Protein AF-A0A930L614-F1 (afdb_monomer)

Sequence (698 aa):
MAHSPESEANYKAYQQQYHADRNARARYAYEALEKDNRITVKGKDLSAELMHTRAPGVTGETPWEKDLSIHPLKWRRQGMPKDLPRSVHNAFGDEAPGRLFIDPRMLFDCSLFDNMTDEEIEYFNDEKHWVVPGPEERDHITLNDELEGEPGVYGYLVHVNRGRKELNNPPAGRPRYKRKDGKILTWNDPRLDAPYWQECGDSMFTYLNEQEAREAFENQKLHLYDLNQEVRLYRLTKPINLGDARAWLNSDHPLREKEHGAITLDAFGTGQYENPGALRLPQQPAPDEDERDRIAEEAYWNSLTPEEQQQILHDQDYYEKLEEERWQINQKRCDALERFFERFNIDEYINQHLQAALEEAAEDPDDVSAVHYAKKLSEEVPVMPLEEKLLFIKEDMYPTSPSACEEELRKLNIVTPYETLTHLVDVMPLDQETIEHAVMVHKMKLKRGTETKNLGFRRKGGQYHLNEEQEQYVRAGLVDRFTSQGERASAELLMYVYHNEWYRCLEVDQYEEINGFSWETINMDDYLAGHLLTYGEGLPYGAFAPKHDRIEFLADLLQRGEIDVPTFWKRVEASSYVRGLKQFGPDGEESFIITKKNWRQFVKCWDEGRPEGYVQNPAEDLSSFPESLGGGSFETYEDRLCNWRTKDWETWIDSLPDDWWVVNSDAVAVASYQVEDPTLVPEMVDYYVKNGPQVYSY

Organism: NCBI:txid43675

Structure (mmCIF, N/CA/C/O backbone):
data_AF-A0A930L614-F1
#
_entry.id   AF-A0A930L614-F1
#
loop_
_atom_site.group_PDB
_atom_site.id
_atom_site.type_symbol
_atom_site.label_atom_id
_atom_site.label_alt_id
_atom_site.label_comp_id
_atom_site.label_asym_id
_atom_site.label_entity_id
_atom_site.label_seq_id
_atom_site.pdbx_PDB_ins_code
_atom_site.Cartn_x
_atom_site.Cartn_y
_atom_site.Cartn_z
_atom_site.occupancy
_atom_site.B_iso_or_equiv
_atom_site.auth_seq_id
_atom_site.auth_comp_id
_atom_site.auth_asym_id
_atom_site.auth_atom_id
_atom_site.pdbx_PDB_model_num
ATOM 1 N N . MET A 1 1 ? 14.136 57.705 58.533 1.00 43.16 1 MET A N 1
ATOM 2 C CA . MET A 1 1 ? 14.907 57.432 57.302 1.00 43.16 1 MET A CA 1
ATOM 3 C C . MET A 1 1 ? 13.919 57.471 56.152 1.00 43.16 1 MET A C 1
ATOM 5 O O . MET A 1 1 ? 12.895 56.813 56.261 1.00 43.16 1 MET A O 1
ATOM 9 N N . ALA A 1 2 ? 14.135 58.332 55.157 1.00 40.56 2 ALA A N 1
ATOM 10 C CA . ALA A 1 2 ? 13.185 58.537 54.064 1.00 40.56 2 ALA A CA 1
ATOM 11 C C . ALA A 1 2 ? 13.172 57.301 53.151 1.00 40.56 2 ALA A C 1
ATOM 13 O O . ALA A 1 2 ? 14.213 56.917 52.621 1.00 40.56 2 ALA A O 1
ATOM 14 N N . HIS A 1 3 ? 12.013 56.657 53.027 1.00 43.25 3 HIS A N 1
ATOM 15 C CA . HIS A 1 3 ? 11.811 55.530 52.122 1.00 43.25 3 HIS A CA 1
ATOM 16 C C . HIS A 1 3 ? 11.827 56.029 50.669 1.00 43.25 3 HIS A C 1
ATOM 18 O O . HIS A 1 3 ? 11.350 57.126 50.383 1.00 43.25 3 HIS A O 1
ATOM 24 N N . SER A 1 4 ? 12.410 55.251 49.752 1.00 50.41 4 SER A N 1
ATOM 25 C CA . SER A 1 4 ? 12.363 55.568 48.320 1.00 50.41 4 SER A CA 1
ATOM 26 C C . SER A 1 4 ? 10.904 55.580 47.828 1.00 50.41 4 SER A C 1
ATOM 28 O O . SER A 1 4 ? 10.093 54.815 48.369 1.00 50.41 4 SER A O 1
ATOM 30 N N . PRO A 1 5 ? 10.557 56.379 46.801 1.00 55.81 5 PRO A N 1
ATOM 31 C CA . PRO A 1 5 ? 9.189 56.464 46.281 1.00 55.81 5 PRO A CA 1
ATOM 32 C C . PRO A 1 5 ? 8.589 55.100 45.897 1.00 55.81 5 PRO A C 1
ATOM 34 O O . PRO A 1 5 ? 7.416 54.851 46.165 1.00 55.81 5 PRO A O 1
ATOM 37 N N . GLU A 1 6 ? 9.401 54.183 45.356 1.00 51.38 6 GLU A N 1
ATOM 38 C CA . GLU A 1 6 ? 8.987 52.806 45.042 1.00 51.38 6 GLU A CA 1
ATOM 39 C C . GLU A 1 6 ? 8.737 51.961 46.298 1.00 51.38 6 GLU A C 1
ATOM 41 O O . GLU A 1 6 ? 7.748 51.234 46.367 1.00 51.38 6 GLU A O 1
ATOM 46 N N . SER A 1 7 ? 9.577 52.080 47.332 1.00 56.81 7 SER A N 1
ATOM 47 C CA . SER A 1 7 ? 9.370 51.348 48.592 1.00 56.81 7 SER A CA 1
ATOM 48 C C . SER A 1 7 ? 8.156 51.847 49.381 1.00 56.81 7 SER A C 1
ATOM 50 O O . SER A 1 7 ? 7.471 51.051 50.020 1.00 56.81 7 SER A O 1
ATOM 52 N N . GLU A 1 8 ? 7.836 53.141 49.300 1.00 61.78 8 GLU A N 1
ATOM 53 C CA . GLU A 1 8 ? 6.644 53.706 49.935 1.00 61.78 8 GLU A CA 1
ATOM 54 C C . GLU A 1 8 ? 5.363 53.328 49.170 1.00 61.78 8 GLU A C 1
ATOM 56 O O . GLU A 1 8 ? 4.337 53.040 49.791 1.00 61.78 8 GLU A O 1
ATOM 61 N N . ALA A 1 9 ? 5.425 53.260 47.834 1.00 63.72 9 ALA A N 1
ATOM 62 C CA . ALA A 1 9 ? 4.331 52.776 46.992 1.00 63.72 9 ALA A CA 1
ATOM 63 C C . ALA A 1 9 ? 4.054 51.279 47.212 1.00 63.72 9 ALA A C 1
ATOM 65 O O . ALA A 1 9 ? 2.902 50.901 47.425 1.00 63.72 9 ALA A O 1
ATOM 66 N N . ASN A 1 10 ? 5.097 50.444 47.268 1.00 60.88 10 ASN A N 1
ATOM 67 C CA . ASN A 1 10 ? 4.971 49.014 47.564 1.00 60.88 10 ASN A CA 1
ATOM 68 C C . ASN A 1 10 ? 4.451 48.763 48.985 1.00 60.88 10 ASN A C 1
ATOM 70 O O . ASN A 1 10 ? 3.600 47.898 49.187 1.00 60.88 10 ASN A O 1
ATOM 74 N N . TYR A 1 11 ? 4.890 49.552 49.970 1.00 62.91 11 TYR A N 1
ATOM 75 C CA . TYR A 1 11 ? 4.369 49.462 51.334 1.00 62.91 11 TYR A CA 1
ATOM 76 C C . TYR A 1 11 ? 2.893 49.882 51.419 1.00 62.91 11 TYR A C 1
ATOM 78 O O . TYR A 1 11 ? 2.102 49.208 52.078 1.00 62.91 11 TYR A O 1
ATOM 86 N N . LYS A 1 12 ? 2.485 50.948 50.715 1.00 65.62 12 LYS A N 1
ATOM 87 C CA . LYS A 1 12 ? 1.073 51.369 50.636 1.00 65.62 12 LYS A CA 1
ATOM 88 C C . LYS A 1 12 ? 0.199 50.334 49.923 1.00 65.62 12 LYS A C 1
ATOM 90 O O . LYS A 1 12 ? -0.899 50.066 50.404 1.00 65.62 12 LYS A O 1
ATOM 95 N N . ALA A 1 13 ? 0.687 49.723 48.843 1.00 66.06 13 ALA A N 1
ATOM 96 C CA . ALA A 1 13 ? -0.010 48.645 48.139 1.00 66.06 13 ALA A CA 1
ATOM 97 C C . ALA A 1 13 ? -0.167 47.396 49.024 1.00 66.06 13 ALA A C 1
ATOM 99 O O . ALA A 1 13 ? -1.268 46.863 49.148 1.00 66.06 13 ALA A O 1
ATOM 100 N N . TYR A 1 14 ? 0.899 46.991 49.724 1.00 61.34 14 TYR A N 1
ATOM 101 C CA . TYR A 1 14 ? 0.853 45.903 50.704 1.00 61.34 14 TYR A CA 1
ATOM 102 C C . TYR A 1 14 ? -0.148 46.187 51.833 1.00 61.34 14 TYR A C 1
ATOM 104 O O . TYR A 1 14 ? -0.949 45.322 52.170 1.00 61.34 14 TYR A O 1
ATOM 112 N N . GLN A 1 15 ? -0.156 47.402 52.394 1.00 58.34 15 GLN A N 1
ATOM 113 C CA . GLN A 1 15 ? -1.107 47.780 53.445 1.00 58.34 15 GLN A CA 1
ATOM 114 C C . GLN A 1 15 ? -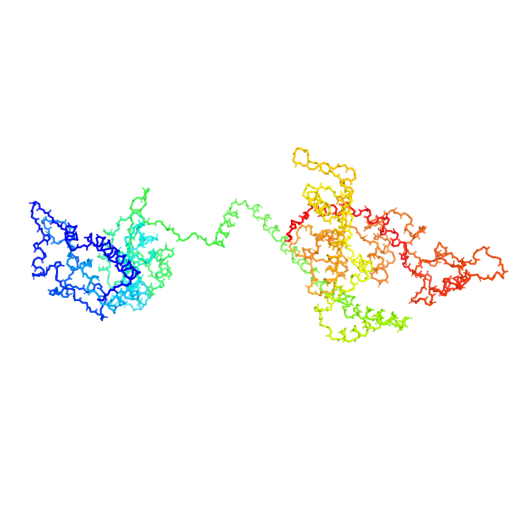2.555 47.790 52.934 1.00 58.34 15 GLN A C 1
ATOM 116 O O . GLN A 1 15 ? -3.446 47.290 53.618 1.00 58.34 15 GLN A O 1
ATOM 121 N N . GLN A 1 16 ? -2.810 48.301 51.724 1.00 64.56 16 GLN A N 1
ATOM 122 C CA . GLN A 1 16 ? -4.142 48.255 51.108 1.00 64.56 16 GLN A CA 1
ATOM 123 C C . GLN A 1 16 ? -4.633 46.818 50.911 1.00 64.56 16 GLN A C 1
ATOM 125 O O . GLN A 1 16 ? -5.778 46.519 51.252 1.00 64.56 16 GLN A O 1
ATOM 130 N N . GLN A 1 17 ? -3.766 45.926 50.428 1.00 62.47 17 GLN A N 1
ATOM 131 C CA . GLN A 1 17 ? -4.102 44.516 50.251 1.00 62.47 17 GLN A CA 1
ATOM 132 C C . GLN A 1 17 ? -4.320 43.809 51.595 1.00 62.47 17 GLN A C 1
ATOM 134 O O . GLN A 1 17 ? -5.351 43.174 51.794 1.00 62.47 17 GLN A O 1
ATOM 139 N N . TYR A 1 18 ? -3.436 44.030 52.570 1.00 60.31 18 TYR A N 1
ATOM 140 C CA . TYR A 1 18 ? -3.583 43.509 53.930 1.00 60.31 18 TYR A CA 1
ATOM 141 C C . TYR A 1 18 ? -4.911 43.930 54.584 1.00 60.31 18 TYR A C 1
ATOM 143 O O . TYR A 1 18 ? -5.585 43.113 55.217 1.00 60.31 18 TYR A O 1
ATOM 151 N N . HIS A 1 19 ? -5.326 45.190 54.414 1.00 59.22 19 HIS A N 1
ATOM 152 C CA . HIS A 1 19 ? -6.604 45.684 54.926 1.00 59.22 19 HIS A CA 1
ATOM 153 C C . HIS A 1 19 ? -7.813 45.105 54.180 1.00 59.22 19 HIS A C 1
ATOM 155 O O . HIS A 1 19 ? -8.800 44.749 54.828 1.00 59.22 19 HIS A O 1
ATOM 161 N N . ALA A 1 20 ? -7.742 44.965 52.854 1.00 64.00 20 ALA A N 1
ATOM 162 C CA . ALA A 1 20 ? -8.786 44.312 52.067 1.00 64.00 20 ALA A CA 1
ATOM 163 C C . ALA A 1 20 ? -8.969 42.842 52.487 1.00 64.00 20 ALA A C 1
ATOM 165 O O . ALA A 1 20 ? -10.092 42.406 52.742 1.00 64.00 20 ALA A O 1
ATOM 166 N N . ASP A 1 21 ? -7.868 42.115 52.679 1.00 59.12 21 ASP A N 1
ATOM 167 C CA . ASP A 1 21 ? -7.880 40.710 53.081 1.00 59.12 21 ASP A CA 1
ATOM 168 C C . ASP A 1 21 ? -8.322 40.523 54.539 1.00 59.12 21 ASP A C 1
ATOM 170 O O . ASP A 1 21 ? -9.008 39.558 54.880 1.00 59.12 21 ASP A O 1
ATOM 174 N N . ARG A 1 22 ? -7.972 41.454 55.435 1.00 64.38 22 ARG A N 1
ATOM 175 C CA . ARG A 1 22 ? -8.513 41.486 56.803 1.00 64.38 22 ARG A CA 1
ATOM 176 C C . ARG A 1 22 ? -10.030 41.705 56.797 1.00 64.38 22 ARG A C 1
ATOM 178 O O . ARG A 1 22 ? -10.739 41.007 57.515 1.00 64.38 22 ARG A O 1
ATOM 185 N N . ASN A 1 23 ? -10.537 42.611 55.961 1.00 64.88 23 ASN A N 1
ATOM 186 C CA . ASN A 1 23 ? -11.977 42.847 55.826 1.00 64.88 23 ASN A CA 1
ATOM 187 C C . ASN A 1 23 ? -12.714 41.643 55.213 1.00 64.88 23 ASN A C 1
ATOM 189 O O . ASN A 1 23 ? -13.843 41.358 55.609 1.00 64.88 23 ASN A O 1
ATOM 193 N N . ALA A 1 24 ? -12.083 40.908 54.292 1.00 65.31 24 ALA A N 1
ATOM 194 C CA . ALA A 1 24 ? -12.633 39.663 53.755 1.00 65.31 24 ALA A CA 1
ATOM 195 C C . ALA A 1 24 ? -12.716 38.563 54.831 1.00 65.31 24 ALA A C 1
ATOM 197 O O . ALA A 1 24 ? -13.742 37.890 54.952 1.00 65.31 24 ALA A O 1
ATOM 198 N N . ARG A 1 25 ? -11.672 38.432 55.662 1.00 64.00 25 ARG A N 1
ATOM 199 C CA . ARG A 1 25 ? -11.612 37.472 56.778 1.00 64.00 25 ARG A CA 1
ATOM 200 C C . ARG A 1 25 ? -12.557 37.803 57.932 1.00 64.00 25 ARG A C 1
ATOM 202 O O . ARG A 1 25 ? -12.970 36.890 58.636 1.00 64.00 25 ARG A O 1
ATOM 209 N N . ALA A 1 26 ? -12.959 39.064 58.094 1.00 64.75 26 ALA A N 1
ATOM 210 C CA . ALA A 1 26 ? -13.873 39.494 59.157 1.00 64.75 26 ALA A CA 1
ATOM 211 C C . ALA A 1 26 ? -15.250 38.795 59.121 1.00 64.75 26 ALA A C 1
ATOM 213 O O . ALA A 1 26 ? -15.926 38.720 60.142 1.00 64.75 26 ALA A O 1
ATOM 214 N N . ARG A 1 27 ? -15.665 38.239 57.972 1.00 64.94 27 ARG A N 1
ATOM 215 C CA . ARG A 1 27 ? -16.883 37.409 57.868 1.00 64.94 27 ARG A CA 1
ATOM 216 C C . ARG A 1 27 ? -16.758 36.046 58.559 1.00 64.94 27 ARG A C 1
ATOM 218 O O . ARG A 1 27 ? -17.776 35.431 58.836 1.00 64.94 27 ARG A O 1
ATOM 225 N N . TYR A 1 28 ? -15.535 35.606 58.842 1.00 67.19 28 TYR A N 1
ATOM 226 C CA . TYR A 1 28 ? -15.199 34.385 59.577 1.00 67.19 28 TYR A CA 1
ATOM 227 C C . TYR A 1 28 ? -14.587 34.710 60.943 1.00 67.19 28 TYR A C 1
ATOM 229 O O . TYR A 1 28 ? -13.799 33.932 61.479 1.00 67.19 28 TYR A O 1
ATOM 237 N N . ALA A 1 29 ? -14.892 35.891 61.481 1.00 76.12 29 ALA A N 1
ATOM 238 C CA . ALA A 1 29 ? -14.560 36.229 62.853 1.00 76.12 29 ALA A CA 1
ATOM 239 C C . ALA A 1 29 ? -15.412 35.407 63.823 1.00 76.12 29 ALA A C 1
ATOM 241 O O . ALA A 1 29 ? -16.502 34.939 63.471 1.00 76.12 29 ALA A O 1
ATOM 242 N N . TYR A 1 30 ? -14.926 35.263 65.053 1.00 82.69 30 TYR A N 1
ATOM 243 C CA . TYR A 1 30 ? -15.651 34.581 66.116 1.00 82.69 30 TYR A CA 1
ATOM 244 C C . TYR A 1 30 ? -17.104 35.064 66.237 1.00 82.69 30 TYR A C 1
ATOM 246 O O . TYR A 1 30 ? -18.004 34.237 66.306 1.00 82.69 30 TYR A O 1
ATOM 254 N N . GLU A 1 31 ? -17.359 36.374 66.175 1.00 81.50 31 GLU A N 1
ATOM 255 C CA . GLU A 1 31 ? -18.703 36.945 66.326 1.00 81.50 31 GLU A CA 1
ATOM 256 C C . GLU A 1 31 ? -19.656 36.512 65.203 1.00 81.50 31 GLU A C 1
ATOM 258 O O . GLU A 1 31 ? -20.859 36.351 65.420 1.00 81.50 31 GLU A O 1
ATOM 263 N N . ALA A 1 32 ? -19.129 36.320 63.992 1.00 79.75 32 ALA A N 1
ATOM 264 C CA . ALA A 1 32 ? -19.907 35.823 62.865 1.00 79.75 32 ALA A CA 1
ATOM 265 C C . ALA A 1 32 ? -20.222 34.331 63.040 1.00 79.75 32 ALA A C 1
ATOM 267 O O . ALA A 1 32 ? -21.381 33.934 62.938 1.00 79.75 32 ALA A O 1
ATOM 268 N N . LEU A 1 33 ? -19.217 33.523 63.399 1.00 79.56 33 LEU A N 1
ATOM 269 C CA . LEU A 1 33 ? -19.393 32.089 63.649 1.00 79.56 33 LEU A CA 1
ATOM 270 C C . LEU A 1 33 ? -20.326 31.816 64.832 1.00 79.56 33 LEU A C 1
ATOM 272 O O . LEU A 1 33 ? -21.154 30.909 64.769 1.00 79.56 33 LEU A O 1
ATOM 276 N N . GLU A 1 34 ? -20.215 32.604 65.899 1.00 83.75 34 GLU A N 1
ATOM 277 C CA . GLU A 1 34 ? -21.110 32.551 67.049 1.00 83.75 34 GLU A CA 1
ATOM 278 C C . GLU A 1 34 ? -22.538 32.868 66.620 1.00 83.75 34 GLU A C 1
ATOM 280 O O . GLU A 1 34 ? -23.443 32.093 66.909 1.00 83.75 34 GLU A O 1
ATOM 285 N N . LYS A 1 35 ? -22.747 33.948 65.859 1.00 83.12 35 LYS A N 1
ATOM 286 C CA . LYS A 1 35 ? -24.071 34.309 65.344 1.00 83.12 35 LYS A CA 1
ATOM 287 C C . LYS A 1 35 ? -24.685 33.210 64.470 1.00 83.12 35 LYS A C 1
ATOM 289 O O . LYS A 1 35 ? -25.885 32.970 64.601 1.00 83.12 35 LYS A O 1
ATOM 294 N N . ASP A 1 36 ? -23.891 32.567 63.617 1.00 79.25 36 ASP A N 1
ATOM 295 C CA . ASP A 1 36 ? -24.360 31.554 62.663 1.00 79.25 36 ASP A CA 1
ATOM 296 C C . ASP A 1 36 ? -24.679 30.207 63.334 1.00 79.25 36 ASP A C 1
ATOM 298 O O . ASP A 1 36 ? -25.613 29.518 62.925 1.00 79.25 36 ASP A O 1
ATOM 302 N N . ASN A 1 37 ? -23.947 29.846 64.393 1.00 78.69 37 ASN A N 1
ATOM 303 C CA . ASN A 1 37 ? -24.140 28.593 65.139 1.00 78.69 37 ASN A CA 1
ATOM 304 C C . ASN A 1 37 ? -24.979 28.772 66.420 1.00 78.69 37 ASN A C 1
ATOM 306 O O . ASN A 1 37 ? -25.183 27.827 67.192 1.00 78.69 37 ASN A O 1
ATOM 310 N N . ARG A 1 38 ? -25.478 29.985 66.673 1.00 83.69 38 ARG A N 1
ATOM 311 C CA . ARG A 1 38 ? -26.312 30.300 67.833 1.00 83.69 38 ARG A CA 1
ATOM 312 C C . ARG A 1 38 ? -27.704 29.699 67.693 1.00 83.69 38 ARG A C 1
ATOM 314 O O . ARG A 1 38 ? -28.414 29.939 66.719 1.00 83.69 38 ARG A O 1
ATOM 321 N N . ILE A 1 39 ? -28.141 29.008 68.740 1.00 84.06 39 ILE A N 1
ATOM 322 C CA . ILE A 1 39 ? -29.479 28.436 68.841 1.00 84.06 39 ILE A CA 1
ATOM 323 C C . ILE A 1 39 ? -30.244 29.185 69.926 1.00 84.06 39 ILE A C 1
ATOM 325 O O . ILE A 1 39 ? -29.960 29.083 71.119 1.00 84.06 39 ILE A O 1
ATOM 329 N N . THR A 1 40 ? -31.238 29.953 69.484 1.00 84.12 40 THR A N 1
ATOM 330 C CA . THR A 1 40 ? -32.131 30.713 70.359 1.00 84.12 40 THR A CA 1
ATOM 331 C C . THR A 1 40 ? -33.527 30.107 70.320 1.00 84.12 40 THR A C 1
ATOM 333 O O . THR A 1 40 ? -34.131 29.995 69.253 1.00 84.12 40 THR A O 1
ATOM 336 N N . VAL A 1 41 ? -34.075 29.763 71.484 1.00 81.94 41 VAL A N 1
ATOM 337 C CA . VAL A 1 41 ? -35.447 29.259 71.624 1.00 81.94 41 VAL A CA 1
ATOM 338 C C . VAL A 1 41 ? -36.206 30.182 72.567 1.00 81.94 41 VAL A C 1
ATOM 340 O O . VAL A 1 41 ? -35.769 30.442 73.683 1.00 81.94 41 VAL A O 1
ATOM 343 N N . LYS A 1 42 ? -37.343 30.721 72.107 1.00 81.56 42 LYS A N 1
ATOM 344 C CA . LYS A 1 42 ? -38.199 31.646 72.883 1.00 81.56 42 LYS A CA 1
ATOM 345 C C . LYS A 1 42 ? -37.434 32.837 73.499 1.00 81.56 42 LYS A C 1
ATOM 347 O O . LYS A 1 42 ? -37.751 33.283 74.595 1.00 81.56 42 LYS A O 1
ATOM 352 N N . GLY A 1 43 ? -36.425 33.350 72.791 1.00 80.69 43 GLY A N 1
ATOM 353 C CA . GLY A 1 43 ? -35.603 34.484 73.236 1.00 80.69 43 GLY A CA 1
ATOM 354 C C . GLY A 1 43 ? -34.468 34.132 74.207 1.00 80.69 43 GLY A C 1
ATOM 355 O O . GLY A 1 43 ? -33.705 35.023 74.565 1.00 80.69 43 GLY A O 1
ATOM 356 N N . LYS A 1 44 ? -34.324 32.859 74.598 1.00 84.19 44 LYS A N 1
ATOM 357 C CA . LYS A 1 44 ? -33.216 32.348 75.415 1.00 84.19 44 LYS A CA 1
ATOM 358 C C . LYS A 1 44 ? -32.123 31.769 74.511 1.00 84.19 44 LYS A C 1
ATOM 360 O O . LYS A 1 44 ? -32.422 30.954 73.638 1.00 84.19 44 LYS A O 1
ATOM 365 N N . ASP A 1 45 ? -30.877 32.201 74.698 1.00 88.00 45 ASP A N 1
ATOM 366 C CA . ASP A 1 45 ? -29.715 31.701 73.953 1.00 88.00 45 ASP A CA 1
ATOM 367 C C . ASP A 1 45 ? -29.161 30.439 74.622 1.00 88.00 45 ASP A C 1
ATOM 369 O O . ASP A 1 45 ? -28.406 30.501 75.593 1.00 88.00 45 ASP A O 1
ATOM 373 N N . LEU A 1 46 ? -29.583 29.283 74.111 1.00 87.75 46 LEU A N 1
ATOM 374 C CA . LEU A 1 46 ? -29.188 27.990 74.660 1.00 87.75 46 LEU A CA 1
ATOM 375 C C . LEU A 1 46 ? -27.723 27.672 74.336 1.00 87.75 46 LEU A C 1
ATOM 377 O O . LEU A 1 46 ? -27.034 27.043 75.142 1.00 87.75 46 LEU A O 1
ATOM 381 N N . SER A 1 47 ? -27.225 28.142 73.186 1.00 85.94 47 SER A N 1
ATOM 382 C CA . SER A 1 47 ? -25.817 27.995 72.805 1.00 85.94 47 SER A CA 1
ATOM 383 C C . SER A 1 47 ? -24.902 28.723 73.790 1.00 85.94 47 SER A C 1
ATOM 385 O O . SER A 1 47 ? -23.891 28.157 74.198 1.00 85.94 47 SER A O 1
ATOM 387 N N . ALA A 1 48 ? -25.255 29.938 74.222 1.00 85.75 48 ALA A N 1
ATOM 388 C CA . ALA A 1 48 ? -24.453 30.707 75.177 1.00 85.75 48 ALA A CA 1
ATOM 389 C C . ALA A 1 48 ? -24.354 30.036 76.561 1.00 85.75 48 ALA A C 1
ATOM 391 O O . ALA A 1 48 ? -23.266 29.964 77.137 1.00 85.75 48 ALA A O 1
ATOM 392 N N . GLU A 1 49 ? -25.455 29.485 77.081 1.00 84.25 49 GLU A N 1
ATOM 393 C CA . GLU A 1 49 ? -25.451 28.744 78.353 1.00 84.25 49 GLU A CA 1
ATOM 394 C C . GLU A 1 49 ? -24.605 27.469 78.271 1.00 84.25 49 GLU A C 1
ATOM 396 O O . GLU A 1 49 ? -23.804 27.177 79.168 1.00 84.25 49 GLU A O 1
ATOM 401 N N . LEU A 1 50 ? -24.730 26.727 77.167 1.00 86.56 50 LEU A N 1
ATOM 402 C CA . LEU A 1 50 ? -23.931 25.530 76.932 1.00 86.56 50 LEU A CA 1
ATOM 403 C C . LEU A 1 50 ? -22.445 25.873 76.728 1.00 86.56 50 LEU A C 1
ATOM 405 O O . LEU A 1 50 ? -21.570 25.155 77.208 1.00 86.56 50 LEU A O 1
ATOM 409 N N . MET A 1 51 ? -22.125 27.004 76.094 1.00 87.44 51 MET A N 1
ATOM 410 C CA . MET A 1 51 ? -20.740 27.463 75.964 1.00 87.44 51 MET A CA 1
ATOM 411 C C . MET A 1 51 ? -20.128 27.821 77.324 1.00 87.44 51 MET A C 1
ATOM 413 O O . MET A 1 51 ? -19.004 27.398 77.621 1.00 87.44 51 MET A O 1
ATOM 417 N N . HIS A 1 52 ? -2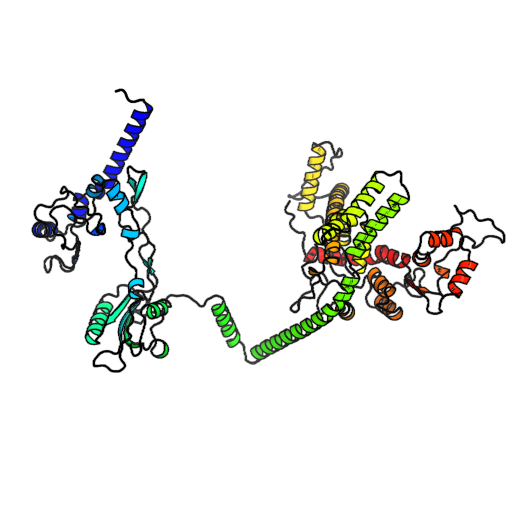0.871 28.556 78.159 1.00 83.50 52 HIS A N 1
ATOM 418 C CA . HIS A 1 52 ? -20.421 28.988 79.483 1.00 83.50 52 HIS A CA 1
ATOM 419 C C . HIS A 1 52 ? -20.176 27.806 80.430 1.00 83.50 52 HIS A C 1
ATOM 421 O O . HIS A 1 52 ? -19.240 27.836 81.226 1.00 83.50 52 HIS A O 1
ATOM 427 N N . THR A 1 53 ? -20.994 26.754 80.356 1.00 83.62 53 THR A N 1
ATOM 428 C CA . THR A 1 53 ? -20.821 25.559 81.199 1.00 83.62 53 THR A CA 1
ATOM 429 C C . THR A 1 53 ? -19.658 24.679 80.739 1.00 83.62 53 THR A C 1
ATOM 431 O O . THR A 1 53 ? -18.935 24.144 81.576 1.00 83.62 53 THR A O 1
ATOM 434 N N . ARG A 1 54 ? -19.444 24.546 79.423 1.00 85.50 54 ARG A N 1
ATOM 435 C CA . ARG A 1 54 ? -18.424 23.647 78.852 1.00 85.50 54 ARG A CA 1
ATOM 436 C C . ARG A 1 54 ? -16.992 24.171 78.952 1.00 85.50 54 ARG A C 1
ATOM 438 O O . ARG A 1 54 ? -16.080 23.381 79.172 1.00 85.50 54 ARG A O 1
ATOM 445 N N . ALA A 1 55 ? -16.793 25.475 78.777 1.00 84.44 55 ALA A N 1
ATOM 446 C CA . ALA A 1 55 ? -15.478 26.108 78.891 1.00 84.44 55 ALA A CA 1
ATOM 447 C C . ALA A 1 55 ? -15.631 27.546 79.418 1.00 84.44 55 ALA A C 1
ATOM 449 O O . ALA A 1 55 ? -15.686 28.496 78.628 1.00 84.44 55 ALA A O 1
ATOM 450 N N . PRO A 1 56 ? -15.773 27.722 80.745 1.00 83.25 56 PRO A N 1
ATOM 451 C CA . PRO A 1 56 ? -15.976 29.036 81.342 1.00 83.25 56 PRO A CA 1
ATOM 452 C C . PRO A 1 56 ? -14.737 29.920 81.146 1.00 83.25 56 PRO A C 1
ATOM 454 O O . PRO A 1 56 ? -13.617 29.509 81.434 1.00 83.25 56 PRO A O 1
ATOM 457 N N . GLY A 1 57 ? -14.945 31.148 80.665 1.00 81.50 57 GLY A N 1
ATOM 458 C CA . GLY A 1 57 ? -13.877 32.137 80.463 1.00 81.50 57 GLY A CA 1
ATOM 459 C C . GLY A 1 57 ? -13.147 32.070 79.116 1.00 81.50 57 GLY A C 1
ATOM 460 O O . GLY A 1 57 ? -12.310 32.930 78.861 1.00 81.50 57 GLY A O 1
ATOM 461 N N . VAL A 1 58 ? -13.475 31.112 78.239 1.00 87.25 58 VAL A N 1
ATOM 462 C CA . VAL A 1 58 ? -12.942 31.059 76.865 1.00 87.25 58 VAL A CA 1
ATOM 463 C C . VAL A 1 58 ? -13.841 31.864 75.926 1.00 87.25 58 VAL A C 1
ATOM 465 O O . VAL A 1 58 ? -15.040 31.589 75.832 1.00 87.25 58 VAL A O 1
ATOM 468 N N . THR A 1 59 ? -13.254 32.818 75.204 1.00 84.56 59 THR A N 1
ATOM 469 C CA . THR A 1 59 ? -13.924 33.743 74.273 1.00 84.56 59 THR A CA 1
ATOM 470 C C . THR A 1 59 ? -13.258 33.733 72.890 1.00 84.56 59 THR A C 1
ATOM 472 O O . THR A 1 59 ? -12.222 33.096 72.687 1.00 84.56 59 THR A O 1
ATOM 475 N N . GLY A 1 60 ? -13.825 34.475 71.932 1.00 77.00 60 GLY A N 1
ATOM 476 C CA . GLY A 1 60 ? -13.235 34.703 70.605 1.00 77.00 60 GLY A CA 1
ATOM 477 C C . GLY A 1 60 ? -11.873 35.402 70.593 1.00 77.00 60 GLY A C 1
ATOM 478 O O . GLY A 1 60 ? -11.152 35.334 69.600 1.00 77.00 60 GLY A O 1
ATOM 479 N N . GLU A 1 61 ? -11.485 36.028 71.702 1.00 81.06 61 GLU A N 1
ATOM 480 C CA . GLU A 1 61 ? -10.187 36.692 71.861 1.00 81.06 61 GLU A CA 1
ATOM 481 C C . GLU A 1 61 ? -9.147 35.786 72.542 1.00 81.06 61 GLU A C 1
ATOM 483 O O . GLU A 1 61 ? -7.966 36.124 72.600 1.00 81.06 61 GLU A O 1
ATOM 488 N N . THR A 1 62 ? -9.553 34.619 73.059 1.00 88.56 62 THR A N 1
ATOM 489 C CA . THR A 1 62 ? -8.635 33.700 73.742 1.00 88.56 62 THR A CA 1
ATOM 490 C C . THR A 1 62 ? -7.635 33.089 72.748 1.00 88.56 62 THR A C 1
ATOM 492 O O . THR A 1 62 ? -8.075 32.527 71.744 1.00 88.56 62 THR A O 1
ATOM 495 N N . PRO A 1 63 ? -6.311 33.139 72.998 1.00 87.75 63 PRO A N 1
ATOM 496 C CA . PRO A 1 63 ? -5.309 32.621 72.064 1.00 87.75 63 PRO A CA 1
ATOM 497 C C . PRO A 1 63 ? -5.478 31.132 71.736 1.00 87.75 63 PRO A C 1
ATOM 499 O O . PRO A 1 63 ? -5.981 30.356 72.549 1.00 87.75 63 PRO A O 1
ATOM 502 N N . TRP A 1 64 ? -4.992 30.721 70.565 1.00 90.06 64 TRP A N 1
ATOM 503 C CA . TRP A 1 64 ? -4.961 29.319 70.140 1.00 90.06 64 TRP A CA 1
ATOM 504 C C . TRP A 1 64 ? -3.770 28.558 70.747 1.00 90.06 64 TRP A C 1
ATOM 506 O O . TRP A 1 64 ? -2.634 29.026 70.715 1.00 90.06 64 TRP A O 1
ATOM 516 N N . GLU A 1 65 ? -4.036 27.367 71.279 1.00 88.00 65 GLU A N 1
ATOM 517 C CA . GLU A 1 65 ? -3.071 26.313 71.596 1.00 88.00 65 GLU A CA 1
ATOM 518 C C . GLU A 1 65 ? -2.869 25.455 70.334 1.00 88.00 65 GLU A C 1
ATOM 520 O O . GLU A 1 65 ? -3.790 24.764 69.882 1.00 88.00 65 GLU A O 1
ATOM 525 N N . LYS A 1 66 ? -1.666 25.536 69.756 1.00 89.19 66 LYS A N 1
ATOM 526 C CA . LYS A 1 66 ? -1.253 24.829 68.537 1.00 89.19 66 LYS A CA 1
ATOM 527 C C . LYS A 1 66 ? -0.148 23.846 68.914 1.00 89.19 66 LYS A C 1
ATOM 529 O O . LYS A 1 66 ? 0.845 24.242 69.516 1.00 89.19 66 LYS A O 1
ATOM 534 N N . ASP A 1 67 ? -0.351 22.574 68.603 1.00 84.75 67 ASP A N 1
ATOM 535 C CA . ASP A 1 67 ? 0.584 21.488 68.902 1.00 84.75 67 ASP A CA 1
ATOM 536 C C . ASP A 1 67 ? 0.886 20.753 67.597 1.00 84.75 67 ASP A C 1
ATOM 538 O O . ASP A 1 67 ? 0.005 20.119 67.015 1.00 84.75 67 ASP A O 1
ATOM 542 N N . LEU A 1 68 ? 2.123 20.884 67.117 1.00 84.62 68 LEU A N 1
ATOM 543 C CA . LEU A 1 68 ? 2.564 20.310 65.843 1.00 84.62 68 LEU A CA 1
ATOM 544 C C . LEU A 1 68 ? 2.798 18.791 65.922 1.00 84.62 68 LEU A C 1
ATOM 546 O O . LEU A 1 68 ? 3.146 18.165 64.930 1.00 84.62 68 LEU A O 1
ATOM 550 N N . SER A 1 69 ? 2.628 18.160 67.087 1.00 78.69 69 SER A N 1
ATOM 551 C CA . SER A 1 69 ? 2.685 16.696 67.210 1.00 78.69 69 SER A CA 1
ATOM 552 C C . SER A 1 69 ? 1.335 16.015 66.960 1.00 78.69 69 SER A C 1
ATOM 554 O O . SER A 1 69 ? 1.258 14.787 66.908 1.00 78.69 69 SER A O 1
ATOM 556 N N . ILE A 1 70 ? 0.261 16.794 66.800 1.00 77.56 70 ILE A N 1
ATOM 557 C CA . ILE A 1 70 ? -1.102 16.293 66.631 1.00 77.56 70 ILE A CA 1
ATOM 558 C C . ILE A 1 70 ? -1.783 16.936 65.425 1.00 77.56 70 ILE A C 1
ATOM 560 O O . ILE A 1 70 ? -1.524 18.085 65.078 1.00 77.56 70 ILE A O 1
ATOM 564 N N . HIS A 1 71 ? -2.735 16.206 64.840 1.00 76.31 71 HIS A N 1
ATOM 565 C CA . HIS A 1 71 ? -3.522 16.686 63.706 1.00 76.31 71 HIS A CA 1
ATOM 566 C C . HIS A 1 71 ? -4.108 18.086 63.988 1.00 76.31 71 HIS A C 1
ATOM 568 O O . HIS A 1 71 ? -4.741 18.267 65.037 1.00 76.31 71 HIS A O 1
ATOM 574 N N . PRO A 1 72 ? -4.002 19.049 63.046 1.00 75.62 72 PRO A N 1
ATOM 575 C CA . PRO A 1 72 ? -4.449 20.420 63.278 1.00 75.62 72 PRO A CA 1
ATOM 576 C C . PRO A 1 72 ? -5.905 20.578 63.744 1.00 75.62 72 PRO A C 1
ATOM 578 O O . PRO A 1 72 ? -6.188 21.481 64.521 1.00 75.62 72 PRO A O 1
ATOM 581 N N . LEU A 1 73 ? -6.838 19.681 63.376 1.00 73.75 73 LEU A N 1
ATOM 582 C CA . LEU A 1 73 ? -8.232 19.689 63.865 1.00 73.75 73 LEU A CA 1
ATOM 583 C C . LEU A 1 73 ? -8.360 19.562 65.391 1.00 73.75 73 LEU A C 1
ATOM 585 O O . LEU A 1 73 ? -9.424 19.852 65.938 1.00 73.75 73 LEU A O 1
ATOM 589 N N . LYS A 1 74 ? -7.298 19.120 66.071 1.00 76.69 74 LYS A N 1
ATOM 590 C CA . LYS A 1 74 ? -7.224 19.025 67.532 1.00 76.69 74 LYS A CA 1
ATOM 591 C C . LYS A 1 74 ? -6.701 20.306 68.194 1.00 76.69 74 LYS A C 1
ATOM 593 O O . LYS A 1 74 ? -6.706 20.378 69.425 1.00 76.69 74 LYS A O 1
ATOM 598 N N . TRP A 1 75 ? -6.262 21.301 67.420 1.00 84.50 75 TRP A N 1
ATOM 599 C CA . TRP A 1 75 ? -5.913 22.624 67.938 1.00 84.50 75 TRP A CA 1
ATOM 600 C C . TRP A 1 75 ? -7.162 23.334 68.452 1.00 84.50 75 TRP A C 1
ATOM 602 O O . TRP A 1 75 ? -8.260 23.192 67.912 1.00 84.50 75 TRP A O 1
ATOM 612 N N . ARG A 1 76 ? -7.004 24.089 69.534 1.00 86.38 76 ARG A N 1
ATOM 613 C CA . ARG A 1 76 ? -8.120 24.670 70.297 1.00 86.38 76 ARG A CA 1
ATOM 614 C C . ARG A 1 76 ? -7.659 25.921 71.023 1.00 86.38 76 ARG A C 1
ATOM 616 O O . ARG A 1 76 ? -6.465 26.157 71.138 1.00 86.38 76 ARG A O 1
ATOM 623 N N . ARG A 1 77 ? -8.579 26.727 71.545 1.00 89.75 77 ARG A N 1
ATOM 624 C CA . ARG A 1 77 ? -8.214 27.889 72.370 1.00 89.75 77 ARG A CA 1
ATOM 625 C C . ARG A 1 77 ? -7.686 27.469 73.739 1.00 89.75 77 ARG A C 1
ATOM 627 O O . ARG A 1 77 ? -8.124 26.462 74.297 1.00 89.75 77 ARG A O 1
ATOM 634 N N . GLN A 1 78 ? -6.755 28.247 74.284 1.00 87.75 78 GLN A N 1
ATOM 635 C CA . GLN A 1 78 ? -6.206 28.021 75.620 1.00 87.75 78 GLN A CA 1
ATOM 636 C C . GLN A 1 78 ? -7.334 27.953 76.660 1.00 87.75 78 GLN A C 1
ATOM 638 O O . GLN A 1 78 ? -8.255 28.763 76.646 1.00 87.75 78 GLN A O 1
ATOM 643 N N . GLY A 1 79 ? -7.272 26.964 77.553 1.00 83.94 79 GLY A N 1
ATOM 644 C CA . GLY A 1 79 ? -8.311 26.729 78.561 1.00 83.94 79 GLY A CA 1
ATOM 645 C C . GLY A 1 79 ? -9.482 25.853 78.098 1.00 83.94 79 GLY A C 1
ATOM 646 O O . GLY A 1 79 ? -10.321 25.515 78.926 1.00 83.94 79 GLY A O 1
ATOM 647 N N . MET A 1 80 ? -9.529 25.427 76.828 1.00 87.38 80 MET A N 1
ATOM 648 C CA . MET A 1 80 ? -10.482 24.413 76.354 1.00 87.38 80 MET A CA 1
ATOM 649 C C . MET A 1 80 ? -10.025 22.997 76.757 1.00 87.38 80 MET A C 1
ATOM 651 O O . MET A 1 80 ? -8.923 22.591 76.376 1.00 87.38 80 MET A O 1
ATOM 655 N N . PRO A 1 81 ? -10.847 22.212 77.482 1.00 83.44 81 PRO A N 1
ATOM 656 C CA . PRO A 1 81 ? -10.564 20.801 77.748 1.00 83.44 81 PRO A CA 1
ATOM 657 C C . PRO A 1 81 ? -10.291 19.982 76.476 1.00 83.44 81 PRO A C 1
ATOM 659 O O . PRO A 1 81 ? -10.976 20.143 75.464 1.00 83.44 81 PRO A O 1
ATOM 662 N N . LYS A 1 82 ? -9.304 19.076 76.539 1.00 79.31 82 LYS A N 1
ATOM 663 C CA . LYS A 1 82 ? -8.816 18.324 75.368 1.00 79.31 82 LYS A CA 1
ATOM 664 C C . LYS A 1 82 ? -9.852 17.367 74.770 1.00 79.31 82 LYS A C 1
ATOM 666 O O . LYS A 1 82 ? -9.843 17.167 73.560 1.00 79.31 82 LYS A O 1
ATOM 671 N N . ASP A 1 83 ? -10.748 16.849 75.608 1.00 79.81 83 ASP A N 1
ATOM 672 C CA . ASP A 1 83 ? -11.711 15.800 75.249 1.00 79.81 83 ASP A CA 1
ATOM 673 C C . ASP A 1 83 ? -13.112 16.350 74.931 1.00 79.81 83 ASP A C 1
ATOM 675 O O . ASP A 1 83 ? -14.077 15.597 74.806 1.00 79.81 83 ASP A O 1
ATOM 679 N N . LEU A 1 84 ? -13.262 17.675 74.816 1.00 79.00 84 LEU A N 1
ATOM 68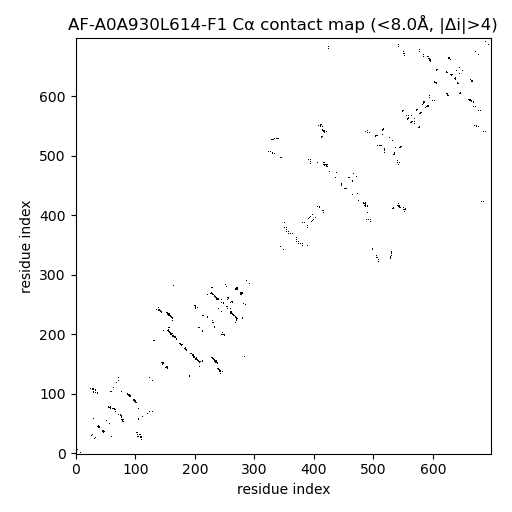0 C CA . LEU A 1 84 ? -14.544 18.271 74.453 1.00 79.00 84 LEU A CA 1
ATOM 681 C C . LEU A 1 84 ? -14.879 17.984 72.982 1.00 79.00 84 LEU A C 1
ATOM 683 O O . LEU A 1 84 ? -14.094 18.328 72.098 1.00 79.00 84 LEU A O 1
ATOM 687 N N . PRO A 1 85 ? -16.072 17.446 72.680 1.00 74.56 85 PRO A N 1
ATOM 688 C CA . PRO A 1 85 ? -16.493 17.255 71.299 1.00 74.56 85 PRO A CA 1
ATOM 689 C C . PRO A 1 85 ? -16.833 18.596 70.632 1.00 74.56 85 PRO A C 1
ATOM 691 O O . PRO A 1 85 ? -17.565 19.412 71.199 1.00 74.56 85 PRO A O 1
ATOM 694 N N . ARG A 1 86 ? -16.360 18.808 69.398 1.00 74.00 86 ARG A N 1
ATOM 695 C CA . ARG A 1 86 ? -16.641 20.023 68.602 1.00 74.00 86 ARG A CA 1
ATOM 696 C C . ARG A 1 86 ? -18.131 20.203 68.314 1.00 74.00 86 ARG A C 1
ATOM 698 O O . ARG A 1 86 ? -18.635 21.324 68.308 1.00 74.00 86 ARG A O 1
ATOM 705 N N . SER A 1 87 ? -18.824 19.088 68.105 1.00 79.94 87 SER A N 1
ATOM 706 C CA . SER A 1 87 ? -20.250 19.020 67.822 1.00 79.94 87 SER A CA 1
ATOM 707 C C . SER A 1 87 ? -20.947 18.074 68.795 1.00 79.94 87 SER A C 1
ATOM 709 O O . SER A 1 87 ? -20.439 16.993 69.085 1.00 79.94 87 SER A O 1
ATOM 711 N N . VAL A 1 88 ? -22.115 18.466 69.295 1.00 77.50 88 VAL A N 1
ATOM 712 C CA . VAL A 1 88 ? -22.944 17.646 70.187 1.00 77.50 88 VAL A CA 1
ATOM 713 C C . VAL A 1 88 ? -24.306 17.453 69.547 1.00 77.50 88 VAL A C 1
ATOM 715 O O . VAL A 1 88 ? -25.055 18.412 69.343 1.00 77.50 88 VAL A O 1
ATOM 718 N N . HIS A 1 89 ? -24.616 16.207 69.205 1.00 75.75 89 HIS A N 1
ATOM 719 C CA . HIS A 1 89 ? -25.917 15.840 68.662 1.00 75.75 89 HIS A CA 1
ATOM 720 C C . HIS A 1 89 ? -26.978 15.900 69.757 1.00 75.75 89 HIS A C 1
ATOM 722 O O . HIS A 1 89 ? -26.730 15.486 70.887 1.00 75.75 89 HIS A O 1
ATOM 728 N N . ASN A 1 90 ? -28.159 16.412 69.406 1.00 79.69 90 ASN A N 1
ATOM 729 C CA . ASN A 1 90 ? -29.290 16.551 70.322 1.00 79.69 90 ASN A CA 1
ATOM 730 C C . ASN A 1 90 ? -28.937 17.305 71.624 1.00 79.69 90 ASN A C 1
ATOM 732 O O . ASN A 1 90 ? -29.358 16.928 72.716 1.00 79.69 90 ASN A O 1
ATOM 736 N N . ALA A 1 91 ? -28.138 18.370 71.510 1.00 78.75 91 ALA A N 1
ATOM 737 C CA . ALA A 1 91 ? -27.478 19.022 72.645 1.00 78.75 91 ALA A CA 1
ATOM 738 C C . ALA A 1 91 ? -28.422 19.679 73.664 1.00 78.75 91 ALA A C 1
ATOM 740 O O . ALA A 1 91 ? -28.005 19.972 74.782 1.00 78.75 91 ALA A O 1
ATOM 741 N N . PHE A 1 92 ? -29.674 19.928 73.280 1.00 83.50 92 PHE A N 1
ATOM 742 C CA . PHE A 1 92 ? -30.634 20.705 74.067 1.00 83.50 92 PHE A CA 1
ATOM 743 C C . PHE A 1 92 ? -31.841 19.883 74.532 1.00 83.50 92 PHE A C 1
ATOM 745 O O . PHE A 1 92 ? -32.805 20.460 75.030 1.00 83.50 92 PHE A O 1
ATOM 752 N N . GLY A 1 93 ? -31.805 18.553 74.364 1.00 80.00 93 GLY A N 1
ATOM 753 C CA . GLY A 1 93 ? -32.869 17.646 74.805 1.00 80.00 93 GLY A CA 1
ATOM 754 C C . GLY A 1 93 ? -34.265 18.131 74.400 1.00 80.00 93 GLY A C 1
ATOM 755 O O . GLY A 1 93 ? -34.498 18.472 73.241 1.00 80.00 93 GLY A O 1
ATOM 756 N N . ASP A 1 94 ? -35.172 18.216 75.375 1.00 80.56 94 ASP A N 1
ATOM 757 C CA . ASP A 1 94 ? -36.562 18.641 75.166 1.00 80.56 94 ASP A CA 1
ATOM 758 C C . ASP A 1 94 ? -36.707 20.124 74.777 1.00 80.56 94 ASP A C 1
ATOM 760 O O . ASP A 1 94 ? -37.710 20.508 74.172 1.00 80.56 94 ASP A O 1
ATOM 764 N N . GLU A 1 95 ? -35.726 20.979 75.097 1.00 78.81 95 GLU A N 1
ATOM 765 C CA . GLU A 1 95 ? -35.789 22.414 74.784 1.00 78.81 95 GLU A CA 1
ATOM 766 C C . GLU A 1 95 ? -35.591 22.686 73.283 1.00 78.81 95 GLU A C 1
ATOM 768 O O . GLU A 1 95 ? -36.170 23.638 72.749 1.00 78.81 95 GLU A O 1
ATOM 773 N N . ALA A 1 96 ? -34.818 21.840 72.588 1.00 76.81 96 ALA A N 1
ATOM 774 C CA . ALA A 1 96 ? -34.696 21.854 71.129 1.00 76.81 96 ALA A CA 1
ATOM 775 C C . ALA A 1 96 ? -34.319 20.460 70.567 1.00 76.81 96 ALA A C 1
ATOM 777 O O . ALA A 1 96 ? -33.149 20.223 70.237 1.00 76.81 96 ALA A O 1
ATOM 778 N N . PRO A 1 97 ? -35.299 19.545 70.414 1.00 75.88 97 PRO A N 1
ATOM 779 C CA . PRO A 1 97 ? -35.043 18.166 70.007 1.00 75.88 97 PRO A CA 1
ATOM 780 C C . PRO A 1 97 ? -34.358 18.061 68.642 1.00 75.88 97 PRO A C 1
ATOM 782 O O . PRO A 1 97 ? -34.707 18.766 67.693 1.00 75.88 97 PRO A O 1
ATOM 785 N N . GLY A 1 98 ? -33.368 17.173 68.547 1.00 71.31 98 GLY A N 1
ATOM 786 C CA . GLY A 1 98 ? -32.619 16.873 67.324 1.00 71.31 98 GLY A CA 1
ATOM 787 C C . GLY A 1 98 ? -31.634 17.960 66.889 1.00 71.31 98 GLY A C 1
ATOM 788 O O . GLY A 1 98 ? -30.912 17.773 65.910 1.00 71.31 98 GLY A O 1
ATOM 789 N N . ARG A 1 99 ? -31.558 19.097 67.592 1.00 70.81 99 ARG A N 1
ATOM 790 C CA . ARG A 1 99 ? -30.644 20.182 67.217 1.00 70.81 99 ARG A CA 1
ATOM 791 C C . ARG A 1 99 ? -29.197 19.835 67.570 1.00 70.81 99 ARG A C 1
ATOM 793 O O . ARG A 1 99 ? -28.881 19.453 68.697 1.00 70.81 99 ARG A O 1
ATOM 800 N N . LEU A 1 100 ? -28.321 19.996 66.582 1.00 76.88 100 LEU A N 1
ATOM 801 C CA . LEU A 1 100 ? -26.871 19.900 66.716 1.00 76.88 100 LEU A CA 1
ATOM 802 C C . LEU A 1 100 ? -26.326 21.207 67.297 1.00 76.88 100 LEU A C 1
ATOM 804 O O . LEU A 1 100 ? -26.592 22.276 66.752 1.00 76.88 100 LEU A O 1
ATOM 808 N N . PHE A 1 101 ? -25.542 21.123 68.367 1.00 82.50 101 PHE A N 1
ATOM 809 C CA . PHE A 1 101 ? -24.723 22.241 68.828 1.00 82.50 101 PHE A CA 1
ATOM 810 C C . PHE A 1 101 ? -23.317 22.122 68.249 1.00 82.50 101 PHE A C 1
ATOM 812 O O . PHE A 1 101 ? -22.702 21.062 68.364 1.00 82.50 101 PHE A O 1
ATOM 819 N N . ILE A 1 102 ? -22.796 23.206 67.678 1.00 82.69 102 ILE A N 1
ATOM 820 C CA . ILE A 1 102 ? -21.405 23.323 67.232 1.00 82.69 102 ILE A CA 1
ATOM 821 C C . ILE A 1 102 ? -20.762 24.429 68.065 1.00 82.69 102 ILE A C 1
ATOM 823 O O . ILE A 1 102 ? -21.277 25.544 68.079 1.00 82.69 102 ILE A O 1
ATOM 827 N N . ASP A 1 103 ? -19.663 24.132 68.765 1.00 85.44 103 ASP A N 1
ATOM 828 C CA . ASP A 1 103 ? -18.979 25.137 69.587 1.00 85.44 103 ASP A CA 1
ATOM 829 C C . ASP A 1 103 ? -18.130 26.064 68.692 1.00 85.44 103 ASP A C 1
ATOM 831 O O . ASP A 1 103 ? -17.096 25.623 68.170 1.00 85.44 103 ASP A O 1
ATOM 835 N N . PRO A 1 104 ? -18.514 27.344 68.506 1.00 81.00 104 PRO A N 1
ATOM 836 C CA . PRO A 1 104 ? -17.807 28.260 67.614 1.00 81.00 104 PRO A CA 1
ATOM 837 C C . PRO A 1 104 ? -16.374 28.546 68.082 1.00 81.00 104 PRO A C 1
ATOM 839 O O . PRO A 1 104 ? -15.525 28.882 67.262 1.00 81.00 104 PRO A O 1
ATOM 842 N N . ARG A 1 105 ? -16.049 28.347 69.371 1.00 84.31 105 ARG A N 1
ATOM 843 C CA . ARG A 1 105 ? -14.684 28.534 69.904 1.00 84.31 105 ARG A CA 1
ATOM 844 C C . ARG A 1 105 ? -13.721 27.447 69.444 1.00 84.31 105 ARG A C 1
ATOM 846 O O . ARG A 1 105 ? -12.510 27.644 69.502 1.00 84.31 105 ARG A O 1
ATOM 853 N N . MET A 1 106 ? -14.254 26.301 69.021 1.00 76.94 106 MET A N 1
ATOM 854 C CA . MET A 1 106 ? -13.483 25.205 68.445 1.00 76.94 106 MET A CA 1
ATOM 855 C C . MET A 1 106 ? -13.388 25.300 66.930 1.00 76.94 106 MET A C 1
ATOM 857 O O . MET A 1 106 ? -12.654 24.507 66.352 1.00 76.94 106 MET A O 1
ATOM 861 N N . LEU A 1 107 ? -14.129 26.191 66.266 1.00 78.31 107 LEU A N 1
ATOM 862 C CA . LEU A 1 107 ? -14.034 26.411 64.825 1.00 78.31 107 LEU A CA 1
ATOM 863 C C . LEU A 1 107 ? -12.838 27.314 64.521 1.00 78.31 107 LEU A C 1
ATOM 865 O O . LEU A 1 107 ? -12.590 28.279 65.239 1.00 78.31 107 LEU A O 1
ATOM 869 N N . PHE A 1 108 ? -12.083 26.992 63.469 1.00 79.06 108 PHE A N 1
ATOM 870 C CA . PHE A 1 108 ? -11.020 27.885 63.016 1.00 79.06 108 PHE A CA 1
ATOM 871 C C . PHE A 1 108 ? -11.652 29.178 62.517 1.00 79.06 108 PHE A C 1
ATOM 873 O O . PHE A 1 108 ? -12.536 29.142 61.664 1.00 79.06 108 PHE A O 1
ATOM 880 N N . ASP A 1 109 ? -11.210 30.298 63.068 1.00 77.81 109 ASP A N 1
ATOM 881 C CA . ASP A 1 109 ? -11.682 31.638 62.748 1.00 77.81 109 ASP A CA 1
ATOM 882 C C . ASP A 1 109 ? -10.498 32.505 62.296 1.00 77.81 109 ASP A C 1
ATOM 884 O O . ASP A 1 109 ? -9.347 32.054 62.272 1.00 77.81 109 ASP A O 1
ATOM 888 N N . CYS A 1 110 ? -10.749 33.759 61.912 1.00 72.25 110 CYS A N 1
ATOM 889 C CA . CYS A 1 110 ? -9.675 34.626 61.416 1.00 72.25 110 CYS A CA 1
ATOM 890 C C . CYS A 1 110 ? -8.525 34.823 62.428 1.00 72.25 110 CYS A C 1
ATOM 892 O O . CYS A 1 110 ? -7.382 35.022 62.014 1.00 72.25 110 CYS A O 1
ATOM 894 N N . SER A 1 111 ? -8.806 34.703 63.73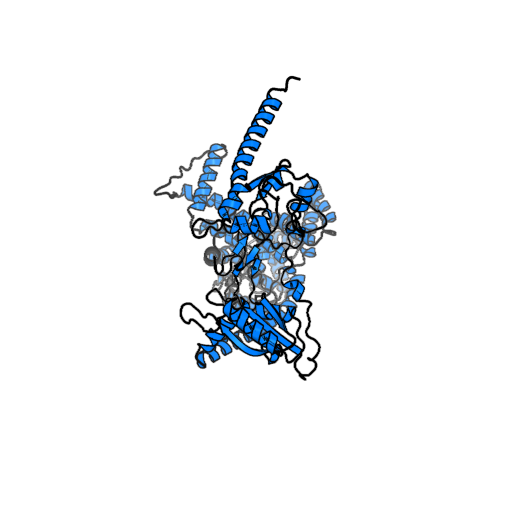3 1.00 78.75 111 SER A N 1
ATOM 895 C CA . SER A 1 111 ? -7.826 34.892 64.808 1.00 78.75 111 SER A CA 1
ATOM 896 C C . SER A 1 111 ? -6.767 33.787 64.884 1.00 78.75 111 SER A C 1
ATOM 898 O O . SER A 1 111 ? -5.660 34.056 65.355 1.00 78.75 111 SER A O 1
ATOM 900 N N . LEU A 1 112 ? -7.062 32.567 64.408 1.00 82.31 112 LEU A N 1
ATOM 901 C CA . LEU A 1 112 ? -6.062 31.498 64.308 1.00 82.31 112 LEU A CA 1
ATOM 902 C C . LEU A 1 112 ? -4.945 31.931 63.359 1.00 82.31 112 LEU A C 1
ATOM 904 O O . LEU A 1 112 ? -3.786 32.004 63.758 1.00 82.31 112 LEU A O 1
ATOM 908 N N . PHE A 1 113 ? -5.322 32.286 62.130 1.00 72.81 113 PHE A N 1
ATOM 909 C CA . PHE A 1 113 ? -4.402 32.610 61.039 1.00 72.81 113 PHE A CA 1
ATOM 910 C C . PHE A 1 113 ? -3.620 33.902 61.270 1.00 72.81 113 PHE A C 1
ATOM 912 O O . PHE A 1 113 ? -2.468 34.003 60.855 1.00 72.81 113 PHE A O 1
ATOM 919 N N . ASP A 1 114 ? -4.220 34.879 61.954 1.00 69.88 114 ASP A N 1
ATOM 920 C CA . ASP A 1 114 ? -3.532 36.118 62.330 1.00 69.88 114 ASP A CA 1
ATOM 921 C C . ASP A 1 114 ? -2.361 35.880 63.305 1.00 69.88 114 ASP A C 1
ATOM 923 O O . ASP A 1 114 ? -1.463 36.717 63.388 1.00 69.88 114 ASP A O 1
ATOM 927 N N . ASN A 1 115 ? -2.340 34.737 64.002 1.00 73.81 115 ASN A N 1
ATOM 928 C CA . ASN A 1 115 ? -1.378 34.421 65.059 1.00 73.81 115 ASN A CA 1
ATOM 929 C C . ASN A 1 115 ? -0.502 33.190 64.764 1.00 73.81 115 ASN A C 1
ATOM 931 O O . ASN A 1 115 ? 0.078 32.634 65.699 1.00 73.81 115 ASN A O 1
ATOM 935 N N . MET A 1 116 ? -0.420 32.721 63.513 1.00 78.69 116 MET A N 1
ATOM 936 C CA . MET A 1 116 ? 0.442 31.582 63.163 1.00 78.69 116 MET A CA 1
ATOM 937 C C . MET A 1 116 ? 1.874 32.006 62.810 1.00 78.69 116 MET A C 1
ATOM 939 O O . MET A 1 116 ? 2.086 33.040 62.174 1.00 78.69 116 MET A O 1
ATOM 943 N N . THR A 1 117 ? 2.850 31.186 63.198 1.00 79.12 117 THR A N 1
ATOM 944 C CA . THR A 1 117 ? 4.246 31.268 62.739 1.00 79.12 117 THR A CA 1
ATOM 945 C C . THR A 1 117 ? 4.414 30.574 61.387 1.00 79.12 117 THR A C 1
ATOM 947 O O . THR A 1 117 ? 3.580 29.762 61.000 1.00 79.12 117 THR A O 1
ATOM 950 N N . ASP A 1 118 ? 5.500 30.847 60.661 1.00 72.81 118 ASP A N 1
ATOM 951 C CA . ASP A 1 118 ? 5.730 30.217 59.352 1.00 72.81 118 ASP A CA 1
ATOM 952 C C . ASP A 1 118 ? 5.796 28.679 59.434 1.00 72.81 118 ASP A C 1
ATOM 954 O O . ASP A 1 118 ? 5.209 28.005 58.590 1.00 72.81 118 ASP A O 1
ATOM 958 N N . GLU A 1 119 ? 6.405 28.139 60.495 1.00 79.12 119 GLU A N 1
ATOM 959 C CA . GLU A 1 119 ? 6.483 26.698 60.785 1.00 79.12 119 GLU A CA 1
ATOM 960 C C . GLU A 1 119 ? 5.102 26.080 61.049 1.00 79.12 119 GLU A C 1
ATOM 962 O O . GLU A 1 119 ? 4.754 25.046 60.482 1.00 79.12 119 GLU A O 1
ATOM 967 N N . GLU A 1 120 ? 4.269 26.736 61.862 1.00 81.50 120 GLU A N 1
ATOM 968 C CA . GLU A 1 120 ? 2.912 26.256 62.133 1.00 81.50 120 GLU A CA 1
ATOM 969 C C . GLU A 1 120 ? 2.066 26.237 60.865 1.00 81.50 120 GLU A C 1
ATOM 971 O O . GLU A 1 120 ? 1.181 25.393 60.722 1.00 81.50 120 GLU A O 1
ATOM 976 N N . ILE A 1 121 ? 2.316 27.167 59.942 1.00 73.81 121 ILE A N 1
ATOM 977 C CA . ILE A 1 121 ? 1.563 27.203 58.700 1.00 73.81 121 ILE A CA 1
ATOM 978 C C . ILE A 1 121 ? 2.097 26.192 57.683 1.00 73.81 121 ILE A C 1
ATOM 980 O O . ILE A 1 121 ? 1.314 25.661 56.900 1.00 73.81 121 ILE A O 1
ATOM 984 N N . GLU A 1 122 ? 3.396 25.900 57.677 1.00 73.56 122 GLU A N 1
ATOM 985 C CA . GLU A 1 122 ? 3.939 24.788 56.894 1.00 73.56 122 GLU A CA 1
ATOM 986 C C . GLU A 1 122 ? 3.321 23.462 57.347 1.00 73.56 122 GLU A C 1
ATOM 988 O O . GLU A 1 122 ? 2.743 22.761 56.521 1.00 73.56 122 GLU A O 1
ATOM 993 N N . TYR A 1 123 ? 3.304 23.200 58.657 1.00 79.19 123 TYR A N 1
ATOM 994 C CA . TYR A 1 123 ? 2.644 22.028 59.234 1.00 79.19 123 TYR A CA 1
ATOM 995 C C . TYR A 1 123 ? 1.141 21.978 58.922 1.00 79.19 123 TYR A C 1
ATOM 997 O O . TYR A 1 123 ? 0.609 20.945 58.523 1.00 79.19 123 TYR A O 1
ATOM 1005 N N . PHE A 1 124 ? 0.433 23.103 59.069 1.00 73.62 124 PHE A N 1
ATOM 1006 C CA . PHE A 1 124 ? -0.995 23.185 58.756 1.00 73.62 124 PHE A CA 1
ATOM 1007 C C . PHE A 1 124 ? -1.293 22.982 57.267 1.00 73.62 124 PHE A C 1
ATOM 1009 O O . PHE A 1 124 ? -2.393 22.562 56.942 1.00 73.62 124 PHE A O 1
ATOM 1016 N N . ASN A 1 125 ? -0.366 23.271 56.355 1.00 66.62 125 ASN A N 1
ATOM 1017 C CA . ASN A 1 125 ? -0.582 23.091 54.913 1.00 66.62 125 ASN A CA 1
ATOM 1018 C C . ASN A 1 125 ? -0.123 21.734 54.394 1.00 66.62 125 ASN A C 1
ATOM 1020 O O . ASN A 1 125 ? -0.243 21.473 53.199 1.00 66.62 125 ASN A O 1
ATOM 1024 N N . ASP A 1 126 ? 0.447 20.902 55.254 1.00 67.06 126 ASP A N 1
ATOM 1025 C CA . ASP A 1 126 ? 0.978 19.628 54.833 1.00 67.06 126 ASP A CA 1
ATOM 1026 C C . ASP A 1 126 ? -0.165 18.642 54.558 1.00 67.06 126 ASP A C 1
ATOM 1028 O O . ASP A 1 126 ? -0.822 18.159 55.481 1.00 67.06 126 ASP A O 1
ATOM 1032 N N . GLU A 1 127 ? -0.438 18.368 53.279 1.00 61.50 127 GLU A N 1
ATOM 1033 C CA . GLU A 1 127 ? -1.600 17.587 52.829 1.00 61.50 127 GLU A CA 1
ATOM 1034 C C . GLU A 1 127 ? -1.678 16.211 53.500 1.00 61.50 127 GLU A C 1
ATOM 1036 O O . GLU A 1 127 ? -2.759 15.770 53.883 1.00 61.50 127 GLU A O 1
ATOM 1041 N N . LYS A 1 128 ? -0.531 15.575 53.767 1.00 65.69 128 LYS A N 1
ATOM 1042 C CA . LYS A 1 128 ? -0.446 14.281 54.474 1.00 65.69 128 LYS A CA 1
ATOM 1043 C C . LYS A 1 128 ? -0.956 14.330 55.921 1.00 65.69 128 LYS A C 1
ATOM 1045 O O . LYS A 1 128 ? -1.311 13.287 56.457 1.00 65.69 128 LYS A O 1
ATOM 1050 N N . HIS A 1 129 ? -1.045 15.500 56.559 1.00 65.12 129 HIS A N 1
ATOM 1051 C CA . HIS A 1 129 ? -1.691 15.656 57.872 1.00 65.12 129 HIS A CA 1
ATOM 1052 C C . HIS A 1 129 ? -3.216 15.808 57.794 1.00 65.12 129 HIS A C 1
ATOM 1054 O O . HIS A 1 129 ? -3.870 15.799 58.837 1.00 65.12 129 HIS A O 1
ATOM 1060 N N . TRP A 1 130 ? -3.772 15.933 56.587 1.00 59.16 130 TRP A N 1
ATOM 1061 C CA . TRP A 1 130 ? -5.206 16.067 56.315 1.00 59.16 130 TRP A CA 1
ATOM 1062 C C . TRP A 1 130 ? -5.801 14.889 55.550 1.00 59.16 130 TRP A C 1
ATOM 1064 O O . TRP A 1 130 ? -7.024 14.834 55.409 1.00 59.16 130 TRP A O 1
ATOM 1074 N N . VAL A 1 131 ? -4.966 13.955 55.083 1.00 55.09 131 VAL A N 1
ATOM 1075 C CA . VAL A 1 131 ? -5.415 12.679 54.521 1.00 55.09 131 VAL A CA 1
ATOM 1076 C C . VAL A 1 131 ? -6.241 11.964 55.586 1.00 55.09 131 VAL A C 1
ATOM 1078 O O . VAL A 1 131 ? -5.733 11.552 56.630 1.00 55.09 131 VAL A O 1
ATOM 1081 N N . VAL A 1 132 ? -7.544 11.860 55.333 1.00 49.28 132 VAL A N 1
ATOM 1082 C CA . VAL A 1 132 ? -8.413 10.963 56.089 1.00 49.28 132 VAL A CA 1
ATOM 1083 C C . VAL A 1 132 ? -8.071 9.562 55.598 1.00 49.28 132 VAL A C 1
ATOM 1085 O O . VAL A 1 132 ? -8.137 9.354 54.387 1.00 49.28 132 VAL A O 1
ATOM 1088 N N . PRO A 1 133 ? -7.695 8.619 56.476 1.00 50.56 133 PRO A N 1
ATOM 1089 C CA . PRO A 1 133 ? -7.475 7.255 56.036 1.00 50.56 133 PRO A CA 1
ATOM 1090 C C . PRO A 1 133 ? -8.747 6.724 55.383 1.00 50.56 133 PRO A C 1
ATOM 1092 O O . PRO A 1 133 ? -9.836 6.843 55.959 1.00 50.56 133 PRO A O 1
ATOM 1095 N N . GLY A 1 134 ? -8.628 6.236 54.155 1.00 55.84 134 GLY A N 1
ATOM 1096 C CA . GLY A 1 134 ? -9.766 5.750 53.407 1.00 55.84 134 GLY A CA 1
ATOM 1097 C C . GLY A 1 134 ? -10.176 4.345 53.849 1.00 55.84 134 GLY A C 1
ATOM 1098 O O . GLY A 1 134 ? -9.632 3.771 54.804 1.00 55.84 134 GLY A O 1
ATOM 1099 N N . PRO A 1 135 ? -11.193 3.774 53.188 1.00 56.78 135 PRO A N 1
ATOM 1100 C CA . PRO A 1 135 ? -11.695 2.451 53.521 1.00 56.78 135 PRO A CA 1
ATOM 1101 C C . PRO A 1 135 ? -10.639 1.340 53.403 1.00 56.78 135 PRO A C 1
ATOM 1103 O O . PRO A 1 135 ? -10.805 0.309 54.056 1.00 56.78 135 PRO A O 1
ATOM 1106 N N . GLU A 1 136 ? -9.562 1.564 52.645 1.00 57.94 136 GLU A N 1
ATOM 1107 C CA . GLU A 1 136 ? -8.429 0.659 52.436 1.00 57.94 136 GLU A CA 1
ATOM 1108 C C . GLU A 1 136 ? -7.731 0.209 53.728 1.00 57.94 136 GLU A C 1
ATOM 1110 O O . GLU A 1 136 ? -7.231 -0.911 53.796 1.00 57.94 136 GLU A O 1
ATOM 1115 N N . GLU A 1 137 ? -7.774 0.996 54.811 1.00 60.56 137 GLU A N 1
ATOM 1116 C CA . GLU A 1 137 ? -7.261 0.533 56.112 1.00 60.56 137 GLU A CA 1
ATOM 1117 C C . GLU A 1 137 ? -8.016 -0.705 56.634 1.00 60.56 137 GLU A C 1
ATOM 1119 O O . GLU A 1 137 ? -7.462 -1.507 57.390 1.00 60.56 137 GLU A O 1
ATOM 1124 N N . ARG A 1 138 ? -9.282 -0.887 56.228 1.00 58.97 138 ARG A N 1
ATOM 1125 C CA . ARG A 1 138 ? -10.096 -2.058 56.591 1.00 58.97 138 ARG A CA 1
ATOM 1126 C C . ARG A 1 138 ? -9.848 -3.258 55.684 1.00 58.97 138 ARG A C 1
ATOM 1128 O O . ARG A 1 138 ? -10.281 -4.352 56.034 1.00 58.97 138 ARG A O 1
ATOM 1135 N N . ASP A 1 139 ? -9.146 -3.089 54.570 1.00 64.94 139 ASP A N 1
ATOM 1136 C CA . ASP A 1 139 ? -8.977 -4.143 53.563 1.00 64.94 139 ASP A CA 1
ATOM 1137 C C . ASP A 1 139 ? -7.995 -5.229 54.026 1.00 64.94 139 ASP A C 1
ATOM 1139 O O . ASP A 1 139 ? -8.004 -6.354 53.531 1.00 64.94 139 ASP A O 1
ATOM 1143 N N . HIS A 1 140 ? -7.199 -4.937 55.056 1.00 63.09 140 HIS A N 1
ATOM 1144 C CA . HIS A 1 140 ? -6.321 -5.910 55.705 1.00 63.09 140 HIS A CA 1
ATOM 1145 C C . HIS A 1 140 ? -7.022 -6.764 56.776 1.00 63.09 140 HIS A C 1
ATOM 1147 O O . HIS A 1 140 ? -6.431 -7.720 57.284 1.00 63.09 140 HIS A O 1
ATOM 1153 N N . ILE A 1 141 ? -8.272 -6.454 57.139 1.00 73.75 141 ILE A N 1
ATOM 1154 C CA . ILE A 1 141 ? -9.033 -7.237 58.118 1.00 73.75 141 ILE A CA 1
ATOM 1155 C C . ILE A 1 141 ? -9.521 -8.517 57.439 1.00 73.75 141 ILE A C 1
ATOM 1157 O O . ILE A 1 141 ? -10.210 -8.480 56.420 1.00 73.75 141 ILE A O 1
ATOM 1161 N N . THR A 1 142 ? -9.174 -9.662 58.024 1.00 77.19 142 THR A N 1
ATOM 1162 C CA . THR A 1 142 ? -9.594 -10.974 57.524 1.00 77.19 142 THR A CA 1
ATOM 1163 C C . THR A 1 142 ? -10.331 -11.734 58.622 1.00 77.19 142 THR A C 1
ATOM 1165 O O . THR A 1 142 ? -9.830 -11.844 59.741 1.00 77.19 142 THR A O 1
ATOM 1168 N N . LEU A 1 143 ? -11.518 -12.257 58.308 1.00 81.94 143 LEU A N 1
ATOM 1169 C CA . LEU A 1 143 ? -12.300 -13.115 59.201 1.00 81.94 143 LEU A CA 1
ATOM 1170 C C . LEU A 1 143 ? -11.965 -14.576 58.886 1.00 81.94 143 LEU A C 1
ATOM 1172 O O . LEU A 1 143 ? -12.604 -15.183 58.033 1.00 81.94 143 LEU A O 1
ATOM 1176 N N . ASN A 1 144 ? -10.907 -15.102 59.508 1.00 82.44 144 ASN A N 1
ATOM 1177 C CA . ASN A 1 144 ? -10.329 -16.411 59.164 1.00 82.44 144 ASN A CA 1
ATOM 1178 C C . ASN A 1 144 ? -10.716 -17.557 60.093 1.00 82.44 144 ASN A C 1
ATOM 1180 O O . ASN A 1 144 ? -10.593 -18.716 59.699 1.00 82.44 144 ASN A O 1
ATOM 1184 N N . ASP A 1 145 ? -11.171 -17.239 61.298 1.00 84.50 145 ASP A N 1
ATOM 1185 C CA . ASP A 1 145 ? -11.473 -18.225 62.326 1.00 84.50 145 ASP A CA 1
ATOM 1186 C C . ASP A 1 145 ? -12.988 -18.378 62.478 1.00 84.50 145 ASP A C 1
ATOM 1188 O O . ASP A 1 145 ? -13.738 -17.406 62.362 1.00 84.50 145 ASP A O 1
ATOM 1192 N N . GLU A 1 146 ? -13.443 -19.606 62.728 1.00 86.75 146 GLU A N 1
ATOM 1193 C CA . GLU A 1 146 ? -14.845 -19.853 63.065 1.00 86.75 146 GLU A CA 1
ATOM 1194 C C . GLU A 1 146 ? -15.189 -19.215 64.418 1.00 86.75 146 GLU A C 1
ATOM 1196 O O . GLU A 1 146 ? -14.378 -19.206 65.350 1.00 86.75 146 GLU A O 1
ATOM 1201 N N . LEU A 1 147 ? -16.412 -18.702 64.540 1.00 86.31 147 LEU A N 1
ATOM 1202 C CA . LEU A 1 147 ? -16.922 -18.134 65.777 1.00 86.31 147 LEU A CA 1
ATOM 1203 C C . LEU A 1 147 ? -17.051 -19.217 66.850 1.00 86.31 147 LEU A C 1
ATOM 1205 O O . LEU A 1 147 ? -17.612 -20.297 66.636 1.00 86.31 147 LEU A O 1
ATOM 1209 N N . GLU A 1 148 ? -16.575 -18.895 68.049 1.00 73.38 148 GLU A N 1
ATOM 1210 C CA . GLU A 1 148 ? -16.692 -19.772 69.206 1.00 73.38 148 GLU A CA 1
ATOM 1211 C C . GLU A 1 148 ? -18.177 -19.982 69.556 1.00 73.38 148 GLU A C 1
ATOM 1213 O O . GLU A 1 148 ? -18.852 -19.080 70.046 1.00 73.38 148 GLU A O 1
ATOM 1218 N N . GLY A 1 149 ? -18.696 -21.184 69.282 1.00 75.75 149 GLY A N 1
ATOM 1219 C CA . GLY A 1 149 ? -20.090 -21.558 69.554 1.00 75.75 149 GLY A CA 1
ATOM 1220 C C . GLY A 1 149 ? -21.004 -21.662 68.327 1.00 75.75 149 GLY A C 1
ATOM 1221 O O . GLY A 1 149 ? -22.116 -22.168 68.470 1.00 75.75 149 GLY A O 1
ATOM 1222 N N . GLU A 1 150 ? -20.537 -21.289 67.130 1.00 82.25 150 GLU A N 1
ATOM 1223 C CA . GLU A 1 150 ? -21.292 -21.400 65.869 1.00 82.25 150 GLU A CA 1
ATOM 1224 C C . GLU A 1 150 ? -20.440 -22.067 64.763 1.00 82.25 150 GLU A C 1
ATOM 1226 O O . GLU A 1 150 ? -19.890 -21.379 63.902 1.00 82.25 150 GLU A O 1
ATOM 1231 N N . PRO A 1 151 ? -20.313 -23.413 64.761 1.00 80.38 151 PRO A N 1
ATOM 1232 C CA . PRO A 1 151 ? -19.475 -24.127 63.795 1.00 80.38 151 PRO A CA 1
ATOM 1233 C C . PRO A 1 151 ? -19.863 -23.837 62.341 1.00 80.38 151 PRO A C 1
ATOM 1235 O O . PRO A 1 151 ? -21.039 -23.921 61.973 1.00 80.38 151 PRO A O 1
ATOM 1238 N N . GLY A 1 152 ? -18.864 -23.535 61.513 1.00 82.94 152 GLY A N 1
ATOM 1239 C CA . GLY A 1 152 ? -19.044 -23.154 60.110 1.00 82.94 152 GLY A CA 1
ATOM 1240 C C . GLY A 1 152 ? -19.509 -21.710 59.880 1.00 82.94 152 GLY A C 1
ATOM 1241 O O . GLY A 1 152 ? -19.863 -21.377 58.748 1.00 82.94 152 GLY A O 1
ATOM 1242 N N . VAL A 1 153 ? -19.520 -20.855 60.910 1.00 89.19 153 VAL A N 1
ATOM 1243 C CA . VAL A 1 153 ? -19.765 -19.408 60.788 1.00 89.19 153 VAL A CA 1
ATOM 1244 C C . VAL A 1 153 ? -18.489 -18.650 61.136 1.00 89.19 153 VAL A C 1
ATOM 1246 O O . VAL A 1 153 ? -17.929 -18.836 62.206 1.00 89.19 153 VAL A O 1
ATOM 1249 N N . TYR A 1 154 ? -18.042 -17.769 60.246 1.00 89.12 154 TYR A N 1
ATOM 1250 C CA . TYR A 1 154 ? -16.802 -16.988 60.389 1.00 89.12 154 TYR A CA 1
ATOM 1251 C C . TYR A 1 154 ? -17.058 -15.533 60.809 1.00 89.12 154 TYR A C 1
ATOM 1253 O O . TYR A 1 154 ? -16.132 -14.771 61.072 1.00 89.12 154 TYR A O 1
ATOM 1261 N N . GLY A 1 155 ? -18.326 -15.121 60.855 1.00 91.25 155 GLY A N 1
ATOM 1262 C CA . GLY A 1 155 ? -18.730 -13.767 61.213 1.00 91.25 155 GLY A CA 1
ATOM 1263 C C . GLY A 1 155 ? -20.010 -13.324 60.518 1.00 91.25 155 GLY A C 1
ATOM 1264 O O . GLY A 1 155 ? -20.600 -14.037 59.701 1.00 91.25 155 GLY A O 1
ATOM 1265 N N . TYR A 1 156 ? -20.407 -12.097 60.828 1.00 92.38 156 TYR A N 1
ATOM 1266 C CA . TYR A 1 156 ? -21.531 -11.404 60.216 1.00 92.38 156 TYR A CA 1
ATOM 1267 C C . TYR A 1 156 ? -21.044 -10.102 59.581 1.00 92.38 156 TYR A C 1
ATOM 1269 O O . TYR A 1 156 ? -20.165 -9.429 60.121 1.00 92.38 156 TYR A O 1
ATOM 1277 N N . LEU A 1 157 ? -21.616 -9.735 58.436 1.00 93.44 157 LEU A N 1
ATOM 1278 C CA . LEU A 1 157 ? -21.243 -8.533 57.692 1.00 93.44 157 LEU A CA 1
ATOM 1279 C C . LEU A 1 157 ? -22.486 -7.703 57.378 1.00 93.44 157 LEU A C 1
ATOM 1281 O O . LEU A 1 157 ? -23.397 -8.176 56.702 1.00 93.44 157 LEU A O 1
ATOM 1285 N N . VAL A 1 158 ? -22.502 -6.452 57.831 1.00 92.62 158 VAL A N 1
ATOM 1286 C CA . VAL A 1 158 ? -23.482 -5.446 57.409 1.00 92.62 158 VAL A CA 1
ATOM 1287 C C . VAL A 1 158 ? -22.841 -4.585 56.329 1.00 92.62 158 VAL A C 1
ATOM 1289 O O . VAL A 1 158 ? -21.834 -3.916 56.565 1.00 92.62 158 VAL A O 1
ATOM 1292 N N . HIS A 1 159 ? -23.432 -4.598 55.141 1.00 93.25 159 HIS A N 1
ATOM 1293 C CA . HIS A 1 159 ? -23.003 -3.806 53.992 1.00 93.25 159 HIS A CA 1
ATOM 1294 C C . HIS A 1 159 ? -24.066 -2.767 53.662 1.00 93.25 159 HIS A C 1
ATOM 1296 O O . HIS A 1 159 ? -25.240 -3.105 53.528 1.00 93.25 159 HIS A O 1
ATOM 1302 N N . VAL A 1 160 ? -23.654 -1.508 53.522 1.00 91.12 160 VAL A N 1
ATOM 1303 C CA . VAL A 1 160 ? -24.523 -0.404 53.106 1.00 91.12 160 VAL A CA 1
ATOM 1304 C C . VAL A 1 160 ? -24.081 0.069 51.724 1.00 91.12 160 VAL A C 1
ATOM 1306 O O . VAL A 1 160 ? -23.061 0.739 51.584 1.00 91.12 160 VAL A O 1
ATOM 1309 N N . ASN A 1 161 ? -24.860 -0.248 50.695 1.00 88.69 161 ASN A N 1
ATOM 1310 C CA . ASN A 1 161 ? -24.621 0.224 49.337 1.00 88.69 161 ASN A CA 1
ATOM 1311 C C . ASN A 1 161 ? -25.294 1.590 49.159 1.00 88.69 161 ASN A C 1
ATOM 1313 O O . ASN A 1 161 ? -26.517 1.700 49.040 1.00 88.69 161 ASN A O 1
ATOM 1317 N N . ARG A 1 162 ? -24.480 2.647 49.154 1.00 85.50 162 ARG A N 1
ATOM 1318 C CA . ARG A 1 162 ? -24.939 4.035 48.995 1.00 85.50 162 ARG A CA 1
ATOM 1319 C C . ARG A 1 162 ? -24.911 4.530 47.540 1.00 85.50 162 ARG A C 1
ATOM 1321 O O . ARG A 1 162 ? -25.119 5.728 47.332 1.00 85.50 162 ARG A O 1
ATOM 1328 N N . GLY A 1 163 ? -24.669 3.639 46.575 1.00 78.69 163 GLY A N 1
ATOM 1329 C CA . GLY A 1 163 ? -24.454 3.991 45.172 1.00 78.69 163 GLY A CA 1
ATOM 1330 C C . GLY A 1 163 ? -23.071 4.583 44.911 1.00 78.69 163 GLY A C 1
ATOM 1331 O O . GLY A 1 163 ? -22.403 5.055 45.838 1.00 78.69 163 GLY A O 1
ATOM 1332 N N . ARG A 1 164 ? -22.664 4.587 43.638 1.00 78.06 164 ARG A N 1
ATOM 1333 C CA . ARG A 1 164 ? -21.460 5.301 43.215 1.00 78.06 164 ARG A CA 1
ATOM 1334 C C . ARG A 1 164 ? -21.795 6.778 43.089 1.00 78.06 164 ARG A C 1
ATOM 1336 O O . ARG A 1 164 ? -22.634 7.158 42.272 1.00 78.06 164 ARG A O 1
ATOM 1343 N N . LYS A 1 165 ? -21.171 7.621 43.906 1.00 71.81 165 LYS A N 1
ATOM 1344 C CA . LYS A 1 165 ? -21.373 9.070 43.824 1.00 71.81 165 LYS A CA 1
ATOM 1345 C C . LYS A 1 165 ? -20.101 9.826 44.136 1.00 71.81 165 LYS A C 1
ATOM 1347 O O . LYS A 1 165 ? -19.361 9.479 45.053 1.00 71.81 165 LYS A O 1
ATOM 1352 N N . GLU A 1 166 ? -19.895 10.895 43.384 1.00 62.31 166 GLU A N 1
ATOM 1353 C CA . GLU A 1 166 ? -18.867 11.874 43.690 1.00 62.31 166 GLU A CA 1
ATOM 1354 C C . GLU A 1 166 ? -19.259 12.570 44.999 1.00 62.31 166 GLU A C 1
ATOM 1356 O O . GLU A 1 166 ? -20.259 13.292 45.077 1.00 62.31 166 GLU A O 1
ATOM 1361 N N . LEU A 1 167 ? -18.509 12.293 46.061 1.00 58.22 167 LEU A N 1
ATOM 1362 C CA . LEU A 1 167 ? -18.602 13.042 47.300 1.00 58.22 167 LEU A CA 1
ATOM 1363 C C . LEU A 1 167 ? -17.549 14.144 47.280 1.00 58.22 167 LEU A C 1
ATOM 1365 O O . LEU A 1 167 ? -16.471 13.995 46.712 1.00 58.22 167 LEU A O 1
ATOM 1369 N N . ASN A 1 168 ? -17.862 15.245 47.960 1.00 56.94 168 ASN A N 1
ATOM 1370 C CA . ASN A 1 168 ? -16.911 16.319 48.222 1.00 56.94 168 ASN A CA 1
ATOM 1371 C C . ASN A 1 168 ? -16.394 17.055 46.969 1.00 56.94 168 ASN A C 1
ATOM 1373 O O . ASN A 1 168 ? -15.212 17.355 46.873 1.00 56.94 168 ASN A O 1
ATOM 1377 N N . ASN A 1 169 ? -17.283 17.425 46.041 1.00 47.44 169 ASN A N 1
ATOM 1378 C CA . ASN A 1 169 ? -16.945 18.381 44.982 1.00 47.44 169 ASN A CA 1
ATOM 1379 C C . ASN A 1 169 ? -17.153 19.829 45.500 1.00 47.44 169 ASN A C 1
ATOM 1381 O O . ASN A 1 169 ? -18.275 20.184 45.896 1.00 47.44 169 ASN A O 1
ATOM 1385 N N . PRO A 1 170 ? -16.114 20.683 45.594 1.00 46.88 170 PRO A N 1
ATOM 1386 C CA . PRO A 1 170 ? -16.264 22.022 46.151 1.00 46.88 170 PRO A CA 1
ATOM 1387 C C . PRO A 1 170 ? -17.103 22.934 45.228 1.00 46.88 170 PRO A C 1
ATOM 1389 O O . PRO A 1 170 ? -16.796 23.063 44.045 1.00 46.88 170 PRO A O 1
ATOM 1392 N N . PRO A 1 171 ? -18.132 23.650 45.736 1.00 42.34 171 PRO A N 1
ATOM 1393 C CA . PRO A 1 171 ? -18.930 24.556 44.907 1.00 42.34 171 PRO A CA 1
ATOM 1394 C C . PRO A 1 171 ? -18.094 25.726 44.363 1.00 42.34 171 PRO A C 1
ATOM 1396 O O . PRO A 1 171 ? -17.224 26.267 45.054 1.00 42.34 171 PRO A O 1
ATOM 1399 N N . ALA A 1 172 ? -18.395 26.163 43.136 1.00 41.28 172 ALA A N 1
ATOM 1400 C CA . ALA A 1 172 ? -17.747 27.311 42.505 1.00 41.28 172 ALA A CA 1
ATOM 1401 C C . ALA A 1 172 ? -17.949 28.598 43.335 1.00 41.28 172 ALA A C 1
ATOM 1403 O O . ALA A 1 172 ? -19.075 28.952 43.683 1.00 41.28 172 ALA A O 1
ATOM 1404 N N . GLY A 1 173 ? -16.857 29.318 43.633 1.00 48.62 173 GLY A N 1
ATOM 1405 C CA . GLY A 1 173 ? -16.900 30.616 44.330 1.00 48.62 173 GLY A CA 1
ATOM 1406 C C . GLY A 1 173 ? -16.350 30.649 45.764 1.00 48.62 173 GLY A C 1
ATOM 1407 O O . GLY A 1 173 ? -16.639 31.597 46.495 1.00 48.62 173 GLY A O 1
ATOM 1408 N N . ARG A 1 174 ? -15.551 29.657 46.187 1.00 54.59 174 ARG A N 1
ATOM 1409 C CA . ARG A 1 174 ? -14.921 29.664 47.521 1.00 54.59 174 ARG A CA 1
ATOM 1410 C C . ARG A 1 174 ? -13.946 30.844 47.704 1.00 54.59 174 ARG A C 1
ATOM 1412 O O . ARG A 1 174 ? -13.162 31.132 46.794 1.00 54.59 174 ARG A O 1
ATOM 1419 N N . PRO A 1 175 ? -13.934 31.510 48.875 1.00 50.88 175 PRO A N 1
ATOM 1420 C CA . PRO A 1 175 ? -12.966 32.561 49.166 1.00 50.88 175 PRO A CA 1
ATOM 1421 C C . PRO A 1 175 ? -11.541 32.007 49.229 1.00 50.88 175 PRO A C 1
ATOM 1423 O O . PRO A 1 175 ? -11.272 31.028 49.928 1.00 50.88 175 PRO A O 1
ATOM 1426 N N . ARG A 1 176 ? -10.634 32.675 48.517 1.00 53.34 176 ARG A N 1
ATOM 1427 C CA . ARG A 1 176 ? -9.195 32.402 48.478 1.00 53.34 176 ARG A CA 1
ATOM 1428 C C . ARG A 1 176 ? -8.454 33.514 49.220 1.00 53.34 176 ARG A C 1
ATOM 1430 O O . ARG A 1 176 ? -8.747 34.689 49.018 1.00 53.34 176 ARG A O 1
ATOM 1437 N N . TYR A 1 177 ? -7.498 33.157 50.061 1.00 52.31 177 TYR A N 1
ATOM 1438 C CA . TYR A 1 177 ? -6.751 34.046 50.939 1.00 52.31 177 TYR A CA 1
ATOM 1439 C C . TYR A 1 177 ? -5.254 33.893 50.688 1.00 52.31 177 TYR A C 1
ATOM 1441 O O . TYR A 1 177 ? -4.686 32.832 50.917 1.00 52.31 177 TYR A O 1
ATOM 1449 N N . LYS A 1 178 ? -4.592 34.955 50.231 1.00 52.25 178 LYS A N 1
ATOM 1450 C CA . LYS A 1 178 ? -3.150 34.935 49.982 1.00 52.25 178 LYS A CA 1
ATOM 1451 C C . LYS A 1 178 ? -2.389 35.247 51.275 1.00 52.25 178 LYS A C 1
ATOM 1453 O O . LYS A 1 178 ? -2.562 36.304 51.872 1.00 52.25 178 LYS A O 1
ATOM 1458 N N . ARG A 1 179 ? -1.542 34.319 51.710 1.00 53.09 179 ARG A N 1
ATOM 1459 C CA . ARG A 1 179 ? -0.633 34.454 52.850 1.00 53.09 179 ARG A CA 1
ATOM 1460 C C . ARG A 1 179 ? 0.543 35.376 52.525 1.00 53.09 179 ARG A C 1
ATOM 1462 O O . ARG A 1 179 ? 0.835 35.667 51.364 1.00 53.09 179 ARG A O 1
ATOM 1469 N N . LYS A 1 180 ? 1.259 35.795 53.575 1.00 50.94 180 LYS A N 1
ATOM 1470 C CA . LYS A 1 180 ? 2.467 36.636 53.481 1.00 50.94 180 LYS A CA 1
ATOM 1471 C C . LYS A 1 180 ? 3.610 35.985 52.691 1.00 50.94 180 LYS A C 1
ATOM 1473 O O . LYS A 1 180 ? 4.378 36.706 52.067 1.00 50.94 180 LYS A O 1
ATOM 1478 N N . ASP A 1 181 ? 3.689 34.656 52.677 1.00 55.16 181 ASP A N 1
ATOM 1479 C CA . ASP A 1 181 ? 4.650 33.874 51.882 1.00 55.16 181 ASP A CA 1
ATOM 1480 C C . ASP A 1 181 ? 4.206 33.676 50.417 1.00 55.16 181 ASP A C 1
ATOM 1482 O O . ASP A 1 181 ? 4.875 33.001 49.641 1.00 55.16 181 ASP A O 1
ATOM 1486 N N . GLY A 1 182 ? 3.071 34.259 50.021 1.00 54.78 182 GLY A N 1
ATOM 1487 C CA . GLY A 1 182 ? 2.530 34.183 48.669 1.00 54.78 182 GLY A CA 1
ATOM 1488 C C . GLY A 1 182 ? 1.623 32.979 48.399 1.00 54.78 182 GLY A C 1
ATOM 1489 O O . GLY A 1 182 ? 0.971 32.979 47.351 1.00 54.78 182 GLY A O 1
ATOM 1490 N N . LYS A 1 183 ? 1.514 32.006 49.320 1.00 55.22 183 LYS A N 1
ATOM 1491 C CA . LYS A 1 183 ? 0.633 30.832 49.171 1.00 55.22 183 LYS A CA 1
ATOM 1492 C C . LYS A 1 183 ? -0.837 31.204 49.380 1.00 55.22 183 LYS A C 1
ATOM 1494 O O . LYS A 1 183 ? -1.151 32.074 50.185 1.00 55.22 183 LYS A O 1
ATOM 1499 N N . ILE A 1 184 ? -1.755 30.557 48.664 1.00 55.47 184 ILE A N 1
ATOM 1500 C CA . ILE A 1 184 ? -3.193 30.867 48.708 1.00 55.47 184 ILE A CA 1
ATOM 1501 C C . ILE A 1 184 ? -3.936 29.775 49.494 1.00 55.47 184 ILE A C 1
ATOM 1503 O O . ILE A 1 184 ? -3.944 28.627 49.074 1.00 55.47 184 ILE A O 1
ATOM 1507 N N . LEU A 1 185 ? -4.569 30.138 50.612 1.00 53.34 185 LEU A N 1
ATOM 1508 C CA . LEU A 1 185 ? -5.484 29.309 51.403 1.00 53.34 185 LEU A CA 1
ATOM 1509 C C . LEU A 1 185 ? -6.913 29.428 50.861 1.00 53.34 185 LEU A C 1
ATOM 1511 O O . LEU A 1 185 ? -7.380 30.536 50.622 1.00 53.34 185 LEU A O 1
ATOM 1515 N N . THR A 1 186 ? -7.647 28.330 50.734 1.00 55.06 186 THR A N 1
ATOM 1516 C CA . THR A 1 186 ? -9.082 28.358 50.401 1.00 55.06 186 THR A CA 1
ATOM 1517 C C . THR A 1 186 ? -9.881 28.007 51.652 1.00 55.06 186 THR A C 1
ATOM 1519 O O . THR A 1 186 ? -9.533 27.064 52.355 1.00 55.06 186 THR A O 1
ATOM 1522 N N . TRP A 1 187 ? -10.920 28.776 51.989 1.00 50.75 187 TRP A N 1
ATOM 1523 C CA . TRP A 1 187 ? -11.664 28.533 53.232 1.00 50.75 187 TRP A CA 1
ATOM 1524 C C . TRP A 1 187 ? -12.759 27.454 53.070 1.00 50.75 187 TRP A C 1
ATOM 1526 O O . TRP A 1 187 ? -13.462 27.436 52.058 1.00 50.75 187 TRP A O 1
ATOM 1536 N N . ASN A 1 188 ? -12.922 26.641 54.130 1.00 51.31 188 ASN A N 1
ATOM 1537 C CA . ASN A 1 188 ? -13.765 25.442 54.351 1.00 51.31 188 ASN A CA 1
ATOM 1538 C C . ASN A 1 188 ? -13.220 24.078 53.863 1.00 51.31 188 ASN A C 1
ATOM 1540 O O . ASN A 1 188 ? -13.818 23.422 53.013 1.00 51.31 188 ASN A O 1
ATOM 1544 N N . ASP A 1 189 ? -12.182 23.636 54.586 1.00 46.59 189 ASP A N 1
ATOM 1545 C CA . ASP A 1 189 ? -11.730 22.252 54.829 1.00 46.59 189 ASP A CA 1
ATOM 1546 C C . ASP A 1 189 ? -11.008 21.510 53.681 1.00 46.59 189 ASP A C 1
ATOM 1548 O O . ASP A 1 189 ? -11.662 21.149 52.702 1.00 46.59 189 ASP A O 1
ATOM 1552 N N . PRO A 1 190 ? -9.705 21.177 53.830 1.00 44.81 190 PRO A N 1
ATOM 1553 C CA . PRO A 1 190 ? -8.972 20.352 52.860 1.00 44.81 190 PRO A CA 1
ATOM 1554 C C . PRO A 1 190 ? -9.516 18.916 52.730 1.00 44.81 190 PRO A C 1
ATOM 1556 O O . PRO A 1 190 ? -9.244 18.248 51.739 1.00 44.81 190 PRO A O 1
ATOM 1559 N N . ARG A 1 191 ? -10.365 18.444 53.658 1.00 46.88 191 ARG A N 1
ATOM 1560 C CA . ARG A 1 191 ? -11.104 17.172 53.514 1.00 46.88 191 ARG A CA 1
ATOM 1561 C C . ARG A 1 191 ? -12.180 17.204 52.418 1.00 46.88 191 ARG A C 1
ATOM 1563 O O . ARG A 1 191 ? -12.794 16.174 52.157 1.00 46.88 191 ARG A O 1
ATOM 1570 N N . LEU A 1 192 ? -12.447 18.366 51.812 1.00 45.19 192 LEU A N 1
ATOM 1571 C CA . LEU A 1 192 ? -13.398 18.520 50.707 1.00 45.19 192 LEU A CA 1
ATOM 1572 C C . LEU A 1 192 ? -12.734 18.826 49.354 1.00 45.19 192 LEU A C 1
ATOM 1574 O O . LEU A 1 192 ? -13.447 19.160 48.413 1.00 45.19 192 LEU A O 1
ATOM 1578 N N . ASP A 1 193 ? -11.402 18.766 49.275 1.00 43.53 193 ASP A N 1
ATOM 1579 C CA . ASP A 1 193 ? -10.637 19.116 48.070 1.00 43.53 193 ASP A CA 1
ATOM 1580 C C . ASP A 1 193 ? -10.041 17.889 47.347 1.00 43.53 193 ASP A C 1
ATOM 1582 O O . ASP A 1 193 ? -9.481 18.033 46.263 1.00 43.53 193 ASP A O 1
ATOM 1586 N N . ALA A 1 194 ? -10.210 16.675 47.883 1.00 45.7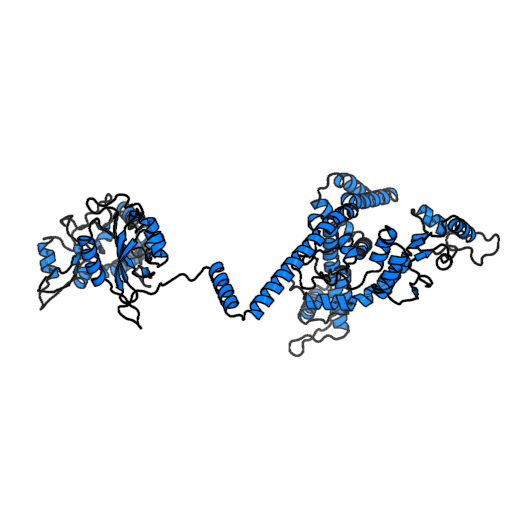5 194 ALA A N 1
ATOM 1587 C CA . ALA A 1 194 ? -10.011 15.452 47.113 1.00 45.75 194 ALA A CA 1
ATOM 1588 C C . ALA A 1 194 ? -11.380 14.980 46.598 1.00 45.75 194 ALA A C 1
ATOM 1590 O O . ALA A 1 194 ? -12.224 14.630 47.431 1.00 45.75 194 ALA A O 1
ATOM 1591 N N . PRO A 1 195 ? -11.636 14.968 45.274 1.00 49.44 195 PRO A N 1
ATOM 1592 C CA . PRO A 1 195 ? -12.792 14.262 44.743 1.00 49.44 195 PRO A CA 1
ATOM 1593 C C . PRO A 1 195 ? -12.648 12.798 45.150 1.00 49.44 195 PRO A C 1
ATOM 1595 O O . PRO A 1 195 ? -11.793 12.075 44.639 1.00 49.44 195 PRO A O 1
ATOM 1598 N N . TYR A 1 196 ? -13.450 12.384 46.128 1.00 55.03 196 TYR A N 1
ATOM 1599 C CA . TYR A 1 196 ? -13.536 10.991 46.516 1.00 55.03 196 TYR A CA 1
ATOM 1600 C C . TYR A 1 196 ? -14.794 10.427 45.884 1.00 55.03 196 TYR A C 1
ATOM 1602 O O . TYR A 1 196 ? -15.921 10.840 46.183 1.00 55.03 196 TYR A O 1
ATOM 1610 N N . TRP A 1 197 ? -14.583 9.482 44.982 1.00 65.81 197 TRP A N 1
ATOM 1611 C CA . TRP A 1 197 ? -15.655 8.642 44.498 1.00 65.81 197 TRP A CA 1
ATOM 1612 C C . TRP A 1 197 ? -16.000 7.672 45.611 1.00 65.81 197 TRP A C 1
ATOM 1614 O O . TRP A 1 197 ? -15.224 6.777 45.924 1.00 65.81 197 TRP A O 1
ATOM 1624 N N . GLN A 1 198 ? -17.159 7.888 46.229 1.00 71.56 198 GLN A N 1
ATOM 1625 C CA . GLN A 1 198 ? -17.734 6.868 47.082 1.00 71.56 198 GLN A CA 1
ATOM 1626 C C . GLN A 1 198 ? -18.133 5.702 46.185 1.00 71.56 198 GLN A C 1
ATOM 1628 O O . GLN A 1 198 ? -18.959 5.887 45.289 1.00 71.56 198 GLN A O 1
ATOM 1633 N N . GLU A 1 199 ? -17.566 4.531 46.438 1.00 82.38 199 GLU A N 1
ATOM 1634 C CA . GLU A 1 199 ? -17.852 3.297 45.717 1.00 82.38 199 GLU A CA 1
ATOM 1635 C C . GLU A 1 199 ? -18.851 2.422 46.492 1.00 82.38 199 GLU A C 1
ATOM 1637 O O . GLU A 1 199 ? -19.103 2.589 47.693 1.00 82.38 199 GLU A O 1
ATOM 1642 N N . CYS A 1 200 ? -19.484 1.484 45.788 1.00 85.19 200 CYS A N 1
ATOM 1643 C CA . CYS A 1 200 ? -20.600 0.697 46.321 1.00 85.19 200 CYS A CA 1
ATOM 1644 C C . CYS A 1 200 ? -20.218 -0.172 47.536 1.00 85.19 200 CYS A C 1
ATOM 1646 O O . CYS A 1 200 ? -21.067 -0.438 48.392 1.00 85.19 200 CYS A O 1
ATOM 1648 N N . GLY A 1 201 ? -18.957 -0.598 47.639 1.00 84.75 201 GLY A N 1
ATOM 1649 C CA . GLY A 1 201 ? -18.406 -1.421 48.716 1.00 84.75 201 GLY A CA 1
ATOM 1650 C C . GLY A 1 201 ? -17.835 -0.638 49.900 1.00 84.75 201 GLY A C 1
ATOM 1651 O O . GLY A 1 201 ? -17.334 -1.249 50.840 1.00 84.75 201 GLY A O 1
ATOM 1652 N N . ASP A 1 202 ? -17.908 0.696 49.908 1.00 79.88 202 ASP A N 1
ATOM 1653 C CA . ASP A 1 202 ? -17.199 1.519 50.897 1.00 79.88 202 ASP A CA 1
ATOM 1654 C C . ASP A 1 202 ? -17.628 1.283 52.348 1.00 79.88 202 ASP A C 1
ATOM 1656 O O . ASP A 1 202 ? -16.809 1.309 53.273 1.00 79.88 202 ASP A O 1
ATOM 1660 N N . SER A 1 203 ? -18.917 1.018 52.556 1.00 86.56 203 SER A N 1
ATOM 1661 C CA . SER A 1 203 ? -19.518 0.902 53.884 1.00 86.56 203 SER A CA 1
ATOM 1662 C C . SER A 1 203 ? -19.762 -0.555 54.268 1.00 86.56 203 SER A C 1
ATOM 1664 O O . SER A 1 203 ? -20.853 -1.093 54.081 1.00 86.56 203 SER A O 1
ATOM 1666 N N . MET A 1 204 ? -18.738 -1.173 54.851 1.00 88.06 204 MET A N 1
ATOM 1667 C CA . MET A 1 204 ? -18.776 -2.528 55.404 1.00 88.06 204 MET A CA 1
ATOM 1668 C C . MET A 1 204 ? -18.467 -2.532 56.902 1.00 88.06 204 MET A C 1
ATOM 1670 O O . MET A 1 204 ? -17.530 -1.862 57.354 1.00 88.06 204 MET A O 1
ATOM 1674 N N . PHE A 1 205 ? -19.238 -3.311 57.660 1.00 86.50 205 PHE A N 1
ATOM 1675 C CA . PHE A 1 205 ? -19.123 -3.439 59.112 1.00 86.50 205 PHE A CA 1
ATOM 1676 C C . PHE A 1 205 ? -19.212 -4.910 59.523 1.00 86.50 205 PHE A C 1
ATOM 1678 O O . PHE A 1 205 ? -20.200 -5.581 59.228 1.00 86.50 205 PHE A O 1
ATOM 1685 N N . THR A 1 206 ? -18.181 -5.413 60.197 1.00 87.75 206 THR A N 1
ATOM 1686 C CA . THR A 1 206 ? -18.085 -6.810 60.640 1.00 87.75 206 THR A CA 1
ATOM 1687 C C . THR A 1 206 ? -18.503 -6.975 62.093 1.00 87.75 206 THR A C 1
ATOM 1689 O O . THR A 1 206 ? -18.168 -6.135 62.928 1.00 87.75 206 THR A O 1
ATOM 1692 N N . TYR A 1 207 ? -19.146 -8.096 62.404 1.00 87.69 207 TYR A N 1
ATOM 1693 C CA . TYR A 1 207 ? -19.618 -8.448 63.741 1.00 87.69 207 TYR A CA 1
ATOM 1694 C C . TYR A 1 207 ? -19.330 -9.922 64.039 1.00 87.69 207 TYR A C 1
ATOM 1696 O O . TYR A 1 207 ? -19.359 -10.765 63.142 1.00 87.69 207 TYR A O 1
ATOM 1704 N N . LEU A 1 208 ? -19.072 -10.230 65.311 1.00 88.44 208 LEU A N 1
ATOM 1705 C CA . LEU A 1 208 ? -18.771 -11.588 65.786 1.00 88.44 208 LEU A CA 1
ATOM 1706 C C . LEU A 1 208 ? -19.986 -12.284 66.420 1.00 88.44 208 LEU A C 1
ATOM 1708 O O . LEU A 1 208 ? -19.854 -13.372 66.964 1.00 88.44 208 LEU A O 1
ATOM 1712 N N . ASN A 1 209 ? -21.165 -11.661 66.381 1.00 87.56 209 ASN A N 1
ATOM 1713 C CA . ASN A 1 209 ? -22.424 -12.275 66.791 1.00 87.56 209 ASN A CA 1
ATOM 1714 C C . ASN A 1 209 ? -23.599 -11.713 65.977 1.00 87.56 209 ASN A C 1
ATOM 1716 O O . ASN A 1 209 ? -23.558 -10.573 65.506 1.00 87.56 209 ASN A O 1
ATOM 1720 N N . GLU A 1 210 ? -24.650 -12.518 65.817 1.00 89.38 210 GLU A N 1
ATOM 1721 C CA . GLU A 1 210 ? -25.806 -12.155 64.991 1.00 89.38 210 GLU A CA 1
ATOM 1722 C C . GLU A 1 210 ? -26.617 -11.001 65.595 1.00 89.38 210 GLU A C 1
ATOM 1724 O O . GLU A 1 210 ? -27.154 -10.172 64.860 1.00 89.38 210 GLU A O 1
ATOM 1729 N N . GLN A 1 211 ? -26.715 -10.930 66.926 1.00 89.81 211 GLN A N 1
ATOM 1730 C CA . GLN A 1 211 ? -27.549 -9.938 67.604 1.00 89.81 211 GLN A CA 1
ATOM 1731 C C . GLN A 1 211 ? -27.056 -8.512 67.326 1.00 89.81 211 GLN A C 1
ATOM 1733 O O . GLN A 1 211 ? -27.833 -7.678 66.861 1.00 89.81 211 GLN A O 1
ATOM 1738 N N . GLU A 1 212 ? -25.768 -8.245 67.539 1.00 87.56 212 GLU A N 1
ATOM 1739 C CA . GLU A 1 212 ? -25.151 -6.951 67.239 1.00 87.56 212 GLU A CA 1
ATOM 1740 C C . GLU A 1 212 ? -25.225 -6.626 65.746 1.00 87.56 212 GLU A C 1
ATOM 1742 O O . GLU A 1 212 ? -25.494 -5.484 65.375 1.00 87.56 212 GLU A O 1
ATOM 1747 N N . ALA A 1 213 ? -25.050 -7.630 64.879 1.00 89.38 213 ALA A N 1
ATOM 1748 C CA . ALA A 1 213 ? -25.164 -7.445 63.436 1.00 89.38 213 ALA A CA 1
ATOM 1749 C C . ALA A 1 213 ? -26.588 -7.038 63.018 1.00 89.38 213 ALA A C 1
ATOM 1751 O O . ALA A 1 213 ? -26.761 -6.170 62.161 1.00 89.38 213 ALA A O 1
ATOM 1752 N N . ARG A 1 214 ? -27.619 -7.618 63.646 1.00 92.19 214 ARG A N 1
ATOM 1753 C CA . ARG A 1 214 ? -29.027 -7.250 63.426 1.00 92.19 214 ARG A CA 1
ATOM 1754 C C . ARG A 1 214 ? -29.358 -5.866 63.972 1.00 92.19 214 ARG A C 1
ATOM 1756 O O . ARG A 1 214 ? -30.034 -5.099 63.291 1.00 92.19 214 ARG A O 1
ATOM 1763 N N . GLU A 1 215 ? -28.867 -5.525 65.160 1.00 89.00 215 GLU A N 1
ATOM 1764 C CA . GLU A 1 215 ? -29.024 -4.180 65.729 1.00 89.00 215 GLU A CA 1
ATOM 1765 C C . GLU A 1 215 ? -28.364 -3.124 64.829 1.00 89.00 215 GLU A C 1
ATOM 1767 O O . GLU A 1 215 ? -28.957 -2.081 64.539 1.00 89.00 215 GLU A O 1
ATOM 1772 N N . ALA A 1 216 ? -27.172 -3.420 64.307 1.00 85.31 216 ALA A N 1
ATOM 1773 C CA . ALA A 1 216 ? -26.482 -2.568 63.350 1.00 85.31 216 ALA A CA 1
ATOM 1774 C C . ALA A 1 216 ? -27.219 -2.458 62.010 1.00 85.31 216 ALA A C 1
ATOM 1776 O O . ALA A 1 216 ? -27.324 -1.355 61.474 1.00 85.31 216 ALA A O 1
ATOM 1777 N N . PHE A 1 217 ? -27.756 -3.560 61.482 1.00 91.12 217 PHE A N 1
ATOM 1778 C CA . PHE A 1 217 ? -28.575 -3.566 60.269 1.00 91.12 217 PHE A CA 1
ATOM 1779 C C . PHE A 1 217 ? -29.809 -2.664 60.412 1.00 91.12 217 PHE A C 1
ATOM 1781 O O . PHE A 1 217 ? -30.012 -1.777 59.581 1.00 91.12 217 PHE A O 1
ATOM 1788 N N . GLU A 1 218 ? -30.591 -2.820 61.486 1.00 89.12 218 GLU A N 1
ATOM 1789 C CA . GLU A 1 218 ? -31.770 -1.977 61.733 1.00 89.12 218 GLU A CA 1
ATOM 1790 C C . GLU A 1 218 ? -31.385 -0.508 61.937 1.00 89.12 218 GLU A C 1
ATOM 1792 O O . GLU A 1 218 ? -32.067 0.390 61.443 1.00 89.12 218 GLU A O 1
ATOM 1797 N N . ASN A 1 219 ? -30.251 -0.241 62.589 1.00 85.81 219 ASN A N 1
ATOM 1798 C CA . ASN A 1 219 ? -29.745 1.119 62.703 1.00 85.81 219 ASN A CA 1
ATOM 1799 C C . ASN A 1 219 ? -29.385 1.702 61.325 1.00 85.81 219 ASN A C 1
ATOM 1801 O O . ASN A 1 219 ? -29.852 2.784 60.980 1.00 85.81 219 ASN A O 1
ATOM 1805 N N . GLN A 1 220 ? -28.619 0.993 60.490 1.00 87.44 220 GLN A N 1
ATOM 1806 C CA . GLN A 1 220 ? -28.230 1.481 59.157 1.00 87.44 220 GLN A CA 1
ATOM 1807 C C . GLN A 1 220 ? -29.429 1.679 58.227 1.00 87.44 220 GLN A C 1
ATOM 1809 O O . GLN A 1 220 ? -29.474 2.655 57.478 1.00 87.44 220 GLN A O 1
ATOM 1814 N N . LYS A 1 221 ? -30.433 0.808 58.325 1.00 84.50 221 LYS A N 1
ATOM 1815 C CA . LYS A 1 221 ? -31.711 0.919 57.617 1.00 84.50 221 LYS A CA 1
ATOM 1816 C C . LYS A 1 221 ? -32.437 2.238 57.904 1.00 84.50 221 LYS A C 1
ATOM 1818 O O . LYS A 1 221 ? -32.972 2.841 56.980 1.00 84.50 221 LYS A O 1
ATOM 1823 N N . LEU A 1 222 ? -32.398 2.732 59.147 1.00 80.56 222 LEU A N 1
ATOM 1824 C CA . LEU A 1 222 ? -32.943 4.050 59.521 1.00 80.56 222 LEU A CA 1
ATOM 1825 C C . LEU A 1 222 ? -32.124 5.233 58.961 1.00 80.56 222 LEU A C 1
ATOM 1827 O O . LEU A 1 222 ? -32.611 6.361 58.963 1.00 80.56 222 LEU A O 1
ATOM 1831 N N . HIS A 1 223 ? -30.897 4.982 58.491 1.00 78.06 223 HIS A N 1
ATOM 1832 C CA . HIS A 1 223 ? -29.929 5.981 58.018 1.00 78.06 223 HIS A CA 1
ATOM 1833 C C . HIS A 1 223 ? -29.654 5.885 56.500 1.00 78.06 223 HIS A C 1
ATOM 1835 O O . HIS A 1 223 ? -28.608 6.344 56.006 1.00 78.06 223 HIS A O 1
ATOM 1841 N N . LEU A 1 224 ? -30.586 5.287 55.750 1.00 80.44 224 LEU A N 1
ATOM 1842 C CA . LEU A 1 224 ? -30.668 5.421 54.297 1.00 80.44 224 LEU A CA 1
ATOM 1843 C C . LEU A 1 224 ? -31.465 6.693 53.978 1.00 80.44 224 LEU A C 1
ATOM 1845 O O . LEU A 1 224 ? -32.637 6.801 54.333 1.00 80.44 224 LEU A O 1
ATOM 1849 N N . TYR A 1 225 ? -30.814 7.674 53.353 1.00 75.62 225 TYR A N 1
ATOM 1850 C CA . TYR A 1 225 ? -31.353 9.034 53.206 1.00 75.62 225 TYR A CA 1
ATOM 1851 C C . TYR A 1 225 ? -31.715 9.407 51.766 1.00 75.62 225 TYR A C 1
ATOM 1853 O O . TYR A 1 225 ? -32.467 10.359 51.570 1.00 75.62 225 TYR A O 1
ATOM 1861 N N . ASP A 1 226 ? -31.221 8.656 50.777 1.00 75.31 226 ASP A N 1
ATOM 1862 C CA . ASP A 1 226 ? -31.476 8.913 49.357 1.00 75.31 226 ASP A CA 1
ATOM 1863 C C . ASP A 1 226 ? -32.191 7.728 48.693 1.00 75.31 226 ASP A C 1
ATOM 1865 O O . ASP A 1 226 ? -32.128 6.589 49.168 1.00 75.31 226 ASP A O 1
ATOM 1869 N N . LEU A 1 227 ? -32.838 7.993 47.553 1.00 74.25 227 LEU A N 1
ATOM 1870 C CA . LEU A 1 227 ? -33.276 6.942 46.632 1.00 74.25 227 LEU A CA 1
ATOM 1871 C C . LEU A 1 227 ? -32.062 6.153 46.122 1.00 74.25 227 LEU A C 1
ATOM 1873 O O . LEU A 1 227 ? -30.958 6.685 46.015 1.00 74.25 227 LEU A O 1
ATOM 1877 N N . ASN A 1 228 ? -32.294 4.895 45.764 1.00 78.00 228 ASN A N 1
ATOM 1878 C CA . ASN A 1 228 ? -31.282 3.977 45.258 1.00 78.00 228 ASN A CA 1
ATOM 1879 C C . ASN A 1 228 ? -30.152 3.708 46.273 1.00 78.00 228 ASN A C 1
ATOM 1881 O O . ASN A 1 228 ? -28.976 3.718 45.925 1.00 78.00 228 ASN A O 1
ATOM 1885 N N . GLN A 1 229 ? -30.506 3.467 47.536 1.00 87.00 229 GLN A N 1
ATOM 1886 C CA . GLN A 1 229 ? -29.599 2.961 48.569 1.00 87.00 229 GLN A CA 1
ATOM 1887 C C . GLN A 1 229 ? -30.136 1.636 49.107 1.00 87.00 229 GLN A C 1
ATOM 1889 O O . GLN A 1 229 ? -31.349 1.428 49.154 1.00 87.00 229 GLN A O 1
ATOM 1894 N N . GLU A 1 230 ? -29.254 0.741 49.537 1.00 90.69 230 GLU A N 1
ATOM 1895 C CA . GLU A 1 230 ? -29.654 -0.501 50.200 1.00 90.69 230 GLU A CA 1
ATOM 1896 C C . GLU A 1 230 ? -28.703 -0.888 51.331 1.00 90.69 230 GLU A C 1
ATOM 1898 O O . GLU A 1 230 ? -27.551 -0.462 51.385 1.00 90.69 230 GLU A O 1
ATOM 1903 N N . VAL A 1 231 ? -29.205 -1.706 52.248 1.00 92.62 231 VAL A N 1
ATOM 1904 C CA . VAL A 1 231 ? -28.435 -2.348 53.308 1.00 92.62 231 VAL A CA 1
ATOM 1905 C C . VAL A 1 231 ? -28.698 -3.847 53.275 1.00 92.62 231 VAL A C 1
ATOM 1907 O O . VAL A 1 231 ? -29.835 -4.282 53.088 1.00 92.62 231 VAL A O 1
ATOM 1910 N N . ARG A 1 232 ? -27.644 -4.643 53.453 1.00 94.00 232 ARG A N 1
ATOM 1911 C CA . ARG A 1 232 ? -27.695 -6.106 53.494 1.00 94.00 232 ARG A CA 1
ATOM 1912 C C . ARG A 1 232 ? -26.969 -6.622 54.723 1.00 94.00 232 ARG A C 1
ATOM 1914 O O . ARG A 1 232 ? -25.903 -6.120 55.076 1.00 94.00 232 ARG A O 1
ATOM 1921 N N . LEU A 1 233 ? -27.548 -7.637 55.349 1.00 95.38 233 LEU A N 1
ATOM 1922 C CA . LEU A 1 233 ? -26.935 -8.413 56.417 1.00 95.38 233 LEU A CA 1
ATOM 1923 C C . LEU A 1 233 ? -26.548 -9.785 55.866 1.00 95.38 233 LEU A C 1
ATOM 1925 O O . LEU A 1 233 ? -27.408 -10.536 55.404 1.00 95.38 233 LEU A O 1
ATOM 1929 N N . TYR A 1 234 ? -25.269 -10.125 55.958 1.00 95.06 234 TYR A N 1
ATOM 1930 C CA . TYR A 1 234 ? -24.731 -11.413 55.543 1.00 95.06 234 TYR A CA 1
ATOM 1931 C C . TYR A 1 234 ? -24.246 -12.232 56.739 1.00 95.06 234 TYR A C 1
ATOM 1933 O O . TYR A 1 234 ? -23.641 -11.695 57.667 1.00 95.06 234 TYR A O 1
ATOM 1941 N N . ARG A 1 235 ? -24.449 -13.549 56.667 1.00 93.88 235 ARG A N 1
ATOM 1942 C CA . ARG A 1 235 ? -23.750 -14.556 57.473 1.00 93.88 235 ARG A CA 1
ATOM 1943 C C . ARG A 1 235 ? -22.640 -15.175 56.635 1.00 93.88 235 ARG A C 1
ATOM 1945 O O . ARG A 1 235 ? -22.905 -15.612 55.516 1.00 93.88 235 ARG A O 1
ATOM 1952 N N . LEU A 1 236 ? -21.430 -15.235 57.178 1.00 93.56 236 LEU A N 1
ATOM 1953 C CA . LEU A 1 236 ? -20.246 -15.723 56.477 1.00 93.56 236 LEU A CA 1
ATOM 1954 C C . LEU A 1 236 ? -19.966 -17.181 56.853 1.00 93.56 236 LEU A C 1
ATOM 1956 O O . LEU A 1 236 ? -19.794 -17.491 58.027 1.00 93.56 236 LEU A O 1
ATOM 1960 N N . THR A 1 237 ? -19.917 -18.072 55.867 1.00 91.25 237 THR A N 1
ATOM 1961 C CA . THR A 1 237 ? -19.734 -19.524 56.027 1.00 91.25 237 THR A CA 1
ATOM 1962 C C . THR A 1 237 ? -18.367 -20.026 55.569 1.00 91.25 237 THR A C 1
ATOM 1964 O O . THR A 1 237 ? -18.112 -21.228 55.568 1.00 91.25 237 THR A O 1
ATOM 1967 N N . LYS A 1 238 ? -17.490 -19.119 55.136 1.00 90.81 238 LYS A N 1
ATOM 1968 C CA . LYS A 1 238 ? -16.078 -19.388 54.858 1.00 90.81 238 LYS A CA 1
ATOM 1969 C C . LYS A 1 238 ? -15.243 -18.142 55.182 1.00 90.81 238 LYS A C 1
ATOM 1971 O O . LYS A 1 238 ? -15.827 -17.057 55.276 1.00 90.81 238 LYS A O 1
ATOM 1976 N N . PRO A 1 239 ? -13.912 -18.270 55.298 1.00 88.44 239 PRO A N 1
ATOM 1977 C CA . PRO A 1 239 ? -13.033 -17.128 55.481 1.00 88.44 239 PRO A CA 1
ATOM 1978 C C . PRO A 1 239 ? -13.200 -16.072 54.389 1.00 88.44 239 PRO A C 1
ATOM 1980 O O . PRO A 1 239 ? -13.317 -16.415 53.209 1.00 88.44 239 PRO A O 1
ATOM 1983 N N . ILE A 1 240 ? -13.176 -14.795 54.770 1.00 86.62 240 ILE A N 1
ATOM 1984 C CA . ILE A 1 240 ? -13.240 -13.685 53.814 1.00 86.62 240 ILE A CA 1
ATOM 1985 C C . ILE A 1 240 ? -12.277 -12.561 54.202 1.00 86.62 240 ILE A C 1
ATOM 1987 O O . ILE A 1 240 ? -12.175 -12.168 55.369 1.00 86.62 240 ILE A O 1
ATOM 1991 N N . ASN A 1 241 ? -11.576 -12.042 53.198 1.00 86.38 241 ASN A N 1
ATOM 1992 C CA . ASN A 1 241 ? -10.803 -10.813 53.283 1.00 86.38 241 ASN A CA 1
ATOM 1993 C C . ASN A 1 241 ? -11.711 -9.631 52.911 1.00 86.38 241 ASN A C 1
ATOM 1995 O O . ASN A 1 241 ? -12.427 -9.689 51.908 1.00 86.38 241 ASN A O 1
ATOM 1999 N N . LEU A 1 242 ? -11.724 -8.573 53.728 1.00 83.31 242 LEU A N 1
ATOM 2000 C CA . LEU A 1 242 ? -12.605 -7.433 53.469 1.00 83.31 242 LEU A CA 1
ATOM 2001 C C . LEU A 1 242 ? -12.198 -6.631 52.227 1.00 83.31 242 LEU A C 1
ATOM 2003 O O . LEU A 1 242 ? -13.082 -6.091 51.576 1.00 83.31 242 LEU A O 1
ATOM 2007 N N . GLY A 1 243 ? -10.921 -6.595 51.847 1.00 81.62 243 GLY A N 1
ATOM 2008 C CA . GLY A 1 243 ? -10.479 -6.006 50.580 1.00 81.62 243 GLY A CA 1
ATOM 2009 C C . GLY A 1 243 ? -11.062 -6.728 49.366 1.00 81.62 243 GLY A C 1
ATOM 2010 O O . GLY A 1 243 ? -11.638 -6.086 48.490 1.00 81.62 243 GLY A O 1
ATOM 2011 N N . ASP A 1 244 ? -11.024 -8.062 49.361 1.00 82.31 244 ASP A N 1
ATOM 2012 C CA . ASP A 1 244 ? -11.624 -8.874 48.289 1.00 82.31 244 ASP A CA 1
ATOM 2013 C C . ASP A 1 244 ? -13.149 -8.691 48.235 1.00 82.31 244 ASP A C 1
ATOM 2015 O O . ASP A 1 244 ? -13.738 -8.522 47.164 1.00 82.31 244 ASP A O 1
ATOM 2019 N N . ALA A 1 245 ? -13.800 -8.661 49.405 1.00 87.00 245 ALA A N 1
ATOM 2020 C CA . ALA A 1 245 ? -15.229 -8.381 49.506 1.00 87.00 245 ALA A CA 1
ATOM 2021 C C . ALA A 1 245 ? -15.569 -6.978 48.980 1.00 87.00 245 ALA A C 1
ATOM 2023 O O . ALA A 1 245 ? -16.560 -6.819 48.268 1.00 87.00 245 ALA A O 1
ATOM 2024 N N . ARG A 1 246 ? -14.748 -5.965 49.290 1.00 87.06 246 ARG A N 1
ATOM 2025 C CA . ARG A 1 246 ? -14.918 -4.597 48.787 1.00 87.06 246 ARG A CA 1
ATOM 2026 C C . ARG A 1 246 ? -14.782 -4.539 47.277 1.00 87.06 246 ARG A C 1
ATOM 2028 O O . ARG A 1 246 ? -15.636 -3.939 46.635 1.00 87.06 246 ARG A O 1
ATOM 2035 N N . ALA A 1 247 ? -13.736 -5.150 46.720 1.00 83.12 247 ALA A N 1
ATOM 2036 C CA . ALA A 1 247 ? -13.487 -5.168 45.283 1.00 83.12 247 ALA A CA 1
ATOM 2037 C C . ALA A 1 247 ? -14.688 -5.753 44.528 1.00 83.12 247 ALA A C 1
ATOM 2039 O O . ALA A 1 247 ? -15.158 -5.160 43.558 1.00 83.12 247 ALA A O 1
ATOM 2040 N N . TRP A 1 248 ? -15.258 -6.847 45.043 1.00 86.75 248 TRP A N 1
ATOM 2041 C CA . TRP A 1 248 ? -16.500 -7.402 44.513 1.00 86.75 248 TRP A CA 1
ATOM 2042 C C . TRP A 1 248 ? -17.683 -6.445 44.673 1.00 86.75 248 TRP A C 1
ATOM 2044 O O . TRP A 1 248 ? -18.370 -6.136 43.705 1.00 86.75 248 TRP A O 1
ATOM 2054 N N . LEU A 1 249 ? -17.931 -5.929 45.877 1.00 87.19 249 LEU A N 1
ATOM 2055 C CA . LEU A 1 249 ? -19.061 -5.032 46.134 1.00 87.19 249 LEU A CA 1
ATOM 2056 C C . LEU A 1 249 ? -18.969 -3.715 45.341 1.00 87.19 249 LEU A C 1
ATOM 2058 O O . LEU A 1 249 ? -20.005 -3.131 45.032 1.00 87.19 249 LEU A O 1
ATOM 2062 N N . ASN A 1 250 ? -17.765 -3.264 44.974 1.00 83.50 250 ASN A N 1
ATOM 2063 C CA . ASN A 1 250 ? -17.524 -2.106 44.109 1.00 83.50 250 ASN A CA 1
ATOM 2064 C C . ASN A 1 250 ? -17.963 -2.342 42.656 1.00 83.50 250 ASN A C 1
ATOM 2066 O O . ASN A 1 250 ? -18.329 -1.378 41.992 1.00 83.50 250 ASN A O 1
ATOM 2070 N N . SER A 1 251 ? -18.043 -3.598 42.196 1.00 78.44 251 SER A N 1
ATOM 2071 C CA . SER A 1 251 ? -18.725 -3.961 40.935 1.00 78.44 251 SER A CA 1
ATOM 2072 C C . SER A 1 251 ? -20.257 -3.887 41.030 1.00 78.44 251 SER A C 1
ATOM 2074 O O . SER A 1 251 ? -20.970 -4.205 40.083 1.00 78.44 251 SER A O 1
ATOM 2076 N N . ASP A 1 252 ? -20.776 -3.445 42.180 1.00 79.81 252 ASP A N 1
ATOM 2077 C CA . ASP A 1 252 ? -22.195 -3.238 42.438 1.00 79.81 252 ASP A CA 1
ATOM 2078 C C . ASP A 1 252 ? -23.035 -4.527 42.405 1.00 79.81 252 ASP A C 1
ATOM 2080 O O . ASP A 1 252 ? -24.207 -4.561 42.016 1.00 79.81 252 ASP A O 1
ATOM 2084 N N . HIS A 1 253 ? -22.414 -5.615 42.862 1.00 81.25 253 HIS A N 1
ATOM 2085 C CA . HIS A 1 253 ? -23.035 -6.918 43.048 1.00 81.25 253 HIS A CA 1
ATOM 2086 C C . HIS A 1 253 ? -23.109 -7.291 44.533 1.00 81.25 253 HIS A C 1
ATOM 2088 O O . HIS A 1 253 ? -22.157 -7.051 45.274 1.00 81.25 253 HIS A O 1
ATOM 2094 N N . PRO A 1 254 ? -24.203 -7.926 45.002 1.00 85.62 254 PRO A N 1
ATOM 2095 C CA . PRO A 1 254 ? -24.241 -8.475 46.351 1.00 85.62 254 PRO A CA 1
ATOM 2096 C C . PRO A 1 254 ? -23.265 -9.649 46.483 1.00 85.62 254 PRO A C 1
ATOM 2098 O O . PRO A 1 254 ? -22.986 -10.359 45.511 1.00 85.62 254 PRO A O 1
ATOM 2101 N N . LEU A 1 255 ? -22.779 -9.891 47.701 1.00 87.56 255 LEU A N 1
ATOM 2102 C CA . LEU A 1 255 ? -21.975 -11.079 47.981 1.00 87.56 255 LEU A CA 1
ATOM 2103 C C . LEU A 1 255 ? -22.835 -12.340 47.824 1.00 87.56 255 LEU A C 1
ATOM 2105 O O . LEU A 1 255 ? -24.023 -12.358 48.154 1.00 87.56 255 LEU A O 1
ATOM 2109 N N . ARG A 1 256 ? -22.214 -13.404 47.314 1.00 85.38 256 ARG A N 1
ATOM 2110 C CA . ARG A 1 256 ? -22.881 -14.670 46.972 1.00 85.38 256 ARG A CA 1
ATOM 2111 C C . ARG A 1 256 ? -22.377 -15.818 47.833 1.00 85.38 256 ARG A C 1
ATOM 2113 O O . ARG A 1 256 ? -21.183 -15.912 48.104 1.00 85.38 256 ARG A O 1
ATOM 2120 N N . GLU A 1 257 ? -23.255 -16.758 48.162 1.00 82.62 257 GLU A N 1
ATOM 2121 C CA . GLU A 1 257 ? -22.906 -17.933 48.969 1.00 82.62 257 GLU A CA 1
ATOM 2122 C C . GLU A 1 257 ? -21.823 -18.797 48.299 1.00 82.62 257 GLU A C 1
ATOM 2124 O O . GLU A 1 257 ? -20.806 -19.101 48.914 1.00 82.62 257 GLU A O 1
ATOM 2129 N N . LYS A 1 258 ? -21.975 -19.128 47.010 1.00 79.81 258 LYS A N 1
ATOM 2130 C CA . LYS A 1 258 ? -21.023 -19.996 46.290 1.00 79.81 258 LYS A CA 1
ATOM 2131 C C . LYS A 1 258 ? -19.622 -19.379 46.169 1.00 79.81 258 LYS A C 1
ATOM 2133 O O . LYS A 1 258 ? -18.618 -20.057 46.370 1.00 79.81 258 LYS A O 1
ATOM 2138 N N . GLU A 1 259 ? -19.556 -18.095 45.836 1.00 80.00 259 GLU A N 1
ATOM 2139 C CA . GLU A 1 259 ? -18.301 -17.398 45.524 1.00 80.00 259 GLU A CA 1
ATOM 2140 C C . GLU A 1 259 ? -17.631 -16.810 46.769 1.00 80.00 259 GLU A C 1
ATOM 2142 O O . GLU A 1 259 ? -16.412 -16.870 46.887 1.00 80.00 259 GLU A O 1
ATOM 2147 N N . HIS A 1 260 ? -18.412 -16.337 47.744 1.00 87.50 260 HIS A N 1
ATOM 2148 C CA . HIS A 1 260 ? -17.931 -15.564 48.896 1.00 87.50 260 HIS A CA 1
ATOM 2149 C C . HIS A 1 260 ? -18.278 -16.209 50.245 1.00 87.50 260 HIS A C 1
ATOM 2151 O O . HIS A 1 260 ? -17.809 -15.747 51.276 1.00 87.50 260 HIS A O 1
ATOM 2157 N N . GLY A 1 261 ? -19.059 -17.297 50.265 1.00 87.69 261 GLY A N 1
ATOM 2158 C CA . GLY A 1 261 ? -19.580 -17.879 51.506 1.00 87.69 261 GLY A CA 1
ATOM 2159 C C . GLY A 1 261 ? -20.525 -16.934 52.245 1.00 87.69 261 GLY A C 1
ATOM 2160 O O . GLY A 1 261 ? -20.691 -17.061 53.446 1.00 87.69 261 GLY A O 1
ATOM 2161 N N . ALA A 1 262 ? -21.113 -15.952 51.562 1.00 90.62 262 ALA A N 1
ATOM 2162 C CA . ALA A 1 262 ? -21.987 -14.964 52.179 1.00 90.62 262 ALA A CA 1
ATOM 2163 C C . ALA A 1 262 ? -23.455 -15.309 51.912 1.00 90.62 262 ALA A C 1
ATOM 2165 O O . ALA A 1 262 ? -23.940 -15.200 50.785 1.00 90.62 262 ALA A O 1
ATOM 2166 N N . ILE A 1 263 ? -24.173 -15.711 52.956 1.00 89.50 263 ILE A N 1
ATOM 2167 C CA . ILE A 1 263 ? -25.616 -15.953 52.911 1.00 89.50 263 ILE A CA 1
ATOM 2168 C C . ILE A 1 263 ? -26.317 -14.667 53.337 1.00 89.50 263 ILE A C 1
ATOM 2170 O O . ILE A 1 263 ? -26.087 -14.181 54.442 1.00 89.50 263 ILE A O 1
ATOM 2174 N N . THR A 1 264 ? -27.184 -14.113 52.488 1.00 91.12 264 THR A N 1
ATOM 2175 C CA . THR A 1 264 ? -27.990 -12.938 52.861 1.00 91.12 264 THR A CA 1
ATOM 2176 C C . THR A 1 264 ? -29.063 -13.358 53.864 1.00 91.12 264 THR A C 1
ATOM 2178 O O . THR A 1 264 ? -29.927 -14.168 53.536 1.00 91.12 264 THR A O 1
ATOM 2181 N N . LEU A 1 265 ? -29.009 -12.816 55.081 1.00 90.81 265 LEU A N 1
ATOM 2182 C CA . LEU A 1 265 ? -30.018 -13.040 56.118 1.00 90.81 265 LEU A CA 1
ATOM 2183 C C . LEU A 1 265 ? -31.179 -12.049 56.017 1.00 90.81 265 LEU A C 1
ATOM 2185 O O . LEU A 1 265 ? -32.318 -12.423 56.279 1.00 90.81 265 LEU A O 1
ATOM 2189 N N . ASP A 1 266 ? -30.880 -10.794 55.679 1.00 90.81 266 ASP A N 1
ATOM 2190 C CA . ASP A 1 266 ? -31.870 -9.726 55.530 1.00 90.81 266 ASP A CA 1
ATOM 2191 C C . ASP A 1 266 ? -31.350 -8.642 54.574 1.00 90.81 266 ASP A C 1
ATOM 2193 O O . ASP A 1 266 ? -30.136 -8.463 54.415 1.00 90.81 266 ASP A O 1
ATOM 2197 N N . ALA A 1 267 ? -32.263 -7.930 53.920 1.00 90.69 267 ALA A N 1
ATOM 2198 C CA . ALA A 1 267 ? -31.945 -6.859 52.990 1.00 90.69 267 ALA A CA 1
ATOM 2199 C C . ALA A 1 267 ? -33.082 -5.835 52.915 1.00 90.69 267 ALA A C 1
ATOM 2201 O O . ALA A 1 267 ? -34.259 -6.187 52.856 1.00 90.69 267 ALA A O 1
ATOM 2202 N N . PHE A 1 268 ? -32.727 -4.554 52.861 1.00 88.25 268 PHE A N 1
ATOM 2203 C CA . PHE A 1 268 ? -33.682 -3.461 52.718 1.00 88.25 268 PHE A CA 1
ATOM 2204 C C . PHE A 1 268 ? -33.145 -2.405 51.756 1.00 88.25 268 PHE A C 1
ATOM 2206 O O . PHE A 1 268 ? -31.971 -2.049 51.826 1.00 88.25 268 PHE A O 1
ATOM 2213 N N . GLY A 1 269 ? -34.007 -1.873 50.889 1.00 85.69 269 GLY A N 1
ATOM 2214 C CA . GLY A 1 269 ? -33.658 -0.805 49.958 1.00 85.69 269 GLY A CA 1
ATOM 2215 C C . GLY A 1 269 ? -34.637 0.360 50.024 1.00 85.69 269 GLY A C 1
ATOM 2216 O O . GLY A 1 269 ? -35.809 0.193 50.355 1.00 85.69 269 GLY A O 1
ATOM 2217 N N . THR A 1 270 ? -34.161 1.559 49.697 1.00 81.12 270 THR A N 1
ATOM 2218 C CA . THR A 1 270 ? -35.016 2.748 49.557 1.00 81.12 270 THR A CA 1
ATOM 2219 C C . THR A 1 270 ? -35.786 2.763 48.236 1.00 81.12 270 THR A C 1
ATOM 2221 O O . THR A 1 270 ? -36.729 3.541 48.081 1.00 81.12 270 THR A O 1
ATOM 2224 N N . GLY A 1 271 ? -35.461 1.858 47.308 1.00 72.12 271 GLY A N 1
ATOM 2225 C CA . GLY A 1 271 ? -36.078 1.765 45.991 1.00 72.12 271 GLY A CA 1
ATOM 2226 C C . GLY A 1 271 ? -35.681 2.902 45.057 1.00 72.12 271 GLY A C 1
ATOM 2227 O O . GLY A 1 271 ? -34.770 3.683 45.331 1.00 72.12 271 GLY A O 1
ATOM 2228 N N . GLN A 1 272 ? -36.378 2.993 43.930 1.00 69.38 272 GLN A N 1
ATOM 2229 C CA . GLN A 1 272 ? -36.196 4.044 42.924 1.00 69.38 272 GLN A CA 1
ATOM 2230 C C . GLN A 1 272 ? -37.463 4.890 42.795 1.00 69.38 272 GLN A C 1
ATOM 2232 O O . GLN A 1 272 ? -38.494 4.545 43.369 1.00 69.38 272 GLN A O 1
ATOM 2237 N N . TYR A 1 273 ? -37.399 5.989 42.033 1.00 55.97 273 TYR A N 1
ATOM 2238 C CA . TYR A 1 273 ? -38.517 6.931 41.860 1.00 55.97 273 TYR A CA 1
ATOM 2239 C C . TYR A 1 273 ? -39.833 6.242 41.449 1.00 55.97 273 TYR A C 1
ATOM 2241 O O . TYR A 1 273 ? -40.906 6.665 41.869 1.00 55.97 273 TYR A O 1
ATOM 2249 N N . GLU A 1 274 ? -39.750 5.142 40.696 1.00 54.22 274 GLU A N 1
ATOM 2250 C CA . GLU A 1 274 ? -40.909 4.375 40.221 1.00 54.22 274 GLU A CA 1
ATOM 2251 C C . GLU A 1 274 ? -41.254 3.149 41.087 1.00 54.22 274 GLU A C 1
ATOM 2253 O O . GLU A 1 274 ? -42.339 2.588 40.949 1.00 54.22 274 GLU A O 1
ATOM 2258 N N . ASN A 1 275 ? -40.365 2.733 41.997 1.00 66.31 275 ASN A N 1
ATOM 2259 C CA . ASN A 1 275 ? -40.561 1.555 42.846 1.00 66.31 275 ASN A CA 1
ATOM 2260 C C . ASN A 1 275 ? -39.940 1.757 44.247 1.00 66.31 275 ASN A C 1
ATOM 2262 O O . ASN A 1 275 ? -38.877 1.198 44.544 1.00 66.31 275 ASN A O 1
ATOM 2266 N N . PRO A 1 276 ? -40.544 2.610 45.096 1.00 62.78 276 PRO A N 1
ATOM 2267 C CA . PRO A 1 276 ? -40.023 2.927 46.424 1.00 62.78 276 PRO A CA 1
ATOM 2268 C C . PRO A 1 276 ? -40.083 1.711 47.362 1.00 62.78 276 PRO A C 1
ATOM 2270 O O . PRO A 1 276 ? -41.081 0.995 47.407 1.00 62.78 276 PRO A O 1
ATOM 2273 N N . GLY A 1 277 ? -39.018 1.494 48.138 1.00 66.94 277 GLY A N 1
ATOM 2274 C CA . GLY A 1 277 ? -38.890 0.367 49.076 1.00 66.94 277 GLY A CA 1
ATOM 2275 C C . GLY A 1 277 ? -38.333 -0.938 48.484 1.00 66.94 277 GLY A C 1
ATOM 2276 O O . GLY A 1 277 ? -38.120 -1.896 49.226 1.00 66.94 277 GLY A O 1
ATOM 2277 N N . ALA A 1 278 ? -38.089 -0.998 47.170 1.00 76.19 278 ALA A N 1
ATOM 2278 C CA . ALA A 1 278 ? -37.403 -2.122 46.532 1.00 76.19 278 ALA A CA 1
ATOM 2279 C C . ALA A 1 278 ? -35.878 -2.082 46.766 1.00 76.19 278 ALA A C 1
ATOM 2281 O O . ALA A 1 278 ? -35.309 -1.038 47.091 1.00 76.19 278 ALA A O 1
ATOM 2282 N N . LEU A 1 279 ? -35.200 -3.218 46.569 1.00 79.31 279 LEU A N 1
ATOM 2283 C CA . LEU A 1 279 ? -33.733 -3.257 46.517 1.00 79.31 279 LEU A CA 1
ATOM 2284 C C . LEU A 1 279 ? -33.198 -2.442 45.333 1.00 79.31 279 LEU A C 1
ATOM 2286 O O . LEU A 1 279 ? -33.911 -2.183 44.359 1.00 79.31 279 LEU A O 1
ATOM 2290 N N . ARG A 1 280 ? -31.939 -2.016 45.439 1.00 72.50 280 ARG A N 1
ATOM 2291 C CA . ARG A 1 280 ? -31.291 -1.144 44.460 1.00 72.50 280 ARG A CA 1
ATOM 2292 C C . ARG A 1 280 ? -31.071 -1.887 43.133 1.00 72.50 280 ARG A C 1
ATOM 2294 O O . ARG A 1 280 ? -30.643 -3.037 43.154 1.00 72.50 280 ARG A O 1
ATOM 2301 N N . LEU A 1 281 ? -31.287 -1.234 41.983 1.00 64.81 281 LEU A N 1
ATOM 2302 C CA . LEU A 1 281 ? -30.729 -1.718 40.707 1.00 64.81 281 LEU A CA 1
ATOM 2303 C C . LEU A 1 281 ? -29.279 -1.204 40.567 1.00 64.81 281 LEU A C 1
ATOM 2305 O O . LEU A 1 281 ? -29.038 -0.028 40.882 1.00 64.81 281 LEU A O 1
ATOM 2309 N N . PRO A 1 282 ? -28.316 -2.041 40.132 1.00 61.84 282 PRO A N 1
ATOM 2310 C CA . PRO A 1 282 ? -26.915 -1.644 39.963 1.00 61.84 282 PRO A CA 1
ATOM 2311 C C . PRO A 1 282 ? -26.722 -0.411 39.052 1.00 61.84 282 PRO A C 1
ATOM 2313 O O . PRO A 1 282 ? -27.503 -0.196 38.128 1.00 61.84 282 PRO A O 1
ATOM 2316 N N . GLN A 1 283 ? -25.717 0.428 39.338 1.00 56.25 283 GLN A N 1
ATOM 2317 C CA . GLN A 1 283 ? -25.522 1.783 38.810 1.00 56.25 283 GLN A CA 1
ATOM 2318 C C . GLN A 1 283 ? -24.400 1.926 37.766 1.00 56.25 283 GLN A C 1
ATOM 2320 O O . GLN A 1 283 ? -24.546 2.903 37.039 1.00 56.25 283 GLN A O 1
ATOM 2325 N N . GLN A 1 284 ? -23.366 1.044 37.666 1.00 49.97 284 GLN A N 1
ATOM 2326 C CA . GLN A 1 284 ? -22.469 0.776 36.486 1.00 49.97 284 GLN A CA 1
ATOM 2327 C C . GLN A 1 284 ? -21.086 0.118 36.816 1.00 49.97 284 GLN A C 1
ATOM 2329 O O . GLN A 1 284 ? -20.725 0.158 37.991 1.00 49.97 284 GLN A O 1
ATOM 2334 N N . PRO A 1 285 ? -20.292 -0.428 35.839 1.00 46.34 285 PRO A N 1
ATOM 2335 C CA . PRO A 1 285 ? -20.337 -0.216 34.385 1.00 46.34 285 PRO A CA 1
ATOM 2336 C C . PRO A 1 285 ? -21.088 -1.274 33.587 1.00 46.34 285 PRO A C 1
ATOM 2338 O O . PRO A 1 285 ? -21.291 -2.414 33.987 1.00 46.34 285 PRO A O 1
ATOM 2341 N N . ALA A 1 286 ? -21.532 -0.804 32.427 1.00 48.56 286 ALA A N 1
ATOM 2342 C CA . ALA A 1 286 ? -21.842 -1.649 31.301 1.00 48.56 286 ALA A CA 1
ATOM 2343 C C . ALA A 1 286 ? -20.636 -2.540 30.963 1.00 48.56 286 ALA A C 1
ATOM 2345 O O . ALA A 1 286 ? -19.514 -2.147 31.291 1.00 48.56 286 ALA A O 1
ATOM 2346 N N . PRO A 1 287 ? -20.881 -3.664 30.274 1.00 51.00 287 PRO A N 1
ATOM 2347 C CA . PRO A 1 287 ? -19.816 -4.495 29.738 1.00 51.00 287 PRO A CA 1
ATOM 2348 C C . PRO A 1 287 ? -18.743 -3.629 29.056 1.00 51.00 287 PRO A C 1
ATOM 2350 O O . PRO A 1 287 ? -19.073 -2.567 28.499 1.00 51.00 287 PRO A O 1
ATOM 2353 N N . ASP A 1 288 ? -17.476 -4.028 29.180 1.00 50.38 288 ASP A N 1
ATOM 2354 C CA . ASP A 1 288 ? -16.390 -3.402 28.419 1.00 50.38 288 ASP A CA 1
ATOM 2355 C C . ASP A 1 288 ? -16.645 -3.546 26.906 1.00 50.38 288 ASP A C 1
ATOM 2357 O O . ASP A 1 288 ? -17.647 -4.128 26.495 1.00 50.38 288 ASP A O 1
ATOM 2361 N N . GLU A 1 289 ? -15.828 -2.917 26.060 1.00 47.38 289 GLU A N 1
ATOM 2362 C CA . GLU A 1 289 ? -16.043 -2.948 24.603 1.00 47.38 289 GLU A CA 1
ATOM 2363 C C . GLU A 1 289 ? -16.134 -4.400 24.096 1.00 47.38 289 GLU A C 1
ATOM 2365 O O . GLU A 1 289 ? -17.114 -4.753 23.448 1.00 47.38 289 GLU A O 1
ATOM 2370 N N . ASP A 1 290 ? -15.251 -5.279 24.578 1.00 47.72 290 ASP A N 1
ATOM 2371 C CA . ASP A 1 290 ? -15.220 -6.705 24.237 1.00 47.72 290 ASP A CA 1
ATOM 2372 C C . ASP A 1 290 ? -16.431 -7.502 24.764 1.00 47.72 290 ASP A C 1
ATOM 2374 O O . ASP A 1 290 ? -16.856 -8.497 24.170 1.00 47.72 290 ASP A O 1
ATOM 2378 N N . GLU A 1 291 ? -16.989 -7.142 25.920 1.00 49.75 291 GLU A N 1
ATOM 2379 C CA . GLU A 1 291 ? -18.203 -7.755 26.462 1.00 49.75 291 GLU A CA 1
ATOM 2380 C C . GLU A 1 291 ? -19.474 -7.168 25.832 1.00 49.75 291 GLU A C 1
ATOM 2382 O O . GLU A 1 291 ? -20.471 -7.878 25.704 1.00 49.75 291 GLU A O 1
ATOM 2387 N N . ARG A 1 292 ? -19.471 -5.894 25.418 1.00 52.75 292 ARG A N 1
ATOM 2388 C CA . ARG A 1 292 ? -20.573 -5.271 24.669 1.00 52.75 292 ARG A CA 1
ATOM 2389 C C . ARG A 1 292 ? -20.643 -5.847 23.278 1.00 52.75 292 ARG A C 1
ATOM 2391 O O . ARG A 1 292 ? -21.749 -6.151 22.846 1.00 52.75 292 ARG A O 1
ATOM 2398 N N . ASP A 1 293 ? -19.497 -6.030 22.640 1.00 56.50 293 ASP A N 1
ATOM 2399 C CA . ASP A 1 293 ? -19.388 -6.664 21.339 1.00 56.50 293 ASP A CA 1
ATOM 2400 C C . ASP A 1 293 ? -19.814 -8.122 21.447 1.00 56.50 293 ASP A C 1
ATOM 2402 O O . ASP A 1 293 ? -20.726 -8.514 20.733 1.00 56.50 293 ASP A O 1
ATOM 2406 N N . ARG A 1 294 ? -19.347 -8.886 22.447 1.00 62.47 294 ARG A N 1
ATOM 2407 C CA . ARG A 1 294 ? -19.854 -10.256 22.666 1.00 62.47 294 ARG A CA 1
ATOM 2408 C C . ARG A 1 294 ? -21.351 -10.323 22.950 1.00 62.47 294 ARG A C 1
ATOM 2410 O O . ARG A 1 294 ? -22.020 -11.202 22.424 1.00 62.47 294 ARG A O 1
ATOM 2417 N N . ILE A 1 295 ? -21.908 -9.426 23.767 1.00 61.31 295 ILE A N 1
ATOM 2418 C CA . ILE A 1 295 ? -23.350 -9.418 24.070 1.00 61.31 295 ILE A CA 1
ATOM 2419 C C . ILE A 1 295 ? -24.165 -8.941 22.861 1.00 61.31 295 ILE A C 1
ATOM 2421 O O . ILE A 1 295 ? -25.272 -9.431 22.649 1.00 61.31 295 ILE A O 1
ATOM 2425 N N . ALA A 1 296 ? -23.650 -8.003 22.065 1.00 61.38 296 ALA A N 1
ATOM 2426 C CA . ALA A 1 296 ? -24.281 -7.542 20.833 1.00 61.38 296 ALA A CA 1
ATOM 2427 C C . ALA A 1 296 ? -24.217 -8.613 19.740 1.00 61.38 296 ALA A C 1
ATOM 2429 O O . ALA A 1 296 ? -25.231 -8.850 19.093 1.00 61.38 296 ALA A O 1
ATOM 2430 N N . GLU A 1 297 ? -23.085 -9.298 19.588 1.00 62.47 297 GLU A N 1
ATOM 2431 C CA . GLU A 1 297 ? -22.908 -10.459 18.717 1.00 62.47 297 GLU A CA 1
ATOM 2432 C C . GLU A 1 297 ? -23.808 -11.609 19.156 1.00 62.47 297 GLU A C 1
ATOM 2434 O O . GLU A 1 297 ? -24.511 -12.165 18.325 1.00 62.47 297 GLU A O 1
ATOM 2439 N N . GLU A 1 298 ? -23.879 -11.930 20.449 1.00 71.62 298 GLU A N 1
ATOM 2440 C CA . GLU A 1 298 ? -24.729 -13.004 20.971 1.00 71.62 298 GLU A CA 1
ATOM 2441 C C . GLU A 1 298 ? -26.223 -12.644 20.872 1.00 71.62 298 GLU A C 1
ATOM 2443 O O . GLU A 1 298 ? -27.053 -13.498 20.559 1.00 71.62 298 GLU A O 1
ATOM 2448 N N . ALA A 1 299 ? -26.603 -11.381 21.085 1.00 69.38 299 ALA A N 1
ATOM 2449 C CA . ALA A 1 299 ? -27.976 -10.915 20.893 1.00 69.38 299 ALA A CA 1
ATOM 2450 C C . ALA A 1 299 ? -28.367 -10.854 19.408 1.00 69.38 299 ALA A C 1
ATOM 2452 O O . ALA A 1 299 ? -29.485 -11.242 19.067 1.00 69.38 299 ALA A O 1
ATOM 2453 N N . TYR A 1 300 ? -27.460 -10.407 18.533 1.00 72.56 300 TYR A N 1
ATOM 2454 C CA . TYR A 1 300 ? -27.611 -10.476 17.081 1.00 72.56 300 TYR A CA 1
ATOM 2455 C C . TYR A 1 300 ? -27.769 -11.932 16.649 1.00 72.56 300 TYR A C 1
ATOM 2457 O O . TYR A 1 300 ? -28.779 -12.270 16.038 1.00 72.56 300 TYR A O 1
ATOM 2465 N N . TRP A 1 301 ? -26.864 -12.809 17.083 1.00 72.25 301 TRP A N 1
ATOM 2466 C CA . TRP A 1 301 ? -26.895 -14.243 16.826 1.00 72.25 301 TRP A CA 1
ATOM 2467 C C . TRP A 1 301 ? -28.227 -14.857 17.240 1.00 72.25 301 TRP A C 1
ATOM 2469 O O . TRP A 1 301 ? -28.912 -15.462 16.423 1.00 72.25 301 TRP A O 1
ATOM 2479 N N . ASN A 1 302 ? -28.664 -14.621 18.477 1.00 77.62 302 ASN A N 1
ATOM 2480 C CA . ASN A 1 302 ? -29.927 -15.137 19.008 1.00 77.62 302 ASN A CA 1
ATOM 2481 C C . ASN A 1 302 ? -31.181 -14.509 18.371 1.00 77.62 302 ASN A C 1
ATOM 2483 O O . ASN A 1 302 ? -32.278 -15.043 18.550 1.00 77.62 302 ASN A O 1
ATOM 2487 N N . SER A 1 303 ? -31.051 -13.383 17.664 1.00 72.62 303 SER A N 1
ATOM 2488 C CA . SER A 1 303 ? -32.155 -12.758 16.923 1.00 72.62 303 SER A CA 1
ATOM 2489 C C . SER A 1 303 ? -32.387 -13.378 15.543 1.00 72.62 303 SER A C 1
ATOM 2491 O O . SER A 1 303 ? -33.476 -13.224 14.987 1.00 72.62 303 SER A O 1
ATOM 2493 N N . LEU A 1 304 ? -31.388 -14.087 15.013 1.00 76.94 304 LEU A N 1
ATOM 2494 C CA . LEU A 1 304 ? -31.453 -14.761 13.724 1.00 76.94 304 LEU A CA 1
ATOM 2495 C C . LEU A 1 304 ? -32.248 -16.064 13.821 1.00 76.94 304 LEU A C 1
ATOM 2497 O O . LEU A 1 304 ? -32.261 -16.759 14.841 1.00 76.94 304 LEU A O 1
ATOM 2501 N N . THR A 1 305 ? -32.911 -16.418 12.727 1.00 85.50 305 THR A N 1
ATOM 2502 C CA . THR A 1 305 ? -33.531 -17.734 12.570 1.00 85.50 305 THR A CA 1
ATOM 2503 C C . THR A 1 305 ? -32.466 -18.837 12.504 1.00 85.50 305 THR A C 1
ATOM 2505 O O . THR A 1 305 ? -31.324 -18.572 12.123 1.00 85.50 305 THR A O 1
ATOM 2508 N N . PRO A 1 306 ? -32.804 -20.096 12.840 1.00 83.06 306 PRO A N 1
ATOM 2509 C CA . PRO A 1 306 ? -31.871 -21.216 12.710 1.00 83.06 306 PRO A CA 1
ATOM 2510 C C . PRO A 1 306 ? -31.273 -21.360 11.302 1.00 83.06 306 PRO A C 1
ATOM 2512 O O . PRO A 1 306 ? -30.118 -21.755 11.172 1.00 83.06 306 PRO A O 1
ATOM 2515 N N . GLU A 1 307 ? -32.034 -21.028 10.255 1.00 78.62 307 GLU A N 1
ATOM 2516 C CA . GLU A 1 307 ? -31.559 -21.017 8.871 1.00 78.62 307 GLU A CA 1
ATOM 2517 C C . GLU A 1 307 ? -30.525 -19.905 8.612 1.00 78.62 307 GLU A C 1
ATOM 2519 O O . GLU A 1 307 ? -29.507 -20.162 7.974 1.00 78.62 307 GLU A O 1
ATOM 2524 N N . GLU A 1 308 ? -30.738 -18.696 9.141 1.00 71.06 308 GLU A N 1
ATOM 2525 C CA . GLU A 1 308 ? -29.788 -17.574 9.037 1.00 71.06 308 GLU A CA 1
ATOM 2526 C C . GLU A 1 308 ? -28.509 -17.830 9.847 1.00 71.06 308 GLU A C 1
ATOM 2528 O O . GLU A 1 308 ? -27.411 -17.563 9.366 1.00 71.06 308 GLU A O 1
ATOM 2533 N N . GLN A 1 309 ? -28.628 -18.420 11.042 1.00 77.25 309 GLN A N 1
ATOM 2534 C CA . GLN A 1 309 ? -27.478 -18.870 11.831 1.00 77.25 309 GLN A CA 1
ATOM 2535 C C . GLN A 1 309 ? -26.679 -19.954 11.092 1.00 77.25 309 GLN A C 1
ATOM 2537 O O . GLN A 1 309 ? -25.456 -19.892 11.016 1.00 77.25 309 GLN A O 1
ATOM 2542 N N . GLN A 1 310 ? -27.352 -20.951 10.507 1.00 76.38 310 GLN A N 1
ATOM 2543 C CA . GLN A 1 310 ? -26.669 -21.967 9.701 1.00 76.38 310 GLN A CA 1
ATOM 2544 C C . GLN A 1 310 ? -25.968 -21.367 8.488 1.00 76.38 310 GLN A C 1
ATOM 2546 O O . GLN A 1 310 ? -24.885 -21.828 8.143 1.00 76.38 310 GLN A O 1
ATOM 2551 N N . GLN A 1 311 ? -26.562 -20.357 7.855 1.00 78.12 311 GLN A N 1
ATOM 2552 C CA . GLN A 1 311 ? -25.958 -19.698 6.710 1.00 78.12 311 GLN A CA 1
ATOM 2553 C C . GLN A 1 311 ? -24.724 -18.879 7.104 1.00 78.12 311 GLN A C 1
ATOM 2555 O O . GLN A 1 311 ? -23.700 -19.021 6.453 1.00 78.12 311 GLN A O 1
ATOM 2560 N N . ILE A 1 312 ? -24.760 -18.125 8.207 1.00 75.38 312 ILE A N 1
ATOM 2561 C CA . ILE A 1 312 ? -23.580 -17.389 8.689 1.00 75.38 312 ILE A CA 1
ATOM 2562 C C . ILE A 1 312 ? -22.467 -18.336 9.141 1.00 75.38 312 ILE A C 1
ATOM 2564 O O . ILE A 1 312 ? -21.319 -18.097 8.796 1.00 75.38 312 ILE A O 1
ATOM 2568 N N . LEU A 1 313 ? -22.778 -19.418 9.867 1.00 78.44 313 LEU A N 1
ATOM 2569 C CA . LEU A 1 313 ? -21.768 -20.427 10.221 1.00 78.44 313 LEU A CA 1
ATOM 2570 C C . LEU A 1 313 ? -21.185 -21.088 8.973 1.00 78.44 313 LEU A C 1
ATOM 2572 O O . LEU A 1 313 ? -19.990 -21.332 8.916 1.00 78.44 313 LEU A O 1
ATOM 2576 N N . HIS A 1 314 ? -22.019 -21.376 7.973 1.00 78.00 314 HIS A N 1
ATOM 2577 C CA . HIS A 1 314 ? -21.555 -21.918 6.702 1.00 78.00 314 HIS A CA 1
ATOM 2578 C C . HIS A 1 314 ? -20.656 -20.924 5.955 1.00 78.00 314 HIS A C 1
ATOM 2580 O O . HIS A 1 314 ? -19.658 -21.340 5.374 1.00 78.00 314 HIS A O 1
ATOM 2586 N N . ASP A 1 315 ? -20.989 -19.633 5.976 1.00 75.62 315 ASP A N 1
ATOM 2587 C CA . ASP A 1 315 ? -20.198 -18.576 5.351 1.00 75.62 315 ASP A CA 1
ATOM 2588 C C . ASP A 1 315 ? -18.883 -18.345 6.118 1.00 75.62 315 ASP A C 1
ATOM 2590 O O . ASP A 1 315 ? -17.837 -18.245 5.489 1.00 75.62 315 ASP A O 1
ATOM 2594 N N . GLN A 1 316 ? -18.889 -18.364 7.455 1.00 77.94 316 GLN A N 1
ATOM 2595 C CA . GLN A 1 316 ? -17.676 -18.324 8.287 1.00 77.94 316 GLN A CA 1
ATOM 2596 C C . GLN A 1 316 ? -16.781 -19.540 8.034 1.00 77.94 316 GLN A C 1
ATOM 2598 O O . GLN A 1 316 ? -15.618 -19.365 7.693 1.00 77.94 316 GLN A O 1
ATOM 2603 N N . ASP A 1 317 ? -17.329 -20.758 8.080 1.00 79.38 317 ASP A N 1
ATOM 2604 C CA . ASP A 1 317 ? -16.606 -21.987 7.724 1.00 79.38 317 ASP A CA 1
ATOM 2605 C C . ASP A 1 317 ? -16.058 -21.934 6.287 1.00 79.38 317 ASP A C 1
ATOM 2607 O O . ASP A 1 317 ? -15.049 -22.572 5.981 1.00 79.38 317 ASP A O 1
ATOM 2611 N N . TYR A 1 318 ? -16.760 -21.258 5.373 1.00 80.50 318 TYR A N 1
ATOM 2612 C CA . TYR A 1 318 ? -16.323 -21.064 3.994 1.00 80.50 318 TYR A CA 1
ATOM 2613 C C . TYR A 1 318 ? -15.152 -20.080 3.918 1.00 80.50 318 TYR A C 1
ATOM 2615 O O . TYR A 1 318 ? -14.150 -20.414 3.290 1.00 80.50 318 TYR A O 1
ATOM 2623 N N . TYR A 1 319 ? -15.242 -18.916 4.569 1.00 79.19 319 TYR A N 1
ATOM 2624 C CA . TYR A 1 319 ? -14.177 -17.911 4.576 1.00 79.19 319 TYR A CA 1
ATOM 2625 C C . TYR A 1 319 ? -12.943 -18.375 5.355 1.00 79.19 319 TYR A C 1
ATOM 2627 O O . TYR A 1 319 ? -11.842 -18.197 4.852 1.00 79.19 319 TYR A O 1
ATOM 2635 N N . GLU A 1 320 ? -13.094 -19.069 6.486 1.00 83.38 320 GLU A N 1
ATOM 2636 C CA . GLU A 1 320 ? -11.967 -19.669 7.218 1.00 83.38 320 GLU A CA 1
ATOM 2637 C C . GLU A 1 320 ? -11.235 -20.715 6.366 1.00 83.38 320 GLU A C 1
ATOM 2639 O O . GLU A 1 320 ? -10.007 -20.715 6.288 1.00 83.38 320 GLU A O 1
ATOM 2644 N N . LYS A 1 321 ? -11.974 -21.588 5.663 1.00 86.62 321 LYS A N 1
ATOM 2645 C CA . LYS A 1 321 ? -11.361 -22.537 4.717 1.00 86.62 321 LYS A CA 1
ATOM 2646 C C . LYS A 1 321 ? -10.688 -21.821 3.557 1.00 86.62 321 LYS A C 1
ATOM 2648 O O . LYS A 1 321 ? -9.615 -22.239 3.138 1.00 86.62 321 LYS A O 1
ATOM 2653 N N . LEU A 1 322 ? -11.312 -20.770 3.033 1.00 85.88 322 LEU A N 1
ATOM 2654 C CA . LEU A 1 322 ? -10.768 -19.987 1.932 1.00 85.88 322 LEU A CA 1
ATOM 2655 C C . LEU A 1 322 ? -9.473 -19.275 2.350 1.00 85.88 322 LEU A C 1
ATOM 2657 O O . LEU A 1 322 ? -8.501 -19.306 1.602 1.00 85.88 322 LEU A O 1
ATOM 2661 N N . GLU A 1 323 ? -9.428 -18.685 3.544 1.00 88.75 323 GLU A N 1
ATOM 2662 C CA . GLU A 1 323 ? -8.226 -18.083 4.127 1.00 88.75 323 GLU A CA 1
ATOM 2663 C C . GLU A 1 323 ? -7.134 -19.125 4.364 1.00 88.75 323 GLU A C 1
ATOM 2665 O O . GLU A 1 323 ? -5.979 -18.877 4.023 1.00 88.75 323 GLU A O 1
ATOM 2670 N N . GLU A 1 324 ? -7.478 -20.313 4.873 1.00 89.00 324 GLU A N 1
ATOM 2671 C CA . GLU A 1 324 ? -6.517 -21.405 5.034 1.00 89.00 324 GLU A CA 1
ATOM 2672 C C . GLU A 1 324 ? -5.970 -21.866 3.672 1.00 89.00 324 GLU A C 1
ATOM 2674 O O . GLU A 1 324 ? -4.758 -22.007 3.509 1.00 89.00 324 GLU A O 1
ATOM 2679 N N . GLU A 1 325 ? -6.821 -22.031 2.655 1.00 90.31 325 GLU A N 1
ATOM 2680 C CA . GLU A 1 325 ? -6.401 -22.354 1.286 1.00 90.31 325 GLU A CA 1
ATOM 2681 C C . GLU A 1 325 ? -5.467 -21.281 0.706 1.00 90.31 325 GLU A C 1
ATOM 2683 O O . GLU A 1 325 ? -4.403 -21.604 0.170 1.00 90.31 325 GLU A O 1
ATOM 2688 N N . ARG A 1 326 ? -5.823 -20.003 0.856 1.00 91.94 326 ARG A N 1
ATOM 2689 C CA . ARG A 1 326 ? -5.027 -18.847 0.415 1.00 91.94 326 ARG A CA 1
ATOM 2690 C C . ARG A 1 326 ? -3.698 -18.750 1.158 1.00 91.94 326 ARG A C 1
ATOM 2692 O O . ARG A 1 326 ? -2.658 -18.520 0.542 1.00 91.94 326 ARG A O 1
ATOM 2699 N N . TRP A 1 327 ? -3.688 -19.030 2.456 1.00 89.75 327 TRP A N 1
ATOM 2700 C CA . TRP A 1 327 ? -2.467 -19.110 3.250 1.00 89.75 327 TRP A CA 1
ATOM 2701 C C . TRP A 1 327 ? -1.541 -20.225 2.753 1.00 89.75 327 TRP A C 1
ATOM 2703 O O . TRP A 1 327 ? -0.346 -19.999 2.571 1.00 89.75 327 TRP A O 1
ATOM 2713 N N . GLN A 1 328 ? -2.082 -21.407 2.443 1.00 89.50 328 GLN A N 1
ATOM 2714 C CA . GLN A 1 328 ? -1.308 -22.514 1.863 1.00 89.50 328 GLN A CA 1
ATOM 2715 C C . GLN A 1 328 ? -0.744 -22.165 0.477 1.00 89.50 328 GLN A C 1
ATOM 2717 O O . GLN A 1 328 ? 0.360 -22.590 0.127 1.00 89.50 328 GLN A O 1
ATOM 2722 N N . ILE A 1 329 ? -1.479 -21.393 -0.328 1.00 90.69 329 ILE A N 1
ATOM 2723 C CA . ILE A 1 329 ? -0.986 -20.869 -1.608 1.00 90.69 329 ILE A CA 1
ATOM 2724 C C . ILE A 1 329 ? 0.180 -19.898 -1.370 1.00 90.69 329 ILE A C 1
ATOM 2726 O O . ILE A 1 329 ? 1.230 -20.052 -1.997 1.00 90.69 329 ILE A O 1
ATOM 2730 N N . ASN A 1 330 ? 0.043 -18.968 -0.422 1.00 90.44 330 ASN A N 1
ATOM 2731 C CA . ASN A 1 330 ? 1.105 -18.032 -0.046 1.00 90.44 330 ASN A CA 1
ATOM 2732 C C . ASN A 1 330 ? 2.368 -18.749 0.436 1.00 90.44 330 ASN A C 1
ATOM 2734 O O . ASN A 1 330 ? 3.469 -18.382 0.037 1.00 90.44 330 ASN A O 1
ATOM 2738 N N . GLN A 1 331 ? 2.227 -19.820 1.222 1.00 87.06 331 GLN A N 1
ATOM 2739 C CA . GLN A 1 331 ? 3.375 -20.629 1.635 1.00 87.06 331 GLN A CA 1
ATOM 2740 C C . GLN A 1 331 ? 4.133 -21.218 0.442 1.00 87.06 331 GLN A C 1
ATOM 2742 O O . GLN A 1 331 ? 5.355 -21.122 0.392 1.00 87.06 331 GLN A O 1
ATOM 2747 N N . LYS A 1 332 ? 3.420 -21.775 -0.547 1.00 86.56 332 LYS A N 1
ATOM 2748 C CA . LYS A 1 332 ? 4.051 -22.313 -1.766 1.00 86.56 332 LYS A CA 1
ATOM 2749 C C . LYS A 1 332 ? 4.762 -21.233 -2.574 1.00 86.56 332 LYS A C 1
ATOM 2751 O O . LYS A 1 332 ? 5.798 -21.505 -3.170 1.00 86.56 332 LYS A O 1
ATOM 2756 N N . ARG A 1 333 ? 4.210 -20.019 -2.601 1.00 86.81 333 ARG A N 1
ATOM 2757 C CA . ARG A 1 333 ? 4.844 -18.874 -3.256 1.00 86.81 333 ARG A CA 1
ATOM 2758 C C . ARG A 1 333 ? 6.122 -18.443 -2.544 1.00 86.81 333 ARG A C 1
ATOM 2760 O O . ARG A 1 333 ? 7.087 -18.127 -3.230 1.00 86.81 333 ARG A O 1
ATOM 2767 N N . CYS A 1 334 ? 6.157 -18.432 -1.211 1.00 82.19 334 CYS A N 1
ATOM 2768 C CA . CYS A 1 334 ? 7.365 -18.065 -0.464 1.00 82.19 334 CYS A CA 1
ATOM 2769 C C . CYS A 1 334 ? 8.577 -18.916 -0.874 1.00 82.19 334 CYS A C 1
ATOM 2771 O O . CYS A 1 334 ? 9.656 -18.364 -1.067 1.00 82.19 334 CYS A O 1
ATOM 2773 N N . ASP A 1 335 ? 8.381 -20.219 -1.104 1.00 78.44 335 ASP A N 1
ATOM 2774 C CA . ASP A 1 335 ? 9.440 -21.108 -1.606 1.00 78.44 335 ASP A CA 1
ATOM 2775 C C . ASP A 1 335 ? 9.925 -20.711 -3.017 1.00 78.44 335 ASP A C 1
ATOM 2777 O O . ASP A 1 335 ? 11.092 -20.893 -3.361 1.00 78.44 335 ASP A O 1
ATOM 2781 N N . ALA A 1 336 ? 9.043 -20.167 -3.861 1.00 78.25 336 ALA A N 1
ATOM 2782 C CA . ALA A 1 336 ? 9.394 -19.703 -5.204 1.00 78.25 336 ALA A CA 1
ATOM 2783 C C . ALA A 1 336 ? 10.070 -18.320 -5.204 1.00 78.25 336 ALA A C 1
ATOM 2785 O O . ALA A 1 336 ? 10.931 -18.064 -6.049 1.00 78.25 336 ALA A O 1
ATOM 2786 N N . LEU A 1 337 ? 9.730 -17.449 -4.244 1.00 78.38 337 LEU A N 1
ATOM 2787 C CA . LEU A 1 337 ? 10.313 -16.109 -4.110 1.00 78.38 337 LEU A CA 1
ATOM 2788 C C . LEU A 1 337 ? 11.822 -16.134 -3.828 1.00 78.38 337 LEU A C 1
ATOM 2790 O O . LEU A 1 337 ? 12.508 -15.183 -4.189 1.00 78.38 337 LEU A O 1
ATOM 2794 N N . GLU A 1 338 ? 12.378 -17.220 -3.281 1.00 73.50 338 GLU A N 1
ATOM 2795 C CA . GLU A 1 338 ? 13.838 -17.355 -3.142 1.00 73.50 338 GLU A CA 1
ATOM 2796 C C . GLU A 1 338 ? 14.566 -17.218 -4.490 1.00 73.50 338 GLU A C 1
ATOM 2798 O O . GLU A 1 338 ? 15.561 -16.501 -4.582 1.00 73.50 338 GLU A O 1
ATOM 2803 N N . ARG A 1 339 ? 14.032 -17.812 -5.566 1.00 69.44 339 ARG A N 1
ATOM 2804 C CA . ARG A 1 339 ? 14.600 -17.681 -6.925 1.00 69.44 339 ARG A CA 1
ATOM 2805 C C . ARG A 1 339 ? 14.436 -16.274 -7.486 1.00 69.44 339 ARG A C 1
ATOM 2807 O O . ARG A 1 339 ? 15.255 -15.807 -8.271 1.00 69.44 339 ARG A O 1
ATOM 2814 N N . PHE A 1 340 ? 13.374 -15.591 -7.076 1.00 73.19 340 PHE A N 1
ATOM 2815 C CA . PHE A 1 340 ? 13.155 -14.200 -7.432 1.00 73.19 340 PHE A CA 1
ATOM 2816 C C . PHE A 1 340 ? 14.201 -13.288 -6.764 1.00 73.19 340 PHE A C 1
ATOM 2818 O O . PHE A 1 340 ? 14.728 -12.384 -7.408 1.00 73.19 340 PHE A O 1
ATOM 2825 N N . PHE A 1 341 ? 14.576 -13.553 -5.508 1.00 71.81 341 PHE A N 1
ATOM 2826 C CA . PHE A 1 341 ? 15.655 -12.821 -4.831 1.00 71.81 341 PHE A CA 1
ATOM 2827 C C . PHE A 1 341 ? 17.035 -13.076 -5.441 1.00 71.81 341 PHE A C 1
ATOM 2829 O O . PHE A 1 341 ? 17.883 -12.187 -5.407 1.00 71.81 341 PHE A O 1
ATOM 2836 N N . GLU A 1 342 ? 17.263 -14.252 -6.030 1.00 74.38 342 GLU A N 1
ATOM 2837 C CA . GLU A 1 342 ? 18.467 -14.497 -6.832 1.00 74.38 342 GLU A CA 1
ATOM 2838 C C . GLU A 1 342 ? 18.496 -13.615 -8.090 1.00 74.38 342 GLU A C 1
ATOM 2840 O O . GLU A 1 342 ? 19.559 -13.109 -8.441 1.00 74.38 342 GLU A O 1
ATOM 2845 N N . ARG A 1 343 ? 17.339 -13.381 -8.731 1.00 74.94 343 ARG A N 1
ATOM 2846 C CA . ARG A 1 343 ? 17.213 -12.489 -9.898 1.00 74.94 343 ARG A CA 1
ATOM 2847 C C . ARG A 1 343 ? 17.476 -11.026 -9.539 1.00 74.94 343 ARG A C 1
ATOM 2849 O O . ARG A 1 343 ? 18.201 -10.348 -10.257 1.00 74.94 343 ARG A O 1
ATOM 2856 N N . PHE A 1 344 ? 16.888 -10.532 -8.453 1.00 77.81 344 PHE A N 1
ATOM 2857 C CA . PHE A 1 344 ? 17.033 -9.137 -8.020 1.00 77.81 344 PHE A CA 1
ATOM 2858 C C . PHE A 1 344 ? 18.097 -9.005 -6.937 1.00 77.81 344 PHE A C 1
ATOM 2860 O O . PHE A 1 344 ? 17.854 -8.543 -5.820 1.00 77.81 344 PHE A O 1
ATOM 2867 N N . ASN A 1 345 ? 19.308 -9.429 -7.292 1.00 84.44 345 ASN A N 1
ATOM 2868 C CA . ASN A 1 345 ? 20.462 -9.312 -6.425 1.00 84.44 345 ASN A CA 1
ATOM 2869 C C . ASN A 1 345 ? 21.021 -7.886 -6.474 1.00 84.44 345 ASN A C 1
ATOM 2871 O O . ASN A 1 345 ? 21.615 -7.452 -7.462 1.00 84.44 345 ASN A O 1
ATOM 2875 N N . ILE A 1 346 ? 20.864 -7.171 -5.363 1.00 86.56 346 ILE A N 1
ATOM 2876 C CA . ILE A 1 346 ? 21.316 -5.787 -5.237 1.00 86.56 346 ILE A CA 1
ATOM 2877 C C . ILE A 1 346 ? 22.824 -5.615 -5.458 1.00 86.56 346 ILE A C 1
ATOM 2879 O O . ILE A 1 346 ? 23.261 -4.612 -6.021 1.00 86.56 346 ILE A O 1
ATOM 2883 N N . ASP A 1 347 ? 23.627 -6.597 -5.045 1.00 87.25 347 ASP A N 1
ATOM 2884 C CA . ASP A 1 347 ? 25.075 -6.541 -5.210 1.00 87.25 347 ASP A CA 1
ATOM 2885 C C . ASP A 1 347 ? 25.454 -6.681 -6.679 1.00 87.25 347 ASP A C 1
ATOM 2887 O O . ASP A 1 347 ? 26.352 -5.988 -7.151 1.00 87.25 347 ASP A O 1
ATOM 2891 N N . GLU A 1 348 ? 24.775 -7.558 -7.416 1.00 86.94 348 GLU A N 1
ATOM 2892 C CA . GLU A 1 348 ? 25.000 -7.714 -8.851 1.00 86.94 348 GLU A CA 1
ATOM 2893 C C . GLU A 1 348 ? 24.613 -6.439 -9.603 1.00 86.94 348 GLU A C 1
ATOM 2895 O O . GLU A 1 348 ? 25.414 -5.928 -10.386 1.00 86.94 348 GLU A O 1
ATOM 2900 N N . TYR A 1 349 ? 23.448 -5.872 -9.291 1.00 85.75 349 TYR A N 1
ATOM 2901 C CA . TYR A 1 349 ? 22.941 -4.678 -9.962 1.00 85.75 349 TYR A CA 1
ATOM 2902 C C . TYR A 1 349 ? 23.845 -3.451 -9.754 1.00 85.75 349 TYR A C 1
ATOM 2904 O O . TYR A 1 349 ? 24.196 -2.753 -10.704 1.00 85.75 349 TYR A O 1
ATOM 2912 N N . ILE A 1 350 ? 24.330 -3.224 -8.530 1.00 88.62 350 ILE A N 1
ATOM 2913 C CA . ILE A 1 350 ? 25.265 -2.120 -8.257 1.00 88.62 350 ILE A CA 1
ATOM 2914 C C . ILE A 1 350 ? 26.640 -2.386 -8.877 1.00 88.62 350 ILE A C 1
ATOM 2916 O O . ILE A 1 350 ? 27.295 -1.458 -9.358 1.00 88.62 350 ILE A O 1
ATOM 2920 N N . ASN A 1 351 ? 27.089 -3.644 -8.912 1.00 88.56 351 ASN A N 1
ATOM 2921 C CA . ASN A 1 351 ? 28.340 -3.988 -9.582 1.00 88.56 351 ASN A CA 1
ATOM 2922 C C . ASN A 1 351 ? 28.270 -3.755 -11.096 1.00 88.56 351 ASN A C 1
ATOM 2924 O O . ASN A 1 351 ? 29.278 -3.340 -11.665 1.00 88.56 351 ASN A O 1
ATOM 2928 N N . GLN A 1 352 ? 27.119 -3.963 -11.744 1.00 85.31 352 GLN A N 1
ATOM 2929 C CA . GLN A 1 352 ? 26.929 -3.609 -13.156 1.00 85.31 352 GLN A CA 1
ATOM 2930 C C . GLN A 1 352 ? 27.133 -2.104 -13.378 1.00 85.31 352 GLN A C 1
ATOM 2932 O O . GLN A 1 352 ? 27.882 -1.716 -14.273 1.00 85.31 352 GLN A O 1
ATOM 2937 N N . HIS A 1 353 ? 26.570 -1.257 -12.508 1.00 86.25 353 HIS A N 1
ATOM 2938 C CA . HIS A 1 353 ? 26.779 0.198 -12.568 1.00 86.25 353 HIS A CA 1
ATOM 2939 C C . HIS A 1 353 ? 28.247 0.590 -12.364 1.00 86.25 353 HIS A C 1
ATOM 2941 O O . HIS A 1 353 ? 28.774 1.455 -13.061 1.00 86.25 353 HIS A O 1
ATOM 2947 N N . LEU A 1 354 ? 28.940 -0.081 -11.438 1.00 90.06 354 LEU A N 1
ATOM 2948 C CA . LEU A 1 354 ? 30.379 0.098 -11.249 1.00 90.06 354 LEU A CA 1
ATOM 2949 C C . LEU A 1 354 ? 31.176 -0.292 -12.504 1.00 90.06 354 LEU A C 1
ATOM 2951 O O . LEU A 1 354 ? 32.102 0.429 -12.870 1.00 90.06 354 LEU A O 1
ATOM 2955 N N . GLN A 1 355 ? 30.846 -1.409 -13.160 1.00 88.94 355 GLN A N 1
ATOM 2956 C CA . GLN A 1 355 ? 31.525 -1.811 -14.396 1.00 88.94 355 GLN A CA 1
ATOM 2957 C C . GLN A 1 355 ? 31.292 -0.797 -15.518 1.00 88.94 355 GLN A C 1
ATOM 2959 O O . GLN A 1 355 ? 32.265 -0.384 -16.141 1.00 88.94 355 GLN A O 1
ATOM 2964 N N . ALA A 1 356 ? 30.061 -0.314 -15.702 1.00 84.25 356 ALA A N 1
ATOM 2965 C CA . ALA A 1 356 ? 29.762 0.723 -16.690 1.00 84.25 356 ALA A CA 1
ATOM 2966 C C . ALA A 1 356 ? 30.592 1.999 -16.453 1.00 84.25 356 ALA A C 1
ATOM 2968 O O . ALA A 1 356 ? 31.207 2.524 -17.377 1.00 84.25 356 ALA A O 1
ATOM 2969 N N . ALA A 1 357 ? 30.705 2.450 -15.197 1.00 86.88 357 ALA A N 1
ATOM 2970 C CA . ALA A 1 357 ? 31.545 3.598 -14.852 1.00 86.88 357 ALA A CA 1
ATOM 2971 C C . ALA A 1 357 ? 33.045 3.343 -15.116 1.00 86.88 357 ALA A C 1
ATOM 2973 O O . ALA A 1 357 ? 33.774 4.254 -15.511 1.00 86.88 357 ALA A O 1
ATOM 2974 N N . LEU A 1 358 ? 33.530 2.116 -14.889 1.00 90.19 358 LEU A N 1
ATOM 2975 C CA . LEU A 1 358 ? 34.914 1.727 -15.187 1.00 90.19 358 LEU A CA 1
ATOM 2976 C C . LEU A 1 358 ? 35.195 1.684 -16.693 1.00 90.19 358 LEU A C 1
ATOM 2978 O O . LEU A 1 358 ? 36.286 2.077 -17.106 1.00 90.19 358 LEU A O 1
ATOM 2982 N N . GLU A 1 359 ? 34.240 1.213 -17.490 1.00 87.56 359 GLU A N 1
ATOM 2983 C CA . GLU A 1 359 ? 34.323 1.175 -18.952 1.00 87.56 359 GLU A CA 1
ATOM 2984 C C . GLU A 1 359 ? 34.329 2.590 -19.540 1.00 87.56 359 GLU A C 1
ATOM 2986 O O . GLU A 1 359 ? 35.230 2.912 -20.312 1.00 87.56 359 GLU A O 1
ATOM 2991 N N . GLU A 1 360 ? 33.435 3.473 -19.086 1.00 85.19 360 GLU A N 1
ATOM 2992 C CA . GLU A 1 360 ? 33.396 4.884 -19.501 1.00 85.19 360 GLU A CA 1
ATOM 2993 C C . GLU A 1 360 ? 34.721 5.604 -19.189 1.00 85.19 360 GLU A C 1
ATOM 2995 O O . GLU A 1 360 ? 35.307 6.273 -20.042 1.00 85.19 360 GLU A O 1
ATOM 3000 N N . ALA A 1 361 ? 35.268 5.393 -17.986 1.00 88.62 361 ALA A N 1
ATOM 3001 C CA . ALA A 1 361 ? 36.571 5.933 -17.599 1.00 88.62 361 ALA A CA 1
ATOM 3002 C C . ALA A 1 361 ? 37.749 5.346 -18.405 1.00 88.62 361 ALA A C 1
ATOM 3004 O O . ALA A 1 361 ? 38.820 5.957 -18.467 1.00 88.62 361 ALA A O 1
ATOM 3005 N N . ALA A 1 362 ? 37.594 4.149 -18.979 1.00 88.00 362 ALA A N 1
ATOM 3006 C CA . ALA A 1 362 ? 38.600 3.521 -19.829 1.00 88.00 362 ALA A CA 1
ATOM 3007 C C . ALA A 1 362 ? 38.512 3.992 -21.290 1.00 88.00 362 ALA A C 1
ATOM 3009 O O . ALA A 1 362 ? 39.552 4.069 -21.951 1.00 88.00 362 ALA A O 1
ATOM 3010 N N . GLU A 1 363 ? 37.310 4.311 -21.783 1.00 87.56 363 GLU A N 1
ATOM 3011 C CA . GLU A 1 363 ? 37.086 4.865 -23.124 1.00 87.56 363 GLU A CA 1
ATOM 3012 C C . GLU A 1 363 ? 37.636 6.288 -23.271 1.00 87.56 363 GLU A C 1
ATOM 3014 O O . GLU A 1 363 ? 38.301 6.573 -24.272 1.00 87.56 363 GLU A O 1
ATOM 3019 N N . ASP A 1 364 ? 37.443 7.154 -22.266 1.00 86.00 364 ASP A N 1
ATOM 3020 C CA . ASP A 1 364 ? 38.054 8.492 -22.216 1.00 86.00 364 ASP A CA 1
ATOM 3021 C C . ASP A 1 364 ? 38.867 8.717 -20.925 1.00 86.00 364 ASP A C 1
ATOM 3023 O O . ASP A 1 364 ? 38.394 9.330 -19.962 1.00 86.00 364 ASP A O 1
ATOM 3027 N N . PRO A 1 365 ? 40.138 8.269 -20.891 1.00 85.81 365 PRO A N 1
ATOM 3028 C CA . PRO A 1 365 ? 40.998 8.427 -19.718 1.00 85.81 365 PRO A CA 1
ATOM 3029 C C . PRO A 1 365 ? 41.335 9.882 -19.357 1.00 85.81 365 PRO A C 1
ATOM 3031 O O . PRO A 1 365 ? 41.868 10.125 -18.269 1.00 85.81 365 PRO A O 1
ATOM 3034 N N . ASP A 1 366 ? 41.093 10.838 -20.261 1.00 90.12 366 ASP A N 1
ATOM 3035 C CA . ASP A 1 366 ? 41.335 12.264 -20.025 1.00 90.12 366 ASP A CA 1
ATOM 3036 C C . ASP A 1 366 ? 40.118 12.954 -19.368 1.00 90.12 366 ASP A C 1
ATOM 3038 O O . ASP A 1 366 ? 40.255 14.073 -18.848 1.00 90.12 366 ASP A O 1
ATOM 3042 N N . ASP A 1 367 ? 38.955 12.289 -19.301 1.00 89.50 367 ASP A N 1
ATOM 3043 C CA . ASP A 1 367 ? 37.803 12.747 -18.524 1.00 89.50 367 ASP A CA 1
ATOM 3044 C C . ASP A 1 367 ? 38.042 12.532 -17.019 1.00 89.50 367 ASP A C 1
ATOM 3046 O O . ASP A 1 367 ? 37.774 11.491 -16.411 1.00 89.50 367 ASP A O 1
ATOM 3050 N N . VAL A 1 368 ? 38.545 13.590 -16.381 1.00 88.69 368 VAL A N 1
ATOM 3051 C CA . VAL A 1 368 ? 38.825 13.623 -14.940 1.00 88.69 368 VAL A CA 1
ATOM 3052 C C . VAL A 1 368 ? 37.578 13.323 -14.098 1.00 88.69 368 VAL A C 1
ATOM 3054 O O . VAL A 1 368 ? 37.715 12.773 -13.003 1.00 88.69 368 VAL A O 1
ATOM 3057 N N . SER A 1 369 ? 36.383 13.682 -14.572 1.00 87.44 369 SER A N 1
ATOM 3058 C CA . SER A 1 369 ? 35.130 13.446 -13.856 1.00 87.44 369 SER A CA 1
ATOM 3059 C C . SER A 1 369 ? 34.726 11.974 -13.909 1.00 87.44 369 SER A C 1
ATOM 3061 O O . SER A 1 369 ? 34.459 11.407 -12.846 1.00 87.44 369 SER A O 1
ATOM 3063 N N . ALA A 1 370 ? 34.762 11.344 -15.086 1.00 85.81 370 ALA A N 1
ATOM 3064 C CA . ALA A 1 370 ? 34.465 9.917 -15.247 1.00 85.81 370 ALA A CA 1
ATOM 3065 C C . ALA A 1 370 ? 35.458 9.046 -14.456 1.00 85.81 370 ALA A C 1
ATOM 3067 O O . ALA A 1 370 ? 35.061 8.214 -13.637 1.00 85.81 370 ALA A O 1
ATOM 3068 N N . VAL A 1 371 ? 36.763 9.325 -14.577 1.00 89.75 371 VAL A N 1
ATOM 3069 C CA . VAL A 1 371 ? 37.819 8.605 -13.839 1.00 89.75 371 VAL A CA 1
ATOM 3070 C C . VAL A 1 371 ? 37.671 8.769 -12.322 1.00 89.75 371 VAL A C 1
ATOM 3072 O O . VAL A 1 371 ? 37.870 7.817 -11.560 1.00 89.75 371 VAL A O 1
ATOM 3075 N N . HIS A 1 372 ? 37.328 9.972 -11.848 1.00 90.25 372 HIS A N 1
ATOM 3076 C CA . HIS A 1 372 ? 37.106 10.206 -10.421 1.00 90.25 372 HIS A CA 1
ATOM 3077 C C . HIS A 1 372 ? 35.871 9.461 -9.904 1.00 90.25 372 HIS A C 1
ATOM 3079 O O . HIS A 1 372 ? 35.936 8.866 -8.826 1.00 90.25 372 HIS A O 1
ATOM 3085 N N . TYR A 1 373 ? 34.776 9.470 -10.666 1.00 88.56 373 TYR A N 1
ATOM 3086 C CA . TYR A 1 373 ? 33.538 8.780 -10.319 1.00 88.56 373 TYR A CA 1
ATOM 3087 C C . TYR A 1 373 ? 33.732 7.258 -10.262 1.00 88.56 373 TYR A C 1
ATOM 3089 O O . TYR A 1 373 ? 33.434 6.647 -9.236 1.00 88.56 373 TYR A O 1
ATOM 3097 N N . ALA A 1 374 ? 34.357 6.662 -11.281 1.00 90.75 374 ALA A N 1
ATOM 3098 C CA . ALA A 1 374 ? 34.666 5.231 -11.319 1.00 90.75 374 ALA A CA 1
ATOM 3099 C C . ALA A 1 374 ? 35.558 4.793 -10.146 1.00 90.75 374 ALA A C 1
ATOM 3101 O O . ALA A 1 374 ? 35.327 3.758 -9.511 1.00 90.75 374 ALA A O 1
ATOM 3102 N N . LYS A 1 375 ? 36.559 5.615 -9.798 1.00 92.38 375 LYS A N 1
ATOM 3103 C CA . LYS A 1 375 ? 37.409 5.376 -8.627 1.00 92.38 375 LYS A CA 1
ATOM 3104 C C . LYS A 1 375 ? 36.613 5.432 -7.322 1.00 92.38 375 LYS A C 1
ATOM 3106 O O . LYS A 1 375 ? 36.799 4.562 -6.476 1.00 92.38 375 LYS A O 1
ATOM 3111 N N . LYS A 1 376 ? 35.751 6.440 -7.156 1.00 91.88 376 LYS A N 1
ATOM 3112 C CA . LYS A 1 376 ? 34.895 6.587 -5.972 1.00 91.88 376 LYS A CA 1
ATOM 3113 C C . LYS A 1 376 ? 34.010 5.349 -5.794 1.00 91.88 376 LYS A C 1
ATOM 3115 O O . LYS A 1 376 ? 34.049 4.727 -4.737 1.00 91.88 376 LYS A O 1
ATOM 3120 N N . LEU A 1 377 ? 33.301 4.936 -6.848 1.00 90.75 377 LEU A N 1
ATOM 3121 C CA . LEU A 1 377 ? 32.450 3.744 -6.807 1.00 90.75 377 LEU A CA 1
ATOM 3122 C C . LEU A 1 377 ? 33.249 2.470 -6.492 1.00 90.75 377 LEU A C 1
ATOM 3124 O O . LEU A 1 377 ? 32.801 1.654 -5.694 1.00 90.75 377 LEU A O 1
ATOM 3128 N N . SER A 1 378 ? 34.457 2.321 -7.048 1.00 90.69 378 SER A N 1
ATOM 3129 C CA . SER A 1 378 ? 35.325 1.160 -6.781 1.00 90.69 378 SER A CA 1
ATOM 3130 C C . SER A 1 378 ? 35.722 1.027 -5.306 1.00 90.69 378 SER A C 1
ATOM 3132 O O . SER A 1 378 ? 35.967 -0.081 -4.828 1.00 90.69 378 SER A O 1
ATOM 3134 N N . GLU A 1 379 ? 35.830 2.150 -4.591 1.00 91.06 379 GLU A N 1
ATOM 3135 C CA . GLU A 1 379 ? 36.160 2.187 -3.163 1.00 91.06 379 GLU A CA 1
ATOM 3136 C C . GLU A 1 379 ? 34.913 1.990 -2.281 1.00 91.06 379 GLU A C 1
ATOM 3138 O O . GLU A 1 379 ? 35.005 1.345 -1.236 1.00 91.06 379 GLU A O 1
ATOM 3143 N N . GLU A 1 380 ? 33.758 2.512 -2.702 1.00 90.38 380 GLU A N 1
ATOM 3144 C CA . GLU A 1 380 ? 32.521 2.536 -1.910 1.00 90.38 380 GLU A CA 1
ATOM 3145 C C . GLU A 1 380 ? 31.678 1.257 -2.053 1.00 90.38 380 GLU A C 1
ATOM 3147 O O . GLU A 1 380 ? 31.287 0.672 -1.041 1.00 90.38 380 GLU A O 1
ATOM 3152 N N . VAL A 1 381 ? 31.442 0.770 -3.278 1.00 90.62 381 VAL A N 1
ATOM 3153 C CA . VAL A 1 381 ? 30.550 -0.377 -3.562 1.00 90.62 381 VAL A CA 1
ATOM 3154 C C . VAL A 1 381 ? 30.881 -1.636 -2.737 1.00 90.62 381 VAL A C 1
ATOM 3156 O O . VAL A 1 381 ? 29.953 -2.221 -2.170 1.00 90.62 381 VAL A O 1
ATOM 3159 N N . PRO A 1 382 ? 32.156 -2.056 -2.572 1.00 89.38 382 PRO A N 1
ATOM 3160 C CA . PRO A 1 382 ? 32.481 -3.281 -1.833 1.00 89.38 382 PRO A CA 1
ATOM 3161 C C . PRO A 1 382 ? 32.142 -3.242 -0.336 1.00 89.38 382 PRO A C 1
ATOM 3163 O O . PRO A 1 382 ? 32.026 -4.297 0.288 1.00 89.38 382 PRO A O 1
ATOM 3166 N N . VAL A 1 383 ? 32.035 -2.050 0.257 1.00 90.94 383 VAL A N 1
ATOM 3167 C CA . VAL A 1 383 ? 31.793 -1.858 1.700 1.00 90.94 383 VAL A CA 1
ATOM 3168 C C . VAL A 1 383 ? 30.429 -1.235 2.003 1.00 90.94 383 VAL A C 1
ATOM 3170 O O . VAL A 1 383 ? 30.098 -1.054 3.175 1.00 90.94 383 VAL A O 1
ATOM 3173 N N . MET A 1 384 ? 29.638 -0.932 0.971 1.00 92.06 384 MET A N 1
ATOM 3174 C CA . MET A 1 384 ? 28.349 -0.260 1.092 1.00 92.06 384 MET A CA 1
ATOM 3175 C C . MET A 1 384 ? 27.309 -1.172 1.785 1.00 92.06 384 MET A C 1
ATOM 3177 O O . MET A 1 384 ? 27.097 -2.311 1.344 1.00 92.06 384 MET A O 1
ATOM 3181 N N . PRO A 1 385 ? 26.660 -0.722 2.877 1.00 92.56 385 PRO A N 1
ATOM 3182 C CA . PRO A 1 385 ? 25.584 -1.463 3.532 1.00 92.56 385 PRO A CA 1
ATOM 3183 C C . PRO A 1 385 ? 24.303 -1.475 2.681 1.00 92.56 385 PRO A C 1
ATOM 3185 O O . PRO A 1 385 ? 24.132 -0.652 1.787 1.00 92.56 385 PRO A O 1
ATOM 3188 N N . LEU A 1 386 ? 23.377 -2.394 2.985 1.00 88.75 386 LEU A N 1
ATOM 3189 C CA . LEU A 1 386 ? 22.129 -2.583 2.226 1.00 88.75 386 LEU A CA 1
ATOM 3190 C C . LEU A 1 386 ? 21.305 -1.292 2.082 1.00 88.75 386 LEU A C 1
ATOM 3192 O O . LEU A 1 386 ? 20.864 -0.977 0.984 1.00 88.75 386 LEU A O 1
ATOM 3196 N N . GLU A 1 387 ? 21.125 -0.525 3.159 1.00 90.00 387 GLU A N 1
ATOM 3197 C CA . GLU A 1 387 ? 20.360 0.732 3.115 1.00 90.00 387 GLU A CA 1
ATOM 3198 C C . GLU A 1 387 ? 20.992 1.767 2.172 1.00 90.00 387 GLU A C 1
ATOM 3200 O O . GLU A 1 387 ? 20.284 2.416 1.405 1.00 90.00 387 GLU A O 1
ATOM 3205 N N . GLU A 1 388 ? 22.323 1.892 2.178 1.00 91.12 388 GLU A N 1
ATOM 3206 C CA . GLU A 1 388 ? 23.037 2.802 1.274 1.00 91.12 388 GLU A CA 1
ATOM 3207 C C . GLU A 1 388 ? 22.976 2.313 -0.177 1.00 91.12 388 GLU A C 1
ATOM 3209 O O . GLU A 1 388 ? 22.805 3.122 -1.081 1.00 91.12 388 GLU A O 1
ATOM 3214 N N . LYS A 1 389 ? 23.024 0.995 -0.403 1.00 91.19 389 LYS A N 1
ATOM 3215 C CA . LYS A 1 389 ? 22.845 0.381 -1.727 1.00 91.19 389 LYS A CA 1
ATOM 3216 C C . LYS A 1 389 ? 21.465 0.674 -2.315 1.00 91.19 389 LYS A C 1
ATOM 3218 O O . LYS A 1 389 ? 21.343 1.065 -3.471 1.00 91.19 389 LYS A O 1
ATOM 3223 N N . LEU A 1 390 ? 20.424 0.522 -1.504 1.00 90.88 390 LEU A N 1
ATOM 3224 C CA . LEU A 1 390 ? 19.047 0.828 -1.889 1.00 90.88 390 LEU A CA 1
ATOM 3225 C C . LEU A 1 390 ? 18.864 2.318 -2.199 1.00 90.88 390 LEU A C 1
ATOM 3227 O O . LEU A 1 390 ? 18.212 2.674 -3.181 1.00 90.88 390 LEU A O 1
ATOM 3231 N N . LEU A 1 391 ? 19.482 3.188 -1.396 1.00 91.25 391 LEU A N 1
ATOM 3232 C CA . LEU A 1 391 ? 19.474 4.624 -1.652 1.00 91.25 391 LEU A CA 1
ATOM 3233 C C . LEU A 1 391 ? 20.232 4.973 -2.939 1.00 91.25 391 LEU A C 1
ATOM 3235 O O . LEU A 1 391 ? 19.735 5.775 -3.720 1.00 91.25 391 LEU A O 1
ATOM 3239 N N . PHE A 1 392 ? 21.368 4.324 -3.202 1.00 89.75 392 PHE A N 1
ATOM 3240 C CA . PHE A 1 392 ? 22.153 4.501 -4.424 1.00 89.75 392 PHE A CA 1
ATOM 3241 C C . PHE A 1 392 ? 21.348 4.152 -5.688 1.00 89.75 392 PHE A C 1
ATOM 3243 O O . PHE A 1 392 ? 21.389 4.882 -6.676 1.00 89.75 392 PHE A O 1
ATOM 3250 N N . ILE A 1 393 ? 20.530 3.093 -5.653 1.00 89.50 393 ILE A N 1
ATOM 3251 C CA . ILE A 1 393 ? 19.615 2.769 -6.764 1.00 89.50 393 ILE A CA 1
ATOM 3252 C C . ILE A 1 393 ? 18.647 3.926 -7.034 1.00 89.50 393 ILE A C 1
ATOM 3254 O O . ILE A 1 393 ? 18.438 4.320 -8.183 1.00 89.50 393 ILE A O 1
ATOM 3258 N N . LYS A 1 394 ? 18.066 4.478 -5.967 1.00 90.50 394 LYS A N 1
ATOM 3259 C CA . LYS A 1 394 ? 17.054 5.534 -6.041 1.00 90.50 394 LYS A CA 1
ATOM 3260 C C . LYS A 1 394 ? 17.634 6.897 -6.431 1.00 90.50 394 LYS A C 1
ATOM 3262 O O . LYS A 1 394 ? 16.999 7.624 -7.192 1.00 90.50 394 LYS A O 1
ATOM 3267 N N . GLU A 1 395 ? 18.785 7.270 -5.878 1.00 89.06 395 GLU A N 1
ATOM 3268 C CA . GLU A 1 395 ? 19.357 8.621 -5.980 1.00 89.06 395 GLU A CA 1
ATOM 3269 C C . GLU A 1 395 ? 20.412 8.767 -7.082 1.00 89.06 395 GLU A C 1
ATOM 3271 O O . GLU A 1 395 ? 20.577 9.871 -7.600 1.00 89.06 395 GLU A O 1
ATOM 3276 N N . ASP A 1 396 ? 21.077 7.680 -7.484 1.00 85.12 396 ASP A N 1
ATOM 3277 C CA . ASP A 1 396 ? 22.133 7.710 -8.499 1.00 85.12 396 ASP A CA 1
ATOM 3278 C C . ASP A 1 396 ? 21.747 6.911 -9.751 1.00 85.12 396 ASP A C 1
ATOM 3280 O O . ASP A 1 396 ? 21.743 7.463 -10.855 1.00 85.12 396 ASP A O 1
ATOM 3284 N N . MET A 1 397 ? 21.385 5.630 -9.615 1.00 86.12 397 MET A N 1
ATOM 3285 C CA . MET A 1 397 ? 21.175 4.765 -10.786 1.00 86.12 397 MET A CA 1
ATOM 3286 C C . MET A 1 397 ? 19.942 5.160 -11.599 1.00 86.12 397 MET A C 1
ATOM 3288 O O . MET A 1 397 ? 20.056 5.386 -12.806 1.00 86.12 397 MET A O 1
ATOM 3292 N N . TYR A 1 398 ? 18.780 5.292 -10.948 1.00 90.94 398 TYR A N 1
ATOM 3293 C CA . TYR A 1 398 ? 17.546 5.651 -11.646 1.00 90.94 398 TYR A CA 1
ATOM 3294 C C . TYR A 1 398 ? 17.676 6.999 -12.377 1.00 90.94 398 TYR A C 1
ATOM 3296 O O . TYR A 1 398 ? 17.390 7.035 -13.570 1.00 90.94 398 TYR A O 1
ATOM 3304 N N . PRO A 1 399 ? 18.169 8.096 -11.759 1.00 88.00 399 PRO A N 1
ATOM 3305 C CA . PRO A 1 399 ? 18.344 9.363 -12.474 1.00 88.00 399 PRO A CA 1
ATOM 3306 C C . PRO A 1 399 ? 19.363 9.314 -13.620 1.00 88.00 399 PRO A C 1
ATOM 3308 O O . PRO A 1 399 ? 19.250 10.103 -14.556 1.00 88.00 399 PRO A O 1
ATOM 3311 N N . THR A 1 400 ? 20.352 8.414 -13.555 1.00 84.75 400 THR A N 1
ATOM 3312 C CA . THR A 1 400 ? 21.377 8.267 -14.602 1.00 84.75 400 THR A CA 1
ATOM 3313 C C . THR A 1 400 ? 20.827 7.561 -15.840 1.00 84.75 400 THR A C 1
ATOM 3315 O O . THR A 1 400 ? 21.131 7.971 -16.959 1.00 84.75 400 THR A O 1
ATOM 3318 N N . SER A 1 401 ? 19.988 6.536 -15.660 1.00 85.56 401 SER A N 1
ATOM 3319 C CA . SER A 1 401 ? 19.344 5.821 -16.770 1.00 85.56 401 SER A CA 1
ATOM 3320 C C . SER A 1 401 ? 17.872 5.491 -16.473 1.00 85.56 401 SER A C 1
ATOM 3322 O O . SER A 1 401 ? 17.523 4.322 -16.263 1.00 85.56 401 SER A O 1
ATOM 3324 N N . PRO A 1 402 ? 16.975 6.501 -16.473 1.00 89.06 402 PRO A N 1
ATOM 3325 C CA . PRO A 1 402 ? 15.572 6.293 -16.121 1.00 89.06 402 PRO A CA 1
ATOM 3326 C C . PRO A 1 402 ? 14.886 5.311 -17.068 1.00 89.06 402 PRO A C 1
ATOM 3328 O O . PRO A 1 402 ? 14.174 4.423 -16.626 1.00 89.06 402 PRO A O 1
ATOM 3331 N N . SER A 1 403 ? 15.142 5.419 -18.374 1.00 88.81 403 SER A N 1
ATOM 3332 C CA . SER A 1 403 ? 14.486 4.579 -19.382 1.00 88.81 403 SER A CA 1
ATOM 3333 C C . SER A 1 403 ? 14.801 3.091 -19.224 1.00 88.81 403 SER A C 1
ATOM 3335 O O . SER A 1 403 ? 13.889 2.279 -19.354 1.00 88.81 403 SER A O 1
ATOM 3337 N N . ALA A 1 404 ? 16.052 2.738 -18.907 1.00 86.69 404 ALA A N 1
ATOM 3338 C CA . ALA A 1 404 ? 16.436 1.348 -18.662 1.00 86.69 404 ALA A CA 1
ATOM 3339 C C . ALA A 1 404 ? 15.817 0.819 -17.360 1.00 86.69 404 ALA A C 1
ATOM 3341 O O . ALA A 1 404 ? 15.311 -0.297 -17.317 1.00 86.69 404 ALA A O 1
ATOM 3342 N N . CYS A 1 405 ? 15.794 1.646 -16.310 1.00 90.94 405 CYS A N 1
ATOM 3343 C CA . CYS A 1 405 ? 15.153 1.293 -15.045 1.00 90.94 405 CYS A CA 1
ATOM 3344 C C . CYS A 1 405 ? 13.643 1.072 -15.202 1.00 90.94 405 CYS A C 1
ATOM 3346 O O . CYS A 1 405 ? 13.092 0.123 -14.650 1.00 90.94 405 CYS A O 1
ATOM 3348 N N . GLU A 1 406 ? 12.977 1.934 -15.969 1.00 93.19 406 GLU A N 1
ATOM 3349 C CA . GLU A 1 406 ? 11.562 1.795 -16.295 1.00 93.19 406 GLU A CA 1
ATOM 3350 C C . GLU A 1 406 ? 11.297 0.506 -17.077 1.00 93.19 406 GLU A C 1
ATOM 3352 O O . GLU A 1 406 ? 10.373 -0.222 -16.741 1.00 93.19 406 GLU A O 1
ATOM 3357 N N . GLU A 1 407 ? 12.129 0.167 -18.064 1.00 89.94 407 GLU A N 1
ATOM 3358 C CA . GLU A 1 407 ? 12.019 -1.103 -18.794 1.00 89.94 407 GLU A CA 1
ATOM 3359 C C . GLU A 1 407 ? 12.122 -2.322 -17.863 1.00 89.94 407 GLU A C 1
ATOM 3361 O O . GLU A 1 407 ? 11.295 -3.232 -17.940 1.00 89.94 407 GLU A O 1
ATOM 3366 N N . GLU A 1 408 ? 13.077 -2.323 -16.928 1.00 88.81 408 GLU A N 1
ATOM 3367 C CA . GLU A 1 408 ? 13.202 -3.385 -15.922 1.00 88.81 408 GLU A CA 1
ATOM 3368 C C . GLU A 1 408 ? 11.968 -3.488 -15.018 1.00 88.81 408 GLU A C 1
ATOM 3370 O O . GLU A 1 408 ? 11.517 -4.592 -14.706 1.00 88.81 408 GLU A O 1
ATOM 3375 N N . LEU A 1 409 ? 11.370 -2.356 -14.639 1.00 91.88 409 LEU A N 1
ATOM 3376 C CA . LEU A 1 409 ? 10.118 -2.354 -13.886 1.00 91.88 409 LEU A CA 1
ATOM 3377 C C . LEU A 1 409 ? 8.963 -2.929 -14.711 1.00 91.88 409 LEU A C 1
ATOM 3379 O O . LEU A 1 409 ? 8.213 -3.762 -14.208 1.00 91.88 409 LEU A O 1
ATOM 3383 N N . ARG A 1 410 ? 8.817 -2.553 -15.985 1.00 91.62 410 ARG A N 1
ATOM 3384 C CA . ARG A 1 410 ? 7.724 -3.045 -16.842 1.00 91.62 410 ARG A CA 1
ATOM 3385 C C . ARG A 1 410 ? 7.793 -4.554 -17.097 1.00 91.62 410 ARG A C 1
ATOM 3387 O O . ARG A 1 410 ? 6.747 -5.210 -17.167 1.00 91.62 410 ARG A O 1
ATOM 3394 N N . LYS A 1 411 ? 9.000 -5.136 -17.111 1.00 91.69 411 LYS A N 1
ATOM 3395 C CA . LYS A 1 411 ? 9.228 -6.597 -17.130 1.00 91.69 411 LYS A CA 1
ATOM 3396 C C . LYS A 1 411 ? 8.678 -7.322 -15.898 1.00 91.69 411 LYS A C 1
ATOM 3398 O O . LYS A 1 411 ? 8.659 -8.546 -15.890 1.00 91.69 411 LYS A O 1
ATOM 3403 N N . LEU A 1 412 ? 8.201 -6.615 -14.873 1.00 89.38 412 LEU A N 1
ATOM 3404 C CA . LEU A 1 412 ? 7.553 -7.195 -13.691 1.00 89.38 412 LEU A CA 1
ATOM 3405 C C . LEU A 1 412 ? 6.023 -7.256 -13.797 1.00 89.38 412 LEU A C 1
ATOM 3407 O O . LEU A 1 412 ? 5.344 -7.528 -12.806 1.00 89.38 412 LEU A O 1
ATOM 3411 N N . ASN A 1 413 ? 5.482 -7.011 -14.995 1.00 92.12 413 ASN A N 1
ATOM 3412 C CA . ASN A 1 413 ? 4.046 -6.936 -15.257 1.00 92.12 413 ASN A CA 1
ATOM 3413 C C . ASN A 1 413 ? 3.349 -5.885 -14.380 1.00 92.12 413 ASN A C 1
ATOM 3415 O O . ASN A 1 413 ? 2.330 -6.160 -13.751 1.00 92.12 413 ASN A O 1
ATOM 3419 N N . ILE A 1 414 ? 3.926 -4.687 -14.307 1.00 91.44 414 ILE A N 1
ATOM 3420 C CA . ILE A 1 414 ? 3.383 -3.554 -13.555 1.00 91.44 414 ILE A CA 1
ATOM 3421 C C . ILE A 1 414 ? 3.315 -2.325 -14.461 1.00 91.44 414 ILE A C 1
ATOM 3423 O O . ILE A 1 414 ? 4.132 -2.174 -15.371 1.00 91.44 414 ILE A O 1
ATOM 3427 N N . VAL A 1 415 ? 2.332 -1.460 -14.226 1.00 93.94 415 VAL A N 1
ATOM 3428 C CA . VAL A 1 415 ? 2.303 -0.101 -14.773 1.00 93.94 415 VAL A CA 1
ATOM 3429 C C . VAL A 1 415 ? 3.028 0.799 -13.785 1.00 93.94 415 VAL A C 1
ATOM 3431 O O . VAL A 1 415 ? 2.673 0.826 -12.602 1.00 93.94 415 VAL A O 1
ATOM 3434 N N . THR A 1 416 ? 4.067 1.499 -14.236 1.00 94.38 416 THR A N 1
ATOM 3435 C CA . THR A 1 416 ? 4.907 2.287 -13.330 1.00 94.38 416 THR A CA 1
ATOM 3436 C C . THR A 1 416 ? 4.256 3.627 -12.969 1.00 94.38 416 THR A C 1
ATOM 3438 O O . THR A 1 416 ? 3.435 4.166 -13.722 1.00 94.38 416 THR A O 1
ATOM 3441 N N . PRO A 1 417 ? 4.636 4.230 -11.827 1.00 94.25 417 PRO A N 1
ATOM 3442 C CA . PRO A 1 417 ? 4.231 5.592 -11.496 1.00 94.25 417 PRO A CA 1
ATOM 3443 C C . PRO A 1 417 ? 4.593 6.619 -12.570 1.00 94.25 417 PRO A C 1
ATOM 3445 O O . PRO A 1 417 ? 3.830 7.561 -12.791 1.00 94.25 417 PRO A O 1
ATOM 3448 N N . TYR A 1 418 ? 5.742 6.457 -13.230 1.00 94.00 418 TYR A N 1
ATOM 3449 C CA . TYR A 1 418 ? 6.175 7.335 -14.309 1.00 94.00 418 TYR A CA 1
ATOM 3450 C C . TYR A 1 418 ? 5.207 7.285 -15.488 1.00 94.00 418 TYR A C 1
ATOM 3452 O O . TYR A 1 418 ? 4.716 8.336 -15.905 1.00 94.00 418 TYR A O 1
ATOM 3460 N N . GLU A 1 419 ? 4.868 6.088 -15.973 1.00 92.62 419 GLU A N 1
ATOM 3461 C CA . GLU A 1 419 ? 3.900 5.898 -17.058 1.00 92.62 419 GLU A CA 1
ATOM 3462 C C . GLU A 1 419 ? 2.540 6.490 -16.680 1.00 92.62 419 GLU A C 1
ATOM 3464 O O . GLU A 1 419 ? 2.015 7.365 -17.372 1.00 92.62 419 GLU A O 1
ATOM 3469 N N . THR A 1 420 ? 1.998 6.083 -15.530 1.00 92.38 420 THR A N 1
ATOM 3470 C CA . THR A 1 420 ? 0.686 6.540 -15.066 1.00 92.38 420 THR A CA 1
ATOM 3471 C C . THR A 1 420 ? 0.626 8.060 -14.991 1.00 92.38 420 THR A C 1
ATOM 3473 O O . THR A 1 420 ? -0.259 8.683 -15.575 1.00 92.38 420 THR A O 1
ATOM 3476 N N . LEU A 1 421 ? 1.570 8.695 -14.296 1.00 90.44 421 LEU A N 1
ATOM 3477 C CA . LEU A 1 421 ? 1.507 10.136 -14.079 1.00 90.44 421 LEU A CA 1
ATOM 3478 C C . LEU A 1 421 ? 1.778 10.920 -15.366 1.00 90.44 421 LEU A C 1
ATOM 3480 O O . LEU A 1 421 ? 1.078 11.896 -15.626 1.00 90.44 421 LEU A O 1
ATOM 3484 N N . THR A 1 422 ? 2.719 10.504 -16.210 1.00 89.00 422 THR A N 1
ATOM 3485 C CA . THR A 1 422 ? 2.993 11.229 -17.462 1.00 89.00 422 THR A CA 1
ATOM 3486 C C . THR A 1 422 ? 1.813 11.178 -18.432 1.00 89.00 422 THR A C 1
ATOM 3488 O O . THR A 1 422 ? 1.436 12.220 -18.971 1.00 89.00 422 THR A O 1
ATOM 3491 N N . HIS A 1 423 ? 1.149 10.028 -18.577 1.00 88.31 423 HIS A N 1
ATOM 3492 C CA . HIS A 1 423 ? -0.022 9.901 -19.448 1.00 88.31 423 HIS A CA 1
ATOM 3493 C C . HIS A 1 423 ? -1.261 10.621 -18.909 1.00 88.31 423 HIS A C 1
ATOM 3495 O O . HIS A 1 423 ? -2.055 11.163 -19.684 1.00 88.31 423 HIS A O 1
ATOM 3501 N N . LEU A 1 424 ? -1.423 10.693 -17.584 1.00 86.00 424 LEU A N 1
ATOM 3502 C CA . LEU A 1 424 ? -2.546 11.398 -16.968 1.00 86.00 424 LEU A CA 1
ATOM 3503 C C . LEU A 1 424 ? -2.545 12.903 -17.274 1.00 86.00 424 LEU A C 1
ATOM 3505 O O . LEU A 1 424 ? -3.622 13.496 -17.353 1.00 86.00 424 LEU A O 1
ATOM 3509 N N . VAL A 1 425 ? -1.388 13.533 -17.502 1.00 83.75 425 VAL A N 1
ATOM 3510 C CA . VAL A 1 425 ? -1.302 14.985 -17.757 1.00 83.75 425 VAL A CA 1
ATOM 3511 C C . VAL A 1 425 ? -2.147 15.427 -18.954 1.00 83.75 425 VAL A C 1
ATOM 3513 O O . VAL A 1 425 ? -2.739 16.512 -18.924 1.00 83.75 425 VAL A O 1
ATOM 3516 N N . ASP A 1 426 ? -2.252 14.589 -19.983 1.00 79.81 426 ASP A N 1
ATOM 3517 C CA . ASP A 1 426 ? -2.963 14.926 -21.217 1.00 79.81 426 ASP A CA 1
ATOM 3518 C C . ASP A 1 426 ? -4.468 14.655 -21.136 1.00 79.81 426 ASP A C 1
ATOM 3520 O O . ASP A 1 426 ? -5.266 15.369 -21.749 1.00 79.81 426 ASP A O 1
ATOM 3524 N N . VAL A 1 427 ? -4.878 13.662 -20.346 1.00 81.00 427 VAL A N 1
ATOM 3525 C CA . VAL A 1 427 ? -6.269 13.178 -20.315 1.00 81.00 427 VAL A CA 1
ATOM 3526 C C . VAL A 1 427 ? -7.056 13.642 -19.094 1.00 81.00 427 VAL A C 1
ATOM 3528 O O . VAL A 1 427 ? -8.287 13.693 -19.137 1.00 81.00 427 VAL A O 1
ATOM 3531 N N . MET A 1 428 ? -6.370 14.032 -18.019 1.00 77.69 428 MET A N 1
ATOM 3532 C CA . MET A 1 428 ? -7.025 14.417 -16.777 1.00 77.69 428 MET A CA 1
ATOM 3533 C C . MET A 1 428 ? -7.801 15.735 -16.919 1.00 77.69 428 MET A C 1
ATOM 3535 O O . MET A 1 428 ? -7.273 16.721 -17.462 1.00 77.69 428 MET A O 1
ATOM 3539 N N . PRO A 1 429 ? -9.047 15.796 -16.405 1.00 77.06 429 PRO A N 1
ATOM 3540 C CA . PRO A 1 429 ? -9.761 17.052 -16.248 1.00 77.06 429 PRO A CA 1
ATOM 3541 C C . PRO A 1 429 ? -8.990 17.982 -15.308 1.00 77.06 429 PRO A C 1
ATOM 3543 O O . PRO A 1 429 ? -8.650 17.604 -14.190 1.00 77.06 429 PRO A O 1
ATOM 3546 N N . LEU A 1 430 ? -8.752 19.221 -15.739 1.00 81.81 430 LEU A N 1
ATOM 3547 C CA . LEU A 1 430 ? -8.126 20.228 -14.886 1.00 81.81 430 LEU A CA 1
ATOM 3548 C C . LEU A 1 430 ? -9.126 20.710 -13.831 1.00 81.81 430 LEU A C 1
ATOM 3550 O O . LEU A 1 430 ? -10.068 21.449 -14.141 1.00 81.81 430 LEU A O 1
ATOM 3554 N N . ASP A 1 431 ? -8.917 20.309 -12.580 1.00 82.75 431 ASP A N 1
ATOM 3555 C CA . ASP A 1 431 ? -9.678 20.850 -11.460 1.00 82.75 431 ASP A CA 1
ATOM 3556 C C . ASP A 1 431 ? -9.317 22.323 -11.182 1.00 82.75 431 ASP A C 1
ATOM 3558 O O . ASP A 1 431 ? -8.313 22.874 -11.645 1.00 82.75 431 ASP A O 1
ATOM 3562 N N . GLN A 1 432 ? -10.178 23.009 -10.431 1.00 85.94 432 GLN A N 1
ATOM 3563 C CA . GLN A 1 432 ? -9.987 24.434 -10.160 1.00 85.94 432 GLN A CA 1
ATOM 3564 C C . GLN A 1 432 ? -8.770 24.723 -9.276 1.00 85.94 432 GLN A C 1
ATOM 3566 O O . GLN A 1 432 ? -8.193 25.799 -9.406 1.00 85.94 432 GLN A O 1
ATOM 3571 N N . GLU A 1 433 ? -8.366 23.797 -8.410 1.00 82.31 433 GLU A N 1
ATOM 3572 C CA . GLU A 1 433 ? -7.232 23.977 -7.501 1.00 82.31 433 GLU A CA 1
ATOM 3573 C C . GLU A 1 433 ? -5.903 23.966 -8.266 1.00 82.31 433 GLU A C 1
ATOM 3575 O O . GLU A 1 433 ? -5.068 24.865 -8.127 1.00 82.31 433 GLU A O 1
ATOM 3580 N N . THR A 1 434 ? -5.766 23.011 -9.175 1.00 81.31 434 THR A N 1
ATOM 3581 C CA . THR A 1 434 ? -4.669 22.878 -10.125 1.00 81.31 434 THR A CA 1
ATOM 3582 C C . THR A 1 434 ? -4.535 24.130 -10.985 1.00 81.31 434 THR A C 1
ATOM 3584 O O . THR A 1 434 ? -3.447 24.705 -11.115 1.00 81.31 434 THR A O 1
ATOM 3587 N N . ILE A 1 435 ? -5.661 24.617 -11.513 1.00 86.81 435 ILE A N 1
ATOM 3588 C CA . ILE A 1 435 ? -5.700 25.859 -12.285 1.00 86.81 435 ILE A CA 1
ATOM 3589 C C . ILE A 1 435 ? -5.267 27.045 -11.414 1.00 86.81 435 ILE A C 1
ATOM 3591 O O . ILE A 1 435 ? -4.435 27.854 -11.826 1.00 86.81 435 ILE A O 1
ATOM 3595 N N . GLU A 1 436 ? -5.793 27.160 -10.197 1.00 87.69 436 GLU A N 1
ATOM 3596 C CA . GLU A 1 436 ? -5.462 28.238 -9.263 1.00 87.69 436 GLU A CA 1
ATOM 3597 C C . GLU A 1 436 ? -3.975 28.303 -8.930 1.00 87.69 436 GLU A C 1
ATOM 3599 O O . GLU A 1 436 ? -3.381 29.392 -8.952 1.00 87.69 436 GLU A O 1
ATOM 3604 N N . HIS A 1 437 ? -3.364 27.146 -8.694 1.00 83.44 437 HIS A N 1
ATOM 3605 C CA . HIS A 1 437 ? -1.940 27.030 -8.438 1.00 83.44 437 HIS A CA 1
ATOM 3606 C C . HIS A 1 437 ? -1.108 27.487 -9.646 1.00 83.44 437 HIS A C 1
ATOM 3608 O O . HIS A 1 437 ? -0.213 28.328 -9.508 1.00 83.44 437 HIS A O 1
ATOM 3614 N N . ALA A 1 438 ? -1.425 27.008 -10.851 1.00 85.75 438 ALA A N 1
ATOM 3615 C CA . ALA A 1 438 ? -0.723 27.412 -12.069 1.00 85.75 438 ALA A CA 1
ATOM 3616 C C . ALA A 1 438 ? -0.836 28.929 -12.327 1.00 85.75 438 ALA A C 1
ATOM 3618 O O . ALA A 1 438 ? 0.153 29.587 -12.671 1.00 85.75 438 ALA A O 1
ATOM 3619 N N . VAL A 1 439 ? -2.007 29.522 -12.062 1.00 87.38 439 VAL A N 1
ATOM 3620 C CA . VAL A 1 439 ? -2.211 30.978 -12.139 1.00 87.38 439 VAL A CA 1
ATOM 3621 C C . VAL A 1 439 ? -1.371 31.729 -11.104 1.00 87.38 439 VAL A C 1
ATOM 3623 O O . VAL A 1 439 ? -0.842 32.807 -11.402 1.00 87.38 439 VAL A O 1
ATOM 3626 N N . MET A 1 440 ? -1.246 31.202 -9.884 1.00 87.06 440 MET A N 1
ATOM 3627 C CA . MET A 1 440 ? -0.389 31.780 -8.849 1.00 87.06 440 MET A CA 1
ATOM 3628 C C . MET A 1 440 ? 1.077 31.792 -9.296 1.00 87.06 440 MET A C 1
ATOM 3630 O O . MET A 1 440 ? 1.711 32.850 -9.248 1.00 87.06 440 MET A O 1
ATOM 3634 N N . VAL A 1 441 ? 1.594 30.655 -9.774 1.00 85.19 441 VAL A N 1
ATOM 3635 C CA . VAL A 1 441 ? 2.977 30.524 -10.259 1.00 85.19 441 VAL A CA 1
ATOM 3636 C C . VAL A 1 441 ? 3.238 31.481 -11.420 1.00 85.19 441 VAL A C 1
ATOM 3638 O O . VAL A 1 441 ? 4.217 32.225 -11.377 1.00 85.19 441 VAL A O 1
ATOM 3641 N N . HIS A 1 442 ? 2.329 31.550 -12.397 1.00 86.12 442 HIS A N 1
ATOM 3642 C CA . HIS A 1 442 ? 2.416 32.490 -13.520 1.00 86.12 442 HIS A CA 1
ATOM 3643 C C . HIS A 1 442 ? 2.530 33.947 -13.046 1.00 86.12 442 HIS A C 1
ATOM 3645 O O . HIS A 1 442 ? 3.435 34.691 -13.427 1.00 86.12 442 HIS A O 1
ATOM 3651 N N . LYS A 1 443 ? 1.656 34.367 -12.119 1.00 83.69 443 LYS A N 1
ATOM 3652 C CA . LYS A 1 443 ? 1.704 35.718 -11.531 1.00 83.69 443 LYS A CA 1
ATOM 3653 C C . LYS A 1 443 ? 3.011 35.980 -10.781 1.00 83.69 443 LYS A C 1
ATOM 3655 O O . LYS A 1 443 ? 3.498 37.112 -10.799 1.00 83.69 443 LYS A O 1
ATOM 3660 N N . MET A 1 444 ? 3.569 34.980 -10.099 1.00 84.00 444 MET A N 1
ATOM 3661 C CA . MET A 1 444 ? 4.860 35.107 -9.419 1.00 84.00 444 MET A CA 1
ATOM 3662 C C . MET A 1 444 ? 6.021 35.237 -10.411 1.00 84.00 444 MET A C 1
ATOM 3664 O O . MET A 1 444 ? 6.851 36.130 -10.236 1.00 84.00 444 MET A O 1
ATOM 3668 N N . LYS A 1 445 ? 6.067 34.407 -11.458 1.00 83.31 445 LYS A N 1
ATOM 3669 C CA . LYS A 1 445 ? 7.097 34.457 -12.507 1.00 83.31 445 LYS A CA 1
ATOM 3670 C C . LYS A 1 445 ? 7.059 35.781 -13.282 1.00 83.31 445 LYS A C 1
ATOM 3672 O O . LYS A 1 445 ? 8.107 36.399 -13.470 1.00 83.31 445 LYS A O 1
ATOM 3677 N N . LEU A 1 446 ? 5.865 36.297 -13.595 1.00 81.50 446 LEU A N 1
ATOM 3678 C CA . LEU A 1 446 ? 5.678 37.642 -14.161 1.00 81.50 446 LEU A CA 1
ATOM 3679 C C . LEU A 1 446 ? 6.235 38.744 -13.246 1.00 81.50 446 LEU A C 1
ATOM 3681 O O . LEU A 1 446 ? 6.925 39.649 -13.707 1.00 81.50 446 LEU A O 1
ATOM 3685 N N . LYS A 1 447 ? 5.972 38.672 -11.932 1.00 82.31 447 LYS A N 1
ATOM 3686 C CA . LYS A 1 447 ? 6.517 39.637 -10.956 1.00 82.31 447 LYS A CA 1
ATOM 3687 C C . LYS A 1 447 ? 8.041 39.565 -10.840 1.00 82.31 447 LYS A C 1
ATOM 3689 O O . LYS A 1 447 ? 8.670 40.595 -10.619 1.00 82.31 447 LYS A O 1
ATOM 3694 N N . ARG A 1 448 ? 8.621 38.366 -10.952 1.00 81.25 448 ARG A N 1
ATOM 3695 C CA . ARG A 1 448 ? 10.075 38.132 -10.893 1.00 81.25 448 ARG A CA 1
ATOM 3696 C C . ARG A 1 448 ? 10.791 38.450 -12.209 1.00 81.25 448 ARG A C 1
ATOM 3698 O O . ARG A 1 448 ? 12.015 38.462 -12.227 1.00 81.25 448 ARG A O 1
ATOM 3705 N N . GLY A 1 449 ? 10.054 38.713 -13.291 1.00 77.69 449 GLY A N 1
ATOM 3706 C CA . GLY A 1 449 ? 10.614 38.997 -14.615 1.00 77.69 449 GLY A CA 1
ATOM 3707 C C . GLY A 1 449 ? 11.185 37.769 -15.331 1.00 77.69 449 GLY A C 1
ATOM 3708 O O . GLY A 1 449 ? 11.798 37.915 -16.382 1.00 77.69 449 GLY A O 1
ATOM 3709 N N . THR A 1 450 ? 10.976 36.567 -14.786 1.00 83.25 450 THR A N 1
ATOM 3710 C CA . THR A 1 450 ? 11.367 35.288 -15.406 1.00 83.25 450 THR A CA 1
ATOM 3711 C C . THR A 1 450 ? 10.368 34.831 -16.466 1.00 83.25 450 THR A C 1
ATOM 3713 O O . THR A 1 450 ? 10.626 33.892 -17.206 1.00 83.25 450 THR A O 1
ATOM 3716 N N . GLU A 1 451 ? 9.214 35.489 -16.533 1.00 84.00 451 GLU A N 1
ATOM 3717 C CA . GLU A 1 451 ? 8.192 35.287 -17.546 1.00 84.00 451 GLU A CA 1
ATOM 3718 C C . GLU A 1 451 ? 7.730 36.654 -18.048 1.00 84.00 451 GLU A C 1
ATOM 3720 O O . GLU A 1 451 ? 7.583 37.596 -17.267 1.00 84.00 451 GLU A O 1
ATOM 3725 N N . THR A 1 452 ? 7.554 36.786 -19.360 1.00 77.81 452 THR A N 1
ATOM 3726 C CA . THR A 1 452 ? 7.309 38.079 -20.024 1.00 77.81 452 THR A CA 1
ATOM 3727 C C . THR A 1 452 ? 5.927 38.166 -20.664 1.00 77.81 452 THR A C 1
ATOM 3729 O O . THR A 1 452 ? 5.410 39.264 -20.883 1.00 77.81 452 THR A O 1
ATOM 3732 N N . LYS A 1 453 ? 5.300 37.020 -20.940 1.00 86.56 453 LYS A N 1
ATOM 3733 C CA . LYS A 1 453 ? 3.987 36.920 -21.574 1.00 86.56 453 LYS A CA 1
ATOM 3734 C C . LYS A 1 453 ? 2.904 36.813 -20.509 1.00 86.56 453 LYS A C 1
ATOM 3736 O O . LYS A 1 453 ? 2.903 35.876 -19.730 1.00 86.56 453 LYS A O 1
ATOM 3741 N N . ASN A 1 454 ? 1.971 37.762 -20.480 1.00 85.50 454 ASN A N 1
ATOM 3742 C CA . ASN A 1 454 ? 0.820 37.705 -19.580 1.00 85.50 454 ASN A CA 1
ATOM 3743 C C . ASN A 1 454 ? -0.344 36.972 -20.258 1.00 85.50 454 ASN A C 1
ATOM 3745 O O . ASN A 1 454 ? -0.907 37.484 -21.224 1.00 85.50 454 ASN A O 1
ATOM 3749 N N . LEU A 1 455 ? -0.721 35.813 -19.720 1.00 84.56 455 LEU A N 1
ATOM 3750 C CA . LEU A 1 455 ? -1.773 34.955 -20.274 1.00 84.56 455 LEU A CA 1
ATOM 3751 C C . LEU A 1 455 ? -3.193 35.396 -19.896 1.00 84.56 455 LEU A C 1
ATOM 3753 O O . LEU A 1 455 ? -4.170 34.884 -20.433 1.00 84.56 455 LEU A O 1
ATOM 3757 N N . GLY A 1 456 ? -3.346 36.370 -18.992 1.00 81.44 456 GLY A N 1
ATOM 3758 C CA . GLY A 1 456 ? -4.631 37.030 -18.759 1.00 81.44 456 GLY A CA 1
ATOM 3759 C C . GLY A 1 456 ? -5.728 36.142 -18.158 1.00 81.44 456 GLY A C 1
ATOM 3760 O O . GLY A 1 456 ? -6.892 36.313 -18.519 1.00 81.44 456 GLY A O 1
ATOM 3761 N N . PHE A 1 457 ? -5.387 35.233 -17.240 1.00 83.00 457 PHE A N 1
ATOM 3762 C CA . PHE A 1 457 ? -6.344 34.370 -16.532 1.00 83.00 457 PHE A CA 1
ATOM 3763 C C . PHE A 1 457 ? -7.462 35.170 -15.840 1.00 83.00 457 PHE A C 1
ATOM 3765 O O . PHE A 1 457 ? -7.195 36.058 -15.021 1.00 83.00 457 PHE A O 1
ATOM 3772 N N . ARG A 1 458 ? -8.728 34.845 -16.137 1.00 77.25 458 ARG A N 1
ATOM 3773 C CA . ARG A 1 458 ? -9.917 35.526 -15.589 1.00 77.25 458 ARG A CA 1
ATOM 3774 C C . ARG A 1 458 ? -10.862 34.539 -14.922 1.00 77.25 458 ARG A C 1
ATOM 3776 O O . ARG A 1 458 ? -11.070 33.436 -15.414 1.00 77.25 458 ARG A O 1
ATOM 3783 N N . ARG A 1 459 ? -11.489 34.986 -13.831 1.00 79.62 459 ARG A N 1
ATOM 3784 C CA . ARG A 1 459 ? -12.572 34.249 -13.176 1.00 79.62 459 ARG A CA 1
ATOM 3785 C C . ARG A 1 459 ? -13.935 34.660 -13.736 1.00 79.62 459 ARG A C 1
ATOM 3787 O O . ARG A 1 459 ? -14.179 35.847 -13.953 1.00 79.62 459 ARG A O 1
ATOM 3794 N N . LYS A 1 460 ? -14.842 33.696 -13.897 1.00 74.00 460 LYS A N 1
ATOM 3795 C CA . LYS A 1 460 ? -16.267 33.905 -14.193 1.00 74.00 460 LYS A CA 1
ATOM 3796 C C . LYS A 1 460 ? -17.085 33.047 -13.229 1.00 74.00 460 LYS A C 1
ATOM 3798 O O . LYS A 1 460 ? -16.937 31.833 -13.205 1.00 74.00 460 LYS A O 1
ATOM 3803 N N . GLY A 1 461 ? -17.916 33.686 -12.404 1.00 69.50 461 GLY A N 1
ATOM 3804 C CA . GLY A 1 461 ? -18.705 32.978 -11.385 1.00 69.50 461 GLY A CA 1
ATOM 3805 C C . GLY A 1 461 ? -17.872 32.348 -10.260 1.00 69.50 461 GLY A C 1
ATOM 3806 O O . GLY A 1 461 ? -18.294 31.358 -9.687 1.00 69.50 461 GLY A O 1
ATOM 3807 N N . GLY A 1 462 ? -16.688 32.893 -9.958 1.00 75.31 462 GLY A N 1
ATOM 3808 C CA . GLY A 1 462 ? -15.796 32.384 -8.905 1.00 75.31 462 GLY A CA 1
ATOM 3809 C C . GLY A 1 462 ? -14.728 31.394 -9.382 1.00 75.31 462 GLY A C 1
ATOM 3810 O O . GLY A 1 462 ? -13.708 31.278 -8.717 1.00 75.31 462 GLY A O 1
ATOM 3811 N N . GLN A 1 463 ? -14.897 30.791 -10.562 1.00 80.25 463 GLN A N 1
ATOM 3812 C CA . GLN A 1 463 ? -13.981 29.798 -11.142 1.00 80.25 463 GLN A CA 1
ATOM 3813 C C . GLN A 1 463 ? -13.185 30.361 -12.323 1.00 80.25 463 GLN A C 1
ATOM 3815 O O . GLN A 1 463 ? -13.642 31.293 -12.993 1.00 80.25 463 GLN A O 1
ATOM 3820 N N . TYR A 1 464 ? -12.005 29.804 -12.589 1.00 84.12 464 TYR A N 1
ATOM 3821 C CA . TYR A 1 464 ? -11.234 30.062 -13.802 1.00 84.12 464 TYR A CA 1
ATOM 3822 C C . TYR A 1 464 ? -11.805 29.271 -14.979 1.00 84.12 464 TYR A C 1
ATOM 3824 O O . TYR A 1 464 ? -12.112 28.088 -14.862 1.00 84.12 464 TYR A O 1
ATOM 3832 N N . HIS A 1 465 ? -11.932 29.948 -16.118 1.00 84.44 465 HIS A N 1
ATOM 3833 C CA . HIS A 1 465 ? -12.321 29.347 -17.394 1.00 84.44 465 HIS A CA 1
ATOM 3834 C C . HIS A 1 465 ? -11.157 29.562 -18.346 1.00 84.44 465 HIS A C 1
ATOM 3836 O O . HIS A 1 465 ? -10.821 30.715 -18.631 1.00 84.44 465 HIS A O 1
ATOM 3842 N N . LEU A 1 466 ? -10.519 28.471 -18.759 1.00 87.12 466 LEU A N 1
ATOM 3843 C CA . LEU A 1 466 ? -9.319 28.528 -19.581 1.00 87.12 466 LEU A CA 1
ATOM 3844 C C . LEU A 1 466 ? -9.690 28.642 -21.059 1.00 87.12 466 LEU A C 1
ATOM 3846 O O . LEU A 1 466 ? -10.661 28.042 -21.517 1.00 87.12 466 LEU A O 1
ATOM 3850 N N . ASN A 1 467 ? -8.924 29.435 -21.800 1.00 87.75 467 ASN A N 1
ATOM 3851 C CA . ASN A 1 467 ? -8.819 29.263 -23.246 1.00 87.75 467 ASN A CA 1
ATOM 3852 C C . ASN A 1 467 ? -7.707 28.247 -23.565 1.00 87.75 467 ASN A C 1
ATOM 3854 O O . ASN A 1 467 ? -6.961 27.845 -22.677 1.00 87.75 467 ASN A O 1
ATOM 3858 N N . GLU A 1 468 ? -7.574 27.872 -24.834 1.00 89.44 468 GLU A N 1
ATOM 3859 C CA . GLU A 1 468 ? -6.603 26.867 -25.291 1.00 89.44 468 GLU A CA 1
ATOM 3860 C C . GLU A 1 468 ? -5.155 27.180 -24.863 1.00 89.44 468 GLU A C 1
ATOM 3862 O O . GLU A 1 468 ? -4.453 26.322 -24.342 1.00 89.44 468 GLU A O 1
ATOM 3867 N N . GLU A 1 469 ? -4.725 28.438 -24.988 1.00 89.88 469 GLU A N 1
ATOM 3868 C CA . GLU A 1 469 ? -3.370 28.869 -24.618 1.00 89.88 469 GLU A CA 1
ATOM 3869 C C . GLU A 1 469 ? -3.122 28.820 -23.097 1.00 89.88 469 GLU A C 1
ATOM 3871 O O . GLU A 1 469 ? -2.032 28.484 -22.635 1.00 89.88 469 GLU A O 1
ATOM 3876 N N . GLN A 1 470 ? -4.138 29.148 -22.298 1.00 89.50 470 GLN A N 1
ATOM 3877 C CA . GLN A 1 470 ? -4.092 29.048 -20.842 1.00 89.50 470 GLN A CA 1
ATOM 3878 C C . GLN A 1 470 ? -4.117 27.593 -20.377 1.00 89.50 470 GLN A C 1
ATOM 3880 O O . GLN A 1 470 ? -3.421 27.258 -19.426 1.00 89.50 470 GLN A O 1
ATOM 3885 N N . GLU A 1 471 ? -4.897 26.737 -21.036 1.00 88.81 471 GLU A N 1
ATOM 3886 C CA . GLU A 1 471 ? -4.932 25.303 -20.763 1.00 88.81 471 GLU A CA 1
ATOM 3887 C C . GLU A 1 471 ? -3.579 24.654 -21.052 1.00 88.81 471 GLU A C 1
ATOM 3889 O O . GLU A 1 471 ? -3.038 23.987 -20.173 1.00 88.81 471 GLU A O 1
ATOM 3894 N N . GLN A 1 472 ? -2.976 24.938 -22.210 1.00 89.06 472 GLN A N 1
ATOM 3895 C CA . GLN A 1 472 ? -1.623 24.479 -22.543 1.00 89.06 472 GLN A CA 1
ATOM 3896 C C . GLN A 1 472 ? -0.596 24.908 -21.491 1.00 89.06 472 GLN A C 1
ATOM 3898 O O . GLN A 1 472 ? 0.255 24.115 -21.100 1.00 89.06 472 GLN A O 1
ATOM 3903 N N . TYR A 1 473 ? -0.693 26.141 -20.984 1.00 88.44 473 TYR A N 1
ATOM 3904 C CA . TYR A 1 473 ? 0.191 26.605 -19.916 1.00 88.44 473 TYR A CA 1
ATOM 3905 C C . TYR A 1 473 ? -0.007 25.833 -18.603 1.00 88.44 473 TYR A C 1
ATOM 3907 O O . TYR A 1 473 ? 0.970 25.483 -17.941 1.00 88.44 473 TYR A O 1
ATOM 3915 N N . VAL A 1 474 ? -1.259 25.580 -18.203 1.00 87.31 474 VAL A N 1
ATOM 3916 C CA . VAL A 1 474 ? -1.551 24.811 -16.982 1.00 87.31 474 VAL A CA 1
ATOM 3917 C C . VAL A 1 474 ? -1.047 23.375 -17.128 1.00 87.31 474 VAL A C 1
ATOM 3919 O O . VAL A 1 474 ? -0.376 22.890 -16.220 1.00 87.31 474 VAL A O 1
ATOM 3922 N N . ARG A 1 475 ? -1.290 22.734 -18.279 1.00 87.38 475 ARG A N 1
ATOM 3923 C CA . ARG A 1 475 ? -0.800 21.380 -18.575 1.00 87.38 475 ARG A CA 1
ATOM 3924 C C . ARG A 1 475 ? 0.722 21.310 -18.602 1.00 87.38 475 ARG A C 1
ATOM 3926 O O . ARG A 1 475 ? 1.275 20.427 -17.968 1.00 87.38 475 ARG A O 1
ATOM 3933 N N . ALA A 1 476 ? 1.416 22.280 -19.196 1.00 84.94 476 ALA A N 1
ATOM 3934 C CA . ALA A 1 476 ? 2.882 22.317 -19.172 1.00 84.94 476 ALA A CA 1
ATOM 3935 C C . ALA A 1 476 ? 3.451 22.348 -17.739 1.00 84.94 476 ALA A C 1
ATOM 3937 O O . ALA A 1 476 ? 4.426 21.670 -17.444 1.00 84.94 476 ALA A O 1
ATOM 3938 N N . GLY A 1 477 ? 2.816 23.087 -16.822 1.00 80.75 477 GLY A N 1
ATOM 3939 C CA . GLY A 1 477 ? 3.213 23.075 -15.409 1.00 80.75 477 GLY A CA 1
ATOM 3940 C C . GLY A 1 477 ? 2.879 21.772 -14.670 1.00 80.75 477 GLY A C 1
ATOM 3941 O O . GLY A 1 477 ? 3.479 21.499 -13.629 1.00 80.75 477 GLY A O 1
ATOM 3942 N N . LEU A 1 478 ? 1.920 20.993 -15.177 1.00 82.25 478 LEU A N 1
ATOM 3943 C CA . LEU A 1 478 ? 1.618 19.651 -14.687 1.00 82.25 478 LEU A CA 1
ATOM 3944 C C . LEU A 1 478 ? 2.613 18.623 -15.209 1.00 82.25 478 LEU A C 1
ATOM 3946 O O . LEU A 1 478 ? 3.017 17.802 -14.399 1.00 82.25 478 LEU A O 1
ATOM 3950 N N . VAL A 1 479 ? 3.042 18.712 -16.476 1.00 86.06 479 VAL A N 1
ATOM 3951 C CA . VAL A 1 479 ? 4.072 17.831 -17.062 1.00 86.06 479 VAL A CA 1
ATOM 3952 C C . VAL A 1 479 ? 5.287 17.785 -16.144 1.00 86.06 479 VAL A C 1
ATOM 3954 O O . VAL A 1 479 ? 5.557 16.740 -15.569 1.00 86.06 479 VAL A O 1
ATOM 3957 N N . ASP A 1 480 ? 5.928 18.932 -15.886 1.00 79.56 480 ASP A N 1
ATOM 3958 C CA . ASP A 1 480 ? 7.130 18.992 -15.038 1.00 79.56 480 ASP A CA 1
ATOM 3959 C C . ASP A 1 480 ? 6.909 18.323 -13.669 1.00 79.56 480 ASP A C 1
ATOM 3961 O O . ASP A 1 480 ? 7.760 17.599 -13.159 1.00 79.56 480 ASP A O 1
ATOM 3965 N N . ARG A 1 481 ? 5.740 18.549 -13.057 1.00 79.81 481 ARG A N 1
ATOM 3966 C CA . ARG A 1 481 ? 5.414 18.013 -11.732 1.00 79.81 481 ARG A CA 1
ATOM 3967 C C . ARG A 1 481 ? 5.159 16.510 -11.759 1.00 79.81 481 ARG A C 1
ATOM 3969 O O . ARG A 1 481 ? 5.675 15.809 -10.895 1.00 79.81 481 ARG A O 1
ATOM 3976 N N . PHE A 1 482 ? 4.311 16.048 -12.670 1.00 86.88 482 PHE A N 1
ATOM 3977 C CA . PHE A 1 482 ? 3.884 14.654 -12.763 1.00 86.88 482 PHE A CA 1
ATOM 3978 C C . PHE A 1 482 ? 5.046 13.782 -13.221 1.00 86.88 482 PHE A C 1
ATOM 3980 O O . PHE A 1 482 ? 5.237 12.718 -12.648 1.00 86.88 482 PHE A O 1
ATOM 3987 N N . THR A 1 483 ? 5.883 14.273 -14.139 1.00 88.44 483 THR A N 1
ATOM 3988 C CA . THR A 1 483 ? 7.148 13.630 -14.503 1.00 88.44 483 THR A CA 1
ATOM 3989 C C . THR A 1 483 ? 8.049 13.488 -13.277 1.00 88.44 483 THR A C 1
ATOM 3991 O O . THR A 1 483 ? 8.393 12.367 -12.926 1.00 88.44 483 THR A O 1
ATOM 3994 N N . SER A 1 484 ? 8.348 14.564 -12.535 1.00 87.00 484 SER A N 1
ATOM 3995 C CA . SER A 1 484 ? 9.211 14.453 -11.344 1.00 87.00 484 SER A CA 1
ATOM 3996 C C . SER A 1 484 ? 8.622 13.577 -10.228 1.00 87.00 484 SER A C 1
ATOM 3998 O O . SER A 1 484 ? 9.362 12.913 -9.503 1.00 87.00 484 SER A O 1
ATOM 4000 N N . GLN A 1 485 ? 7.299 13.582 -10.044 1.00 88.44 485 GLN A N 1
ATOM 4001 C CA . GLN A 1 485 ? 6.633 12.700 -9.079 1.00 88.44 485 GLN A CA 1
ATOM 4002 C C . GLN A 1 485 ? 6.687 11.240 -9.526 1.00 88.44 485 GLN A C 1
ATOM 4004 O O . GLN A 1 485 ? 6.999 10.377 -8.709 1.00 88.44 485 GLN A O 1
ATOM 4009 N N . GLY A 1 486 ? 6.430 10.984 -10.807 1.00 92.38 486 GLY A N 1
ATOM 4010 C CA . GLY A 1 486 ? 6.498 9.663 -11.416 1.00 92.38 486 GLY A CA 1
ATOM 4011 C C . GLY A 1 486 ? 7.901 9.083 -11.368 1.00 92.38 486 GLY A C 1
ATOM 4012 O O . GLY A 1 486 ? 8.060 7.948 -10.941 1.00 92.38 486 GLY A O 1
ATOM 4013 N N . GLU A 1 487 ? 8.924 9.875 -11.683 1.00 93.50 487 GLU A N 1
ATOM 4014 C CA . GLU A 1 487 ? 10.329 9.470 -11.555 1.00 93.50 487 GLU A CA 1
ATOM 4015 C C . GLU A 1 487 ? 10.673 9.115 -10.110 1.00 93.50 487 GLU A C 1
ATOM 4017 O O . GLU A 1 487 ? 11.221 8.052 -9.838 1.00 93.50 487 GLU A O 1
ATOM 4022 N N . ARG A 1 488 ? 10.297 9.968 -9.149 1.00 92.50 488 ARG A N 1
ATOM 4023 C CA . ARG A 1 488 ? 10.573 9.716 -7.730 1.00 92.50 488 ARG A CA 1
ATOM 4024 C C . ARG A 1 488 ? 9.873 8.458 -7.210 1.00 92.50 488 ARG A C 1
ATOM 4026 O O . ARG A 1 488 ? 10.475 7.713 -6.439 1.00 92.50 488 ARG A O 1
ATOM 4033 N N . ALA A 1 489 ? 8.609 8.261 -7.576 1.00 93.00 489 ALA A N 1
ATOM 4034 C CA . ALA A 1 489 ? 7.820 7.114 -7.144 1.00 93.00 489 ALA A CA 1
ATOM 4035 C C . ALA A 1 489 ? 8.271 5.819 -7.837 1.00 93.00 489 ALA A C 1
ATOM 4037 O O . ALA A 1 489 ? 8.279 4.769 -7.201 1.00 93.00 489 ALA A O 1
ATOM 4038 N N . SER A 1 490 ? 8.710 5.880 -9.095 1.00 95.62 490 SER A N 1
ATOM 4039 C CA . SER A 1 490 ? 9.245 4.709 -9.803 1.00 95.62 490 SER A CA 1
ATOM 4040 C C . SER A 1 490 ? 10.650 4.347 -9.328 1.00 95.62 490 SER A C 1
ATOM 4042 O O . SER A 1 490 ? 10.944 3.171 -9.147 1.00 95.62 490 SER A O 1
ATOM 4044 N N . ALA A 1 491 ? 11.483 5.332 -8.983 1.00 94.00 491 ALA A N 1
ATOM 4045 C CA . ALA A 1 491 ? 12.753 5.088 -8.300 1.00 94.00 491 ALA A CA 1
ATOM 4046 C C . ALA A 1 491 ? 12.547 4.420 -6.925 1.00 94.00 491 ALA A C 1
ATOM 4048 O O . ALA A 1 491 ? 13.324 3.561 -6.512 1.00 94.00 491 ALA A O 1
ATOM 4049 N N . GLU A 1 492 ? 11.480 4.789 -6.209 1.00 91.75 492 GLU A N 1
ATOM 4050 C CA . GLU A 1 492 ? 11.075 4.126 -4.966 1.00 91.75 492 GLU A CA 1
ATOM 4051 C C . GLU A 1 492 ? 10.540 2.708 -5.199 1.00 91.75 492 GLU A C 1
ATOM 4053 O O . GLU A 1 492 ? 10.917 1.797 -4.465 1.00 91.75 492 GLU A O 1
ATOM 4058 N N . LEU A 1 493 ? 9.747 2.498 -6.252 1.00 91.25 493 LEU A N 1
ATOM 4059 C CA . LEU A 1 493 ? 9.311 1.166 -6.667 1.00 91.25 493 LEU A CA 1
ATOM 4060 C C . LEU A 1 493 ? 10.515 0.269 -6.992 1.00 91.25 493 LEU A C 1
ATOM 4062 O O . LEU A 1 493 ? 10.588 -0.846 -6.487 1.00 91.25 493 LEU A O 1
ATOM 4066 N N . LEU A 1 494 ? 11.488 0.769 -7.759 1.00 91.12 494 LEU A N 1
ATOM 4067 C CA . LEU A 1 494 ? 12.718 0.046 -8.091 1.00 91.12 494 LEU A CA 1
ATOM 4068 C C . LEU A 1 494 ? 13.502 -0.333 -6.833 1.00 91.12 494 LEU A C 1
ATOM 4070 O O . LEU A 1 494 ? 13.935 -1.471 -6.691 1.00 91.12 494 LEU A O 1
ATOM 4074 N N . MET A 1 495 ? 13.632 0.587 -5.879 1.00 89.75 495 MET A N 1
ATOM 4075 C CA . MET A 1 495 ? 14.239 0.288 -4.583 1.00 89.75 495 MET A CA 1
ATOM 4076 C C . MET A 1 495 ? 13.505 -0.855 -3.857 1.00 89.75 495 MET A C 1
ATOM 4078 O O . MET A 1 495 ? 14.158 -1.753 -3.328 1.00 89.75 495 MET A O 1
ATOM 4082 N N . TYR A 1 496 ? 12.166 -0.870 -3.852 1.00 86.69 496 TYR A N 1
ATOM 4083 C CA . TYR A 1 496 ? 11.384 -1.956 -3.241 1.00 86.69 496 TYR A CA 1
ATOM 4084 C C . TYR A 1 496 ? 11.574 -3.301 -3.941 1.00 86.69 496 TYR A C 1
ATOM 4086 O O . TYR A 1 496 ? 11.536 -4.338 -3.275 1.00 86.69 496 TYR A O 1
ATOM 4094 N N . VAL A 1 497 ? 11.840 -3.303 -5.249 1.00 86.44 497 VAL A N 1
ATOM 4095 C CA . VAL A 1 497 ? 12.184 -4.527 -5.985 1.00 86.44 497 VAL A CA 1
ATOM 4096 C C . VAL A 1 497 ? 13.474 -5.152 -5.444 1.00 86.44 497 VAL A C 1
ATOM 4098 O O . VAL A 1 497 ? 13.555 -6.366 -5.284 1.00 86.44 497 VAL A O 1
ATOM 4101 N N . TYR A 1 498 ? 14.460 -4.349 -5.057 1.00 85.44 498 TYR A N 1
ATOM 4102 C CA . TYR A 1 498 ? 15.721 -4.856 -4.502 1.00 85.44 498 TYR A CA 1
ATOM 4103 C C . TYR A 1 498 ? 15.715 -5.011 -2.970 1.00 85.44 498 TYR A C 1
ATOM 4105 O O . TYR A 1 498 ? 16.725 -5.407 -2.384 1.00 85.44 498 TYR A O 1
ATOM 4113 N N . HIS A 1 499 ? 14.588 -4.740 -2.301 1.00 84.25 499 HIS A N 1
ATOM 4114 C CA . HIS A 1 499 ? 14.448 -4.863 -0.851 1.00 84.25 499 HIS A CA 1
ATOM 4115 C C . HIS A 1 499 ? 13.566 -6.064 -0.477 1.00 84.25 499 HIS A C 1
ATOM 4117 O O . HIS A 1 499 ? 12.339 -5.998 -0.483 1.00 84.25 499 HIS A O 1
ATOM 4123 N N . ASN A 1 500 ? 14.198 -7.167 -0.072 1.00 66.44 500 ASN A N 1
ATOM 4124 C CA . ASN A 1 500 ? 13.532 -8.435 0.265 1.00 66.44 500 ASN A CA 1
ATOM 4125 C C . ASN A 1 500 ? 12.387 -8.321 1.301 1.00 66.44 500 ASN A C 1
ATOM 4127 O O . ASN A 1 500 ? 11.377 -9.004 1.160 1.00 66.44 500 ASN A O 1
ATOM 4131 N N . GLU A 1 501 ? 12.492 -7.437 2.301 1.00 66.50 501 GLU A N 1
ATOM 4132 C CA . GLU A 1 501 ? 11.440 -7.212 3.313 1.00 66.50 501 GLU A CA 1
ATOM 4133 C C . GLU A 1 501 ? 10.130 -6.623 2.755 1.00 66.50 501 GLU A C 1
ATOM 4135 O O . GLU A 1 501 ? 9.114 -6.618 3.450 1.00 66.50 501 GLU A O 1
ATOM 4140 N N . TRP A 1 502 ? 10.122 -6.145 1.507 1.00 63.53 502 TRP A N 1
ATOM 4141 C CA . TRP A 1 502 ? 8.934 -5.567 0.878 1.00 63.53 502 TRP A CA 1
ATOM 4142 C C . TRP A 1 502 ? 8.117 -6.580 0.068 1.00 63.53 502 TRP A C 1
ATOM 4144 O O . TRP A 1 502 ? 7.001 -6.266 -0.339 1.00 63.53 502 TRP A O 1
ATOM 4154 N N . TYR A 1 503 ? 8.601 -7.810 -0.125 1.00 64.69 503 TYR A N 1
ATOM 4155 C CA . TYR A 1 503 ? 7.884 -8.832 -0.890 1.00 64.69 503 TYR A CA 1
ATOM 4156 C C . TYR A 1 503 ? 6.763 -9.456 -0.073 1.00 64.69 503 TYR A C 1
ATOM 4158 O O . TYR A 1 503 ? 6.955 -10.421 0.667 1.00 64.69 503 TYR A O 1
ATOM 4166 N N . ARG A 1 504 ? 5.565 -8.900 -0.228 1.00 65.69 504 ARG A N 1
ATOM 4167 C CA . ARG A 1 504 ? 4.363 -9.416 0.422 1.00 65.69 504 ARG A CA 1
ATOM 4168 C C . ARG A 1 504 ? 3.650 -10.414 -0.475 1.00 65.69 504 ARG A C 1
ATOM 4170 O O . ARG A 1 504 ? 3.612 -10.274 -1.698 1.00 65.69 504 ARG A O 1
ATOM 4177 N N . CYS A 1 505 ? 3.099 -11.448 0.147 1.00 81.00 505 CYS A N 1
ATOM 4178 C CA . CYS A 1 505 ? 2.059 -12.249 -0.480 1.00 81.00 505 CYS A CA 1
ATOM 4179 C C . CYS A 1 505 ? 0.745 -11.449 -0.522 1.00 81.00 505 CYS A C 1
ATOM 4181 O O . CYS A 1 505 ? 0.654 -10.396 0.104 1.00 81.00 505 CYS A O 1
ATOM 4183 N N . LEU A 1 506 ? -0.262 -11.931 -1.254 1.00 84.62 506 LEU A N 1
ATOM 4184 C CA . LEU A 1 506 ? -1.593 -11.338 -1.170 1.00 84.62 506 LEU A CA 1
ATOM 4185 C C . LEU A 1 506 ? -2.127 -11.558 0.245 1.00 84.62 506 LEU A C 1
ATOM 4187 O O . LEU A 1 506 ? -1.909 -12.630 0.821 1.00 84.62 506 LEU A O 1
ATOM 4191 N N . GLU A 1 507 ? -2.822 -10.566 0.793 1.00 85.50 507 GLU A N 1
ATOM 4192 C CA . GLU A 1 507 ? -3.447 -10.709 2.108 1.00 85.50 507 GLU A CA 1
ATOM 4193 C C . GLU A 1 507 ? -4.507 -11.816 2.025 1.00 85.50 507 GLU A C 1
ATOM 4195 O O . GLU A 1 507 ? -5.296 -11.874 1.078 1.00 85.50 507 GLU A O 1
ATOM 4200 N N . VAL A 1 508 ? -4.485 -12.766 2.961 1.00 85.75 508 VAL A N 1
ATOM 4201 C CA . VAL A 1 508 ? -5.321 -13.983 2.886 1.00 85.75 508 VAL A CA 1
ATOM 4202 C C . VAL A 1 508 ? -6.815 -13.661 2.949 1.00 85.75 508 VAL A C 1
ATOM 4204 O O . VAL A 1 508 ? -7.624 -14.302 2.274 1.00 85.75 508 VAL A O 1
ATOM 4207 N N . ASP A 1 509 ? -7.152 -12.608 3.682 1.00 81.56 509 ASP A N 1
ATOM 4208 C CA . ASP A 1 509 ? -8.489 -12.060 3.863 1.00 81.56 509 ASP A CA 1
ATOM 4209 C C . ASP A 1 509 ? -8.852 -11.025 2.786 1.00 81.56 509 ASP A C 1
ATOM 4211 O O . ASP A 1 509 ? -9.952 -10.485 2.807 1.00 81.56 509 ASP A O 1
ATOM 4215 N N . GLN A 1 510 ? -7.988 -10.760 1.797 1.00 82.62 510 GLN A N 1
ATOM 4216 C CA . GLN A 1 510 ? -8.300 -9.819 0.723 1.00 82.62 510 GLN A CA 1
ATOM 4217 C C . GLN A 1 510 ? -9.521 -10.301 -0.080 1.00 82.62 510 GLN A C 1
ATOM 4219 O O . GLN A 1 510 ? -9.488 -11.342 -0.741 1.00 82.62 510 GLN A O 1
ATOM 4224 N N . TYR A 1 511 ? -10.607 -9.530 -0.050 1.00 77.25 511 TYR A N 1
ATOM 4225 C CA . TYR A 1 511 ? -11.829 -9.785 -0.829 1.00 77.25 511 TYR A CA 1
ATOM 4226 C C . TYR A 1 511 ? -12.076 -8.742 -1.928 1.00 77.25 511 TYR A C 1
ATOM 4228 O O . TYR A 1 511 ? -12.921 -8.957 -2.796 1.00 77.25 511 TYR A O 1
ATOM 4236 N N . GLU A 1 512 ? -11.341 -7.627 -1.918 1.00 80.25 512 GLU A N 1
ATOM 4237 C CA . GLU A 1 512 ? -11.418 -6.589 -2.949 1.00 80.25 512 GLU A CA 1
ATOM 4238 C C . GLU A 1 512 ? -10.165 -6.556 -3.825 1.00 80.25 512 GLU A C 1
ATOM 4240 O O . GLU A 1 512 ? -9.096 -7.045 -3.463 1.00 80.25 512 GLU A O 1
ATOM 4245 N N . GLU A 1 513 ? -10.286 -5.938 -4.997 1.00 81.19 513 GLU A N 1
ATOM 4246 C CA . GLU A 1 513 ? -9.140 -5.659 -5.854 1.00 81.19 513 GLU A CA 1
ATOM 4247 C C . GLU A 1 513 ? -8.329 -4.476 -5.303 1.00 81.19 513 GLU A C 1
ATOM 4249 O O . GLU A 1 513 ? -8.819 -3.338 -5.247 1.00 81.19 513 GLU A O 1
ATOM 4254 N N . ILE A 1 514 ? -7.073 -4.748 -4.946 1.00 78.88 514 ILE A N 1
ATOM 4255 C CA . ILE A 1 514 ? -6.102 -3.773 -4.444 1.00 78.88 514 ILE A CA 1
ATOM 4256 C C . ILE A 1 514 ? -5.028 -3.588 -5.512 1.00 78.88 514 ILE A C 1
ATOM 4258 O O . ILE A 1 514 ? -4.350 -4.542 -5.891 1.00 78.88 514 ILE A O 1
ATOM 4262 N N . ASN A 1 515 ? -4.891 -2.354 -6.009 1.00 78.00 515 ASN A N 1
ATOM 4263 C CA . ASN A 1 515 ? -3.889 -1.959 -7.005 1.00 78.00 515 ASN A CA 1
ATOM 4264 C C . ASN A 1 515 ? -3.765 -2.926 -8.203 1.00 78.00 515 ASN A C 1
ATOM 4266 O O . ASN A 1 515 ? -2.662 -3.193 -8.672 1.00 78.00 515 ASN A O 1
ATOM 4270 N N . GLY A 1 516 ? -4.898 -3.446 -8.691 1.00 77.31 516 GLY A N 1
ATOM 4271 C CA . GLY A 1 516 ? -4.980 -4.311 -9.874 1.00 77.31 516 GLY A CA 1
ATOM 4272 C C . GLY A 1 516 ? -4.936 -5.821 -9.604 1.00 77.31 516 GLY A C 1
ATOM 4273 O O . GLY A 1 516 ? -5.136 -6.603 -10.531 1.00 77.31 516 GLY A O 1
ATOM 4274 N N . PHE A 1 517 ? -4.743 -6.263 -8.355 1.00 78.44 517 PHE A N 1
ATOM 4275 C CA . PHE A 1 517 ? -4.774 -7.686 -7.996 1.00 78.44 517 PHE A CA 1
ATOM 4276 C C . PHE A 1 517 ? -5.904 -8.036 -7.029 1.00 78.44 517 PHE A C 1
ATOM 4278 O O . PHE A 1 517 ? -6.223 -7.279 -6.116 1.00 78.44 517 PHE A O 1
ATOM 4285 N N . SER A 1 518 ? -6.454 -9.236 -7.201 1.00 85.62 518 SER A N 1
ATOM 4286 C CA . SER A 1 518 ? -7.292 -9.959 -6.238 1.00 85.62 518 SER A CA 1
ATOM 4287 C C . SER A 1 518 ? -7.018 -11.457 -6.368 1.00 85.62 518 SER A C 1
ATOM 4289 O O . SER A 1 518 ? -6.447 -11.897 -7.371 1.00 85.62 518 SER A O 1
ATOM 4291 N N . TRP A 1 519 ? -7.453 -12.255 -5.395 1.00 87.19 519 TRP A N 1
ATOM 4292 C CA . TRP A 1 519 ? -7.360 -13.717 -5.470 1.00 87.19 519 TRP A CA 1
ATOM 4293 C C . TRP A 1 519 ? -8.107 -14.303 -6.675 1.00 87.19 519 TRP A C 1
ATOM 4295 O O . TRP A 1 519 ? -7.753 -15.372 -7.167 1.00 87.19 519 TRP A O 1
ATOM 4305 N N . GLU A 1 520 ? -9.124 -13.596 -7.160 1.00 86.44 520 GLU A N 1
ATOM 4306 C CA . GLU A 1 520 ? -9.988 -13.999 -8.263 1.00 86.44 520 GLU A CA 1
ATOM 4307 C C . GLU A 1 520 ? -9.439 -13.580 -9.633 1.00 86.44 520 GLU A C 1
ATOM 4309 O O . GLU A 1 520 ? -9.767 -14.209 -10.642 1.00 86.44 520 GLU A O 1
ATOM 4314 N N . THR A 1 521 ? -8.637 -12.512 -9.688 1.00 83.69 521 THR A N 1
ATOM 4315 C CA . THR A 1 521 ? -8.138 -11.926 -10.944 1.00 83.69 521 THR A CA 1
ATOM 4316 C C . THR A 1 521 ? -6.665 -12.206 -11.212 1.00 83.69 521 THR A C 1
ATOM 4318 O O . THR A 1 521 ? -6.246 -12.124 -12.367 1.00 83.69 521 THR A O 1
ATOM 4321 N N . ILE A 1 522 ? -5.878 -12.550 -10.190 1.00 86.88 522 ILE A N 1
ATOM 4322 C CA . ILE A 1 522 ? -4.447 -12.804 -10.355 1.00 86.88 522 ILE A CA 1
ATOM 4323 C C . ILE A 1 522 ? -4.184 -14.072 -11.176 1.00 86.88 522 ILE A C 1
ATOM 4325 O O . ILE A 1 522 ? -4.853 -15.098 -11.023 1.00 86.88 522 ILE A O 1
ATOM 4329 N N . ASN A 1 523 ? -3.157 -14.035 -12.027 1.00 88.75 523 ASN A N 1
ATOM 4330 C CA . ASN A 1 523 ? -2.652 -15.245 -12.662 1.00 88.75 523 ASN A CA 1
ATOM 4331 C C . ASN A 1 523 ? -1.954 -16.118 -11.606 1.00 88.75 523 ASN A C 1
ATOM 4333 O O . ASN A 1 523 ? -0.822 -15.847 -11.207 1.00 88.75 523 ASN A O 1
ATOM 4337 N N . MET A 1 524 ? -2.649 -17.164 -11.155 1.00 90.06 524 MET A N 1
ATOM 4338 C CA . MET A 1 524 ? -2.184 -18.035 -10.075 1.00 90.06 524 MET A CA 1
ATOM 4339 C C . MET A 1 524 ? -0.893 -18.790 -10.417 1.00 90.06 524 MET A C 1
ATOM 4341 O O . MET A 1 524 ? -0.086 -19.034 -9.523 1.00 90.06 524 MET A O 1
ATOM 4345 N N . ASP A 1 525 ? -0.672 -19.135 -11.688 1.00 90.00 525 ASP A N 1
ATOM 4346 C CA . ASP A 1 525 ? 0.532 -19.862 -12.106 1.00 90.00 525 ASP A CA 1
ATOM 4347 C C . ASP A 1 525 ? 1.771 -18.966 -11.970 1.00 90.00 525 ASP A C 1
ATOM 4349 O O . ASP A 1 525 ? 2.761 -19.363 -11.356 1.00 90.00 525 ASP A O 1
ATOM 4353 N N . ASP A 1 526 ? 1.692 -17.723 -12.454 1.00 89.38 526 ASP A N 1
ATOM 4354 C CA . ASP A 1 526 ? 2.774 -16.742 -12.300 1.00 89.38 526 ASP A CA 1
ATOM 4355 C C . ASP A 1 526 ? 2.938 -16.282 -10.849 1.00 89.38 526 ASP A C 1
ATOM 4357 O O . ASP A 1 526 ? 4.051 -16.027 -10.387 1.00 89.38 526 ASP A O 1
ATOM 4361 N N . TYR A 1 527 ? 1.832 -16.187 -10.109 1.00 89.88 527 TYR A N 1
ATOM 4362 C CA . TYR A 1 527 ? 1.857 -15.876 -8.688 1.00 89.88 527 TYR A CA 1
ATOM 4363 C C . TYR A 1 527 ? 2.616 -16.946 -7.899 1.00 89.88 527 TYR A C 1
ATOM 4365 O O . TYR A 1 527 ? 3.536 -16.626 -7.145 1.00 89.88 527 TYR A O 1
ATOM 4373 N N . LEU A 1 528 ? 2.279 -18.220 -8.101 1.00 89.19 528 LEU A N 1
ATOM 4374 C CA . LEU A 1 528 ? 2.952 -19.346 -7.456 1.00 89.19 528 LEU A CA 1
ATOM 4375 C C . LEU A 1 528 ? 4.409 -19.485 -7.896 1.00 89.19 528 LEU A C 1
ATOM 4377 O O . LEU A 1 528 ? 5.235 -19.903 -7.092 1.00 89.19 528 LEU A O 1
ATOM 4381 N N . ALA A 1 529 ? 4.729 -19.127 -9.140 1.00 87.06 529 ALA A N 1
ATOM 4382 C CA . ALA A 1 529 ? 6.096 -19.125 -9.650 1.00 87.06 529 ALA A CA 1
ATOM 4383 C C . ALA A 1 529 ? 6.931 -17.921 -9.170 1.00 87.06 529 ALA A C 1
ATOM 4385 O O . ALA A 1 529 ? 8.135 -17.878 -9.406 1.00 87.06 529 ALA A O 1
ATOM 4386 N N . GLY A 1 530 ? 6.315 -16.958 -8.474 1.00 84.69 530 GLY A N 1
ATOM 4387 C CA . GLY A 1 530 ? 6.991 -15.765 -7.964 1.00 84.69 530 GLY A CA 1
ATOM 4388 C C . GLY A 1 530 ? 7.190 -14.660 -9.005 1.00 84.69 530 GLY A C 1
ATOM 4389 O O . GLY A 1 530 ? 7.833 -13.670 -8.693 1.00 84.69 530 GLY A O 1
ATOM 4390 N N . HIS A 1 531 ? 6.637 -14.782 -10.216 1.00 86.00 531 HIS A N 1
ATOM 4391 C CA . HIS A 1 531 ? 6.867 -13.826 -11.308 1.00 86.00 531 HIS A CA 1
ATOM 4392 C C . HIS A 1 531 ? 6.152 -12.480 -11.111 1.00 86.00 531 HIS A C 1
ATOM 4394 O O . HIS A 1 531 ? 6.596 -11.470 -11.648 1.00 86.00 531 HIS A O 1
ATOM 4400 N N . LEU A 1 532 ? 5.034 -12.464 -10.375 1.00 86.50 532 LEU A N 1
ATOM 4401 C CA . LEU A 1 532 ? 4.236 -11.254 -10.137 1.00 86.50 532 LEU A CA 1
ATOM 4402 C C . LEU A 1 532 ? 4.643 -10.565 -8.840 1.00 86.50 532 LEU A C 1
ATOM 4404 O O . LEU A 1 532 ? 4.775 -11.231 -7.813 1.00 86.50 532 LEU A O 1
ATOM 4408 N N . LEU A 1 533 ? 4.730 -9.238 -8.855 1.00 79.81 533 LEU A N 1
ATOM 4409 C CA . LEU A 1 533 ? 4.891 -8.418 -7.656 1.00 79.81 533 LEU A CA 1
ATOM 4410 C C . LEU A 1 533 ? 3.539 -8.156 -6.985 1.00 79.81 533 LEU A C 1
ATOM 4412 O O . LEU A 1 533 ? 2.660 -7.553 -7.586 1.00 79.81 533 LEU A O 1
ATOM 4416 N N . THR A 1 534 ? 3.370 -8.551 -5.723 1.00 74.88 534 THR A N 1
ATOM 4417 C CA . THR A 1 534 ? 2.090 -8.421 -4.997 1.00 74.88 534 THR A CA 1
ATOM 4418 C C . THR A 1 534 ? 2.214 -7.548 -3.753 1.00 74.88 534 THR A C 1
ATOM 4420 O O . THR A 1 534 ? 1.843 -7.952 -2.659 1.00 74.88 534 THR A O 1
ATOM 4423 N N . TYR A 1 535 ? 2.742 -6.334 -3.923 1.00 67.94 535 TYR A N 1
ATOM 4424 C CA . TYR A 1 535 ? 2.980 -5.359 -2.845 1.00 67.94 535 TYR A CA 1
ATOM 4425 C C . TYR A 1 535 ? 1.705 -4.840 -2.138 1.00 67.94 535 TYR A C 1
ATOM 4427 O O . TYR A 1 535 ? 1.815 -4.071 -1.182 1.00 67.94 535 TYR A O 1
ATOM 4435 N N . GLY A 1 536 ? 0.504 -5.253 -2.567 1.00 68.25 536 GLY A N 1
ATOM 4436 C CA . GLY A 1 536 ? -0.769 -4.876 -1.941 1.00 68.25 536 GLY A CA 1
ATOM 4437 C C . GLY A 1 536 ? -0.953 -3.357 -1.870 1.00 68.25 536 GLY A C 1
ATOM 4438 O O . GLY A 1 536 ? -0.680 -2.649 -2.840 1.00 68.25 536 GLY A O 1
ATOM 4439 N N . GLU A 1 537 ? -1.374 -2.845 -0.709 1.00 67.88 537 GLU A N 1
ATOM 4440 C CA . GLU A 1 537 ? -1.501 -1.401 -0.432 1.00 67.88 537 GLU A CA 1
ATOM 4441 C C . GLU A 1 537 ? -0.152 -0.654 -0.371 1.00 67.88 537 GLU A C 1
ATOM 4443 O O . GLU A 1 537 ? -0.128 0.573 -0.335 1.00 67.88 537 GLU A O 1
ATOM 4448 N N . GLY A 1 538 ? 0.979 -1.369 -0.362 1.00 73.62 538 GLY A N 1
ATOM 4449 C CA . GLY A 1 538 ? 2.323 -0.795 -0.243 1.00 73.62 538 GLY A CA 1
ATOM 4450 C C . GLY A 1 538 ? 2.923 -0.255 -1.545 1.00 73.62 538 GLY A C 1
ATOM 4451 O O . GLY A 1 538 ? 4.056 0.222 -1.527 1.00 73.62 538 GLY A O 1
ATOM 4452 N N . LEU A 1 539 ? 2.207 -0.339 -2.672 1.00 82.56 539 LEU A N 1
ATOM 4453 C CA . LEU A 1 539 ? 2.680 0.206 -3.945 1.00 82.56 539 LEU A CA 1
ATOM 4454 C C . LEU A 1 539 ? 2.780 1.742 -3.900 1.00 82.56 539 LEU A C 1
ATOM 4456 O O . LEU A 1 539 ? 1.845 2.399 -3.432 1.00 82.56 539 LEU A O 1
ATOM 4460 N N . PRO A 1 540 ? 3.870 2.341 -4.426 1.00 88.56 540 PRO A N 1
ATOM 4461 C CA . PRO A 1 540 ? 3.954 3.784 -4.604 1.00 88.56 540 PRO A CA 1
ATOM 4462 C C . PRO A 1 540 ? 2.786 4.319 -5.434 1.00 88.56 540 PRO A C 1
ATOM 4464 O O . PRO A 1 540 ? 2.297 3.662 -6.354 1.00 88.56 540 PRO A O 1
ATOM 4467 N N . TYR A 1 541 ? 2.357 5.544 -5.133 1.00 87.81 541 TYR A N 1
ATOM 4468 C CA . TYR A 1 541 ? 1.267 6.188 -5.861 1.00 87.81 541 TYR A CA 1
ATOM 4469 C C . TYR A 1 541 ? 1.548 6.232 -7.367 1.00 87.81 541 TYR A C 1
ATOM 4471 O O . TYR A 1 541 ? 2.597 6.713 -7.792 1.00 87.81 541 TYR A O 1
ATOM 4479 N N . GLY A 1 542 ? 0.587 5.765 -8.161 1.00 89.06 542 GLY A N 1
ATOM 4480 C CA . GLY A 1 542 ? 0.711 5.642 -9.612 1.00 89.06 542 GLY A CA 1
ATOM 4481 C C . GLY A 1 542 ? 1.146 4.254 -10.084 1.00 89.06 542 GLY A C 1
ATOM 4482 O O . GLY A 1 542 ? 1.025 3.984 -11.274 1.00 89.06 542 GLY A O 1
ATOM 4483 N N . ALA A 1 543 ? 1.600 3.370 -9.191 1.00 91.81 543 ALA A N 1
ATOM 4484 C CA . ALA A 1 543 ? 1.886 1.981 -9.532 1.00 91.81 543 ALA A CA 1
ATOM 4485 C C . ALA A 1 543 ? 0.638 1.107 -9.367 1.00 91.81 543 ALA A C 1
ATOM 4487 O O . ALA A 1 543 ? -0.040 1.163 -8.336 1.00 91.81 543 ALA A O 1
ATOM 4488 N N . PHE A 1 544 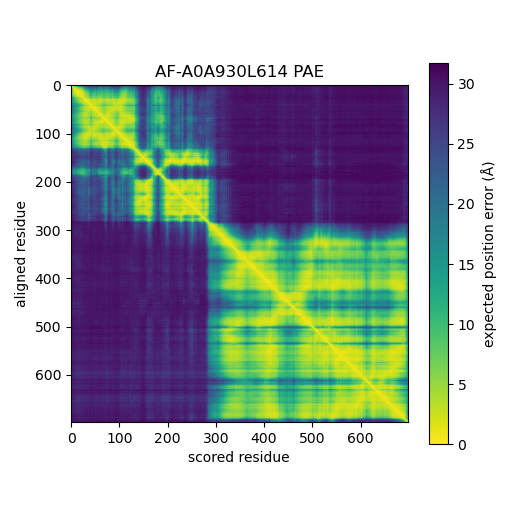? 0.363 0.262 -10.357 1.00 90.81 544 PHE A N 1
ATOM 4489 C CA . PHE A 1 544 ? -0.681 -0.758 -10.273 1.00 90.81 544 PHE A CA 1
ATOM 4490 C C . PHE A 1 544 ? -0.420 -1.902 -11.251 1.00 90.81 544 PHE A C 1
ATOM 4492 O O . PHE A 1 544 ? 0.324 -1.765 -12.222 1.00 90.81 544 PHE A O 1
ATOM 4499 N N . ALA A 1 545 ? -1.038 -3.045 -10.988 1.00 88.88 545 ALA A N 1
ATOM 4500 C CA . ALA A 1 545 ? -0.980 -4.195 -11.867 1.00 88.88 545 ALA A CA 1
ATOM 4501 C C . ALA A 1 545 ? -1.965 -4.050 -13.036 1.00 88.88 545 ALA A C 1
ATOM 4503 O O . ALA A 1 545 ? -3.150 -3.798 -12.800 1.00 88.88 545 ALA A O 1
ATOM 4504 N N . PRO A 1 546 ? -1.509 -4.222 -14.283 1.00 90.88 546 PRO A N 1
ATOM 4505 C CA . PRO A 1 546 ? -2.375 -4.169 -15.444 1.00 90.88 546 PRO A CA 1
ATOM 4506 C C . PRO A 1 546 ? -3.307 -5.382 -15.497 1.00 90.88 546 PRO A C 1
ATOM 4508 O O . PRO A 1 546 ? -2.967 -6.489 -15.073 1.00 90.88 546 PRO A O 1
ATOM 4511 N N . LYS A 1 547 ? -4.485 -5.194 -16.093 1.00 88.75 547 LYS A N 1
ATOM 4512 C CA . LYS A 1 547 ? -5.471 -6.267 -16.285 1.00 88.75 547 LYS A CA 1
ATOM 4513 C C . LYS A 1 547 ? -5.017 -7.365 -17.253 1.00 88.75 547 LYS A C 1
ATOM 4515 O O . LYS A 1 547 ? -5.530 -8.489 -17.214 1.00 88.75 547 LYS A O 1
ATOM 4520 N N . HIS A 1 548 ? -4.140 -7.026 -18.189 1.00 91.56 548 HIS A N 1
ATOM 4521 C CA . HIS A 1 548 ? -3.602 -7.943 -19.187 1.00 91.56 548 HIS A CA 1
ATOM 4522 C C . HIS A 1 548 ? -2.077 -7.983 -19.092 1.00 91.56 548 HIS A C 1
ATOM 4524 O O . HIS A 1 548 ? -1.452 -7.037 -18.626 1.00 91.56 548 HIS A O 1
ATOM 4530 N N . ASP A 1 549 ? -1.483 -9.089 -19.529 1.00 93.38 549 ASP A N 1
ATOM 4531 C CA . ASP A 1 549 ? -0.039 -9.259 -19.546 1.00 93.38 549 ASP A CA 1
ATOM 4532 C C . ASP A 1 549 ? 0.596 -8.215 -20.464 1.00 93.38 549 ASP A C 1
ATOM 4534 O O . ASP A 1 549 ? 0.197 -8.070 -21.630 1.00 93.38 549 ASP A O 1
ATOM 4538 N N . ARG A 1 550 ? 1.618 -7.540 -19.942 1.00 94.94 550 ARG A N 1
ATOM 4539 C CA . ARG A 1 550 ? 2.510 -6.708 -20.746 1.00 94.94 550 ARG A CA 1
ATOM 4540 C C . ARG A 1 550 ? 3.373 -7.579 -21.641 1.00 94.94 550 ARG A C 1
ATOM 4542 O O . ARG A 1 550 ? 3.860 -8.635 -21.225 1.00 94.94 550 ARG A O 1
ATOM 4549 N N . ILE A 1 551 ? 3.616 -7.130 -22.864 1.00 96.00 551 ILE A N 1
ATOM 4550 C CA . ILE A 1 551 ? 4.427 -7.892 -23.808 1.00 96.00 551 ILE A CA 1
ATOM 4551 C C . ILE A 1 551 ? 5.889 -7.990 -23.363 1.00 96.00 551 ILE A C 1
ATOM 4553 O O . ILE A 1 551 ? 6.493 -9.046 -23.534 1.00 96.00 551 ILE A O 1
ATOM 4557 N N . GLU A 1 552 ? 6.429 -6.946 -22.725 1.00 94.62 552 GLU A N 1
ATOM 4558 C CA . GLU A 1 552 ? 7.777 -6.952 -22.139 1.00 94.62 552 GLU A CA 1
ATOM 4559 C C . GLU A 1 552 ? 7.910 -8.016 -21.036 1.00 94.62 552 GLU A C 1
ATOM 4561 O O . GLU A 1 552 ? 8.903 -8.740 -21.002 1.00 94.62 552 GLU A O 1
ATOM 4566 N N . PHE A 1 553 ? 6.880 -8.197 -20.200 1.00 95.44 553 PHE A N 1
ATOM 4567 C CA . PHE A 1 553 ? 6.835 -9.269 -19.199 1.00 95.44 553 PHE A CA 1
ATOM 4568 C C . PHE A 1 553 ? 6.833 -10.660 -19.845 1.00 95.44 553 PHE A C 1
ATOM 4570 O O . PHE A 1 553 ? 7.626 -11.525 -19.473 1.00 95.44 553 PHE A O 1
ATOM 4577 N N . LEU A 1 554 ? 5.976 -10.888 -20.846 1.00 96.25 554 LEU A N 1
ATOM 4578 C CA . LEU A 1 554 ? 5.918 -12.182 -21.538 1.00 96.25 554 LEU A CA 1
ATOM 4579 C C . LEU A 1 554 ? 7.218 -12.501 -22.285 1.00 96.25 554 LEU A C 1
ATOM 4581 O O . LEU A 1 554 ? 7.651 -13.654 -22.306 1.00 96.25 554 LEU A O 1
ATOM 4585 N N . ALA A 1 555 ? 7.823 -11.492 -22.910 1.00 96.00 555 ALA A N 1
ATOM 4586 C CA . ALA A 1 555 ? 9.087 -11.609 -23.619 1.00 96.00 555 ALA A CA 1
ATOM 4587 C C . ALA A 1 555 ? 10.231 -11.976 -22.664 1.00 96.00 555 ALA A C 1
ATOM 4589 O O . ALA A 1 555 ? 11.002 -12.887 -22.966 1.00 96.00 555 ALA A O 1
ATOM 4590 N N . ASP A 1 556 ? 10.290 -11.334 -21.496 1.00 95.06 556 ASP A N 1
ATOM 4591 C CA . ASP A 1 556 ? 11.267 -11.623 -20.446 1.00 95.06 556 ASP A CA 1
ATOM 4592 C C . ASP A 1 556 ? 11.115 -13.053 -19.891 1.00 95.06 556 ASP A C 1
ATOM 4594 O O . ASP A 1 556 ? 12.092 -13.802 -19.828 1.00 95.06 556 ASP A O 1
ATOM 4598 N N . LEU A 1 557 ? 9.885 -13.492 -19.584 1.00 94.44 557 LEU A N 1
ATOM 4599 C CA . LEU A 1 557 ? 9.614 -14.879 -19.171 1.00 94.44 557 LEU A CA 1
ATOM 4600 C C . LEU A 1 557 ? 10.080 -15.898 -20.219 1.00 94.44 557 LEU A C 1
ATOM 4602 O O . LEU A 1 557 ? 10.659 -16.936 -19.883 1.00 94.44 557 LEU A O 1
ATOM 4606 N N . LEU A 1 558 ? 9.818 -15.613 -21.498 1.00 96.12 558 LEU A N 1
ATOM 4607 C CA . LEU A 1 558 ? 10.221 -16.474 -22.603 1.00 96.12 558 LEU A CA 1
ATOM 4608 C C . LEU A 1 558 ? 11.749 -16.513 -22.732 1.00 96.12 558 LEU A C 1
ATOM 4610 O O . LEU A 1 558 ? 12.326 -17.595 -22.820 1.00 96.12 558 LEU A O 1
ATOM 4614 N N . GLN A 1 559 ? 12.413 -15.356 -22.701 1.00 93.69 559 GLN A N 1
ATOM 4615 C CA . GLN A 1 559 ? 13.868 -15.239 -22.820 1.00 93.69 559 GLN A CA 1
ATOM 4616 C C . GLN A 1 559 ? 14.607 -15.970 -21.691 1.00 93.69 559 GLN A C 1
ATOM 4618 O O . GLN A 1 559 ? 15.648 -16.581 -21.937 1.00 93.69 559 GLN A O 1
ATOM 4623 N N . ARG A 1 560 ? 14.041 -15.971 -20.479 1.00 90.25 560 ARG A N 1
ATOM 4624 C CA . ARG A 1 560 ? 14.558 -16.719 -19.321 1.00 90.25 560 ARG A CA 1
ATOM 4625 C C . ARG A 1 560 ? 14.222 -18.216 -19.353 1.00 90.25 560 ARG A C 1
ATOM 4627 O O . ARG A 1 560 ? 14.753 -18.981 -18.551 1.00 90.25 560 ARG A O 1
ATOM 4634 N N . GLY A 1 561 ? 13.385 -18.657 -20.294 1.00 92.25 561 GLY A N 1
ATOM 4635 C CA . GLY A 1 561 ? 12.960 -20.052 -20.429 1.00 92.25 561 GLY A CA 1
ATOM 4636 C C . GLY A 1 561 ? 11.956 -20.500 -19.364 1.00 92.25 561 GLY A C 1
ATOM 4637 O O . GLY A 1 561 ? 11.775 -21.701 -19.164 1.00 92.25 561 GLY A O 1
ATOM 4638 N N . GLU A 1 562 ? 11.306 -19.555 -18.683 1.00 91.56 562 GLU A N 1
ATOM 4639 C CA . GLU A 1 562 ? 10.270 -19.828 -17.677 1.00 91.56 562 GLU A CA 1
ATOM 4640 C C . GLU A 1 562 ? 8.936 -20.202 -18.329 1.00 91.56 562 GLU A C 1
ATOM 4642 O O . GLU A 1 562 ? 8.139 -20.942 -17.752 1.00 91.56 562 GLU A O 1
ATOM 4647 N N . ILE A 1 563 ? 8.729 -19.760 -19.572 1.00 94.50 563 ILE A N 1
ATOM 4648 C CA . ILE A 1 563 ? 7.665 -20.233 -20.456 1.00 94.50 563 ILE A CA 1
ATOM 4649 C C . ILE A 1 563 ? 8.249 -20.662 -21.803 1.00 94.50 563 ILE A C 1
ATOM 4651 O O . ILE A 1 563 ? 9.270 -20.146 -22.251 1.00 94.50 563 ILE A O 1
ATOM 4655 N N . ASP A 1 564 ? 7.586 -21.604 -22.471 1.00 95.62 564 ASP A N 1
ATOM 4656 C CA . ASP A 1 564 ? 7.955 -22.019 -23.824 1.00 95.62 564 ASP A CA 1
ATOM 4657 C C . ASP A 1 564 ? 7.268 -21.162 -24.905 1.00 95.62 564 ASP A C 1
ATOM 4659 O O . ASP A 1 564 ? 6.296 -20.444 -24.652 1.00 95.62 564 ASP A O 1
ATOM 4663 N N . VAL A 1 565 ? 7.767 -21.245 -26.144 1.00 96.06 565 VAL A N 1
ATOM 4664 C CA . VAL A 1 565 ? 7.223 -20.502 -27.297 1.00 96.06 565 VAL A CA 1
ATOM 4665 C C . VAL A 1 565 ? 5.713 -20.743 -27.505 1.00 96.06 565 VAL A C 1
ATOM 4667 O O . VAL A 1 565 ? 4.983 -19.772 -27.719 1.00 96.06 565 VAL A O 1
ATOM 4670 N N . PRO A 1 566 ? 5.186 -21.986 -27.444 1.00 95.88 566 PRO A N 1
ATOM 4671 C CA . PRO A 1 566 ? 3.742 -22.218 -27.511 1.00 95.88 566 PRO A CA 1
ATOM 4672 C C . PRO A 1 566 ? 2.947 -21.511 -26.405 1.00 95.88 566 PRO A C 1
ATOM 4674 O O . PRO A 1 566 ? 1.887 -20.945 -26.684 1.00 95.88 566 PRO A O 1
ATOM 4677 N N . THR A 1 567 ? 3.442 -21.530 -25.165 1.00 95.69 567 THR A N 1
ATOM 4678 C CA . THR A 1 567 ? 2.803 -20.869 -24.020 1.00 95.69 567 THR A CA 1
ATOM 4679 C C . THR A 1 567 ? 2.823 -19.356 -24.188 1.00 95.69 567 THR A C 1
ATOM 4681 O O . THR A 1 567 ? 1.784 -18.727 -23.990 1.00 95.69 567 THR A O 1
ATOM 4684 N N . PHE A 1 568 ? 3.942 -18.783 -24.640 1.00 97.00 568 PHE A N 1
ATOM 4685 C CA . PHE A 1 568 ? 4.046 -17.364 -24.980 1.00 97.00 568 PHE A CA 1
ATOM 4686 C C . PHE A 1 568 ? 2.954 -16.945 -25.973 1.00 97.00 568 PHE A C 1
ATOM 4688 O O . PHE A 1 568 ? 2.144 -16.073 -25.665 1.00 97.00 568 PHE A O 1
ATOM 4695 N N . TRP A 1 569 ? 2.843 -17.621 -27.123 1.00 96.75 569 TRP A N 1
ATOM 4696 C CA . TRP A 1 569 ? 1.836 -17.264 -28.131 1.00 96.75 569 TRP A CA 1
ATOM 4697 C C . TRP A 1 569 ? 0.402 -17.422 -27.630 1.00 96.75 569 TRP A C 1
ATOM 4699 O O . TRP A 1 569 ? -0.452 -16.583 -27.919 1.00 96.75 569 TRP A O 1
ATOM 4709 N N . LYS A 1 570 ? 0.137 -18.469 -26.842 1.00 95.62 570 LYS A N 1
ATOM 4710 C CA . LYS A 1 570 ? -1.173 -18.673 -26.219 1.00 95.62 570 LYS A CA 1
ATOM 4711 C C . LYS A 1 570 ? -1.525 -17.517 -25.278 1.00 95.62 570 LYS A C 1
ATOM 4713 O O . LYS A 1 570 ? -2.670 -17.072 -25.281 1.00 95.62 570 LYS A O 1
ATOM 4718 N N . ARG A 1 571 ? -0.565 -17.031 -24.485 1.00 94.56 571 ARG A N 1
ATOM 4719 C CA . ARG A 1 571 ? -0.763 -15.889 -23.579 1.00 94.56 571 ARG A CA 1
ATOM 4720 C C . ARG A 1 571 ? -0.945 -14.580 -24.334 1.00 94.56 571 ARG A C 1
ATOM 4722 O O . ARG A 1 571 ? -1.883 -13.854 -24.025 1.00 94.56 571 ARG A O 1
ATOM 4729 N N . VAL A 1 572 ? -0.153 -14.338 -25.379 1.00 96.06 572 VAL A N 1
ATOM 4730 C CA . VAL A 1 572 ? -0.330 -13.184 -26.274 1.00 96.06 572 VAL A CA 1
ATOM 4731 C C . VAL A 1 572 ? -1.755 -13.148 -26.844 1.00 96.06 572 VAL A C 1
ATOM 4733 O O . VAL A 1 572 ? -2.410 -12.108 -26.814 1.00 96.06 572 VAL A O 1
ATOM 4736 N N . GLU A 1 573 ? -2.289 -14.281 -27.306 1.00 94.44 573 GLU A N 1
ATOM 4737 C CA . GLU A 1 573 ? -3.649 -14.341 -27.860 1.00 94.44 573 GLU A CA 1
ATOM 4738 C C . GLU A 1 573 ? -4.750 -14.219 -26.790 1.00 94.44 573 GLU A C 1
ATOM 4740 O O . GLU A 1 573 ? -5.774 -13.572 -27.026 1.00 94.44 573 GLU A O 1
ATOM 4745 N N . ALA A 1 574 ? -4.558 -14.830 -25.618 1.00 91.25 574 ALA A N 1
ATOM 4746 C CA . ALA A 1 574 ? -5.590 -14.921 -24.588 1.00 91.25 574 ALA A CA 1
ATOM 4747 C C . ALA A 1 574 ? -5.647 -13.707 -23.646 1.00 91.25 574 ALA A C 1
ATOM 4749 O O . ALA A 1 574 ? -6.736 -13.331 -23.211 1.00 91.25 574 ALA A O 1
ATOM 4750 N N . SER A 1 575 ? -4.497 -13.118 -23.307 1.00 87.00 575 SER A N 1
ATOM 4751 C CA . SER A 1 575 ? -4.360 -12.250 -22.133 1.00 87.00 575 SER A CA 1
ATOM 4752 C C . SER A 1 575 ? -3.287 -11.164 -22.281 1.00 87.00 575 SER A C 1
ATOM 4754 O O . SER A 1 575 ? -2.642 -10.835 -21.300 1.00 87.00 575 SER A O 1
ATOM 4756 N N . SER A 1 576 ? -3.104 -10.580 -23.471 1.00 93.81 576 SER A N 1
ATOM 4757 C CA . SER A 1 576 ? -2.220 -9.414 -23.669 1.00 93.81 576 SER A CA 1
ATOM 4758 C C . SER A 1 576 ? -2.951 -8.207 -24.264 1.00 93.81 576 SER A C 1
ATOM 4760 O O . SER A 1 576 ? -4.033 -8.344 -24.852 1.00 93.81 576 SER A O 1
ATOM 4762 N N . TYR A 1 577 ? -2.338 -7.027 -24.163 1.00 94.62 577 TYR A N 1
ATOM 4763 C CA . TYR A 1 577 ? -2.835 -5.796 -24.791 1.00 94.62 577 TYR A CA 1
ATOM 4764 C C . TYR A 1 577 ? -2.755 -5.814 -26.323 1.00 94.62 577 TYR A C 1
ATOM 4766 O O . TYR A 1 577 ? -3.551 -5.162 -26.998 1.00 94.62 577 TYR A O 1
ATOM 4774 N N . VAL A 1 578 ? -1.869 -6.633 -26.887 1.00 93.75 578 VAL A N 1
ATOM 4775 C CA . VAL A 1 578 ? -1.674 -6.789 -28.338 1.00 93.75 578 VAL A CA 1
ATOM 4776 C C . VAL A 1 578 ? -2.504 -7.924 -28.951 1.00 93.75 578 VAL A C 1
ATOM 4778 O O . VAL A 1 578 ? -2.336 -8.270 -30.125 1.00 93.75 578 VAL A O 1
ATOM 4781 N N . ARG A 1 579 ? -3.421 -8.525 -28.182 1.00 92.75 579 ARG A N 1
ATOM 4782 C CA . ARG A 1 579 ? -4.237 -9.658 -28.641 1.00 92.75 579 ARG A CA 1
ATOM 4783 C C . ARG A 1 579 ? -4.960 -9.360 -29.960 1.00 92.75 579 ARG A C 1
ATOM 4785 O O . ARG A 1 579 ? -5.591 -8.321 -30.146 1.00 92.75 579 ARG A O 1
ATOM 4792 N N . GLY A 1 580 ? -4.908 -10.315 -30.887 1.00 89.94 580 GLY A N 1
ATOM 4793 C CA . GLY A 1 580 ? -5.570 -10.216 -32.192 1.00 89.94 580 GLY A CA 1
ATOM 4794 C C . GLY A 1 580 ? -4.859 -9.331 -33.227 1.00 89.94 580 GLY A C 1
ATOM 4795 O O . GLY A 1 580 ? -5.302 -9.291 -34.381 1.00 89.94 580 GLY A O 1
ATOM 4796 N N . LEU A 1 581 ? -3.749 -8.670 -32.876 1.00 93.62 581 LEU A N 1
ATOM 4797 C CA . LEU A 1 581 ? -2.940 -7.906 -33.825 1.00 93.62 581 LEU A CA 1
ATOM 4798 C C . LEU A 1 581 ? -2.029 -8.835 -34.630 1.00 93.62 581 LEU A C 1
ATOM 4800 O O . LEU A 1 581 ? -0.965 -9.258 -34.187 1.00 93.62 581 LEU A O 1
ATOM 4804 N N . LYS A 1 582 ? -2.444 -9.132 -35.865 1.00 93.31 582 LYS A N 1
ATOM 4805 C CA . LYS A 1 582 ? -1.714 -10.044 -36.763 1.00 93.31 582 LYS A CA 1
ATOM 4806 C C . LYS A 1 582 ? -0.288 -9.598 -37.079 1.00 93.31 582 LYS A C 1
ATOM 4808 O O . LYS A 1 582 ? 0.530 -10.457 -37.386 1.00 93.31 582 LYS A O 1
ATOM 4813 N N . GLN A 1 583 ? -0.006 -8.295 -37.018 1.00 93.75 583 GLN A N 1
ATOM 4814 C CA . GLN A 1 583 ? 1.321 -7.751 -37.316 1.00 93.75 583 GLN A CA 1
ATOM 4815 C C . GLN A 1 583 ? 2.405 -8.306 -36.387 1.00 93.75 583 GLN A C 1
ATOM 4817 O O . GLN A 1 583 ? 3.514 -8.532 -36.852 1.00 93.75 583 GLN A O 1
ATOM 4822 N N . PHE A 1 584 ? 2.054 -8.611 -35.133 1.00 94.75 584 PHE A N 1
ATOM 4823 C CA . PHE A 1 584 ? 2.979 -9.154 -34.141 1.00 94.75 584 PHE A CA 1
ATOM 4824 C C . PHE A 1 584 ? 2.895 -10.678 -33.974 1.00 94.75 584 PHE A C 1
ATOM 4826 O O . PHE A 1 584 ? 3.607 -11.259 -33.157 1.00 94.75 584 PHE A O 1
ATOM 4833 N N . GLY A 1 585 ? 2.002 -11.343 -34.714 1.00 92.56 585 GLY A N 1
ATOM 4834 C CA . GLY A 1 585 ? 1.833 -12.795 -34.645 1.00 92.56 585 GLY A CA 1
ATOM 4835 C C . GLY A 1 585 ? 3.009 -13.571 -35.262 1.00 92.56 585 GLY A C 1
ATOM 4836 O O . GLY A 1 585 ? 3.897 -12.965 -35.856 1.00 92.56 585 GLY A O 1
ATOM 4837 N N . PRO A 1 586 ? 2.985 -14.918 -35.218 1.00 90.69 586 PRO A N 1
ATOM 4838 C CA . PRO A 1 586 ? 4.094 -15.765 -35.685 1.00 90.69 586 PRO A CA 1
ATOM 4839 C C . PRO A 1 586 ? 4.534 -15.530 -37.141 1.00 90.69 586 PRO A C 1
ATOM 4841 O O . PRO A 1 586 ? 5.710 -15.672 -37.471 1.00 90.69 586 PRO A O 1
ATOM 4844 N N . ASP A 1 587 ? 3.577 -15.177 -38.005 1.00 89.06 587 ASP A N 1
ATOM 4845 C CA . ASP A 1 587 ? 3.786 -14.881 -39.429 1.00 89.06 587 ASP A CA 1
ATOM 4846 C C . ASP A 1 587 ? 3.682 -13.371 -39.737 1.00 89.06 587 ASP A C 1
ATOM 4848 O O . ASP A 1 587 ? 3.523 -12.976 -40.894 1.00 89.06 587 ASP A O 1
ATOM 4852 N N . GLY A 1 588 ? 3.675 -12.530 -38.701 1.00 90.38 588 GLY A N 1
ATOM 4853 C CA . GLY A 1 588 ? 3.518 -11.086 -38.808 1.00 90.38 588 GLY A CA 1
ATOM 4854 C C . GLY A 1 588 ? 4.794 -10.376 -39.265 1.00 90.38 588 GLY A C 1
ATOM 4855 O O . GLY A 1 588 ? 5.901 -10.865 -39.052 1.00 90.38 588 GLY A O 1
ATOM 4856 N N . GLU A 1 589 ? 4.631 -9.201 -39.880 1.00 90.81 589 GLU A N 1
ATOM 4857 C CA . GLU A 1 589 ? 5.749 -8.360 -40.347 1.00 90.81 589 GLU A CA 1
ATOM 4858 C C . GLU A 1 589 ? 6.626 -7.843 -39.193 1.00 90.81 589 GLU A C 1
ATOM 4860 O O . GLU A 1 589 ? 7.799 -7.551 -39.400 1.00 90.81 589 GLU A O 1
ATOM 4865 N N . GLU A 1 590 ? 6.077 -7.798 -37.978 1.00 91.81 590 GLU A N 1
ATOM 4866 C CA . GLU A 1 590 ? 6.748 -7.435 -36.728 1.00 91.81 590 GLU A CA 1
ATOM 4867 C C . GLU A 1 590 ? 6.609 -8.579 -35.707 1.00 91.81 590 GLU A C 1
ATOM 4869 O O . GLU A 1 590 ? 6.315 -8.351 -34.540 1.00 91.81 590 GLU A O 1
ATOM 4874 N N . SER A 1 591 ? 6.762 -9.841 -36.131 1.00 95.31 591 SER A N 1
ATOM 4875 C CA . SER A 1 591 ? 6.664 -10.993 -35.214 1.00 95.31 591 SER A CA 1
ATOM 4876 C C . SER A 1 591 ? 7.545 -10.809 -33.973 1.00 95.31 591 SER A C 1
ATOM 4878 O O . SER A 1 591 ? 8.741 -10.525 -34.094 1.00 95.31 591 SER A O 1
ATOM 4880 N N . PHE A 1 592 ? 6.978 -11.065 -32.787 1.00 96.69 592 PHE A N 1
ATOM 4881 C CA . PHE A 1 592 ? 7.715 -11.049 -31.515 1.00 96.69 592 PHE A CA 1
ATOM 4882 C C . PHE A 1 592 ? 8.815 -12.102 -31.425 1.00 96.69 592 PHE A C 1
ATOM 4884 O O . PHE A 1 592 ? 9.700 -11.996 -30.581 1.00 96.69 592 PHE A O 1
ATOM 4891 N N . ILE A 1 593 ? 8.764 -13.133 -32.270 1.00 96.94 593 ILE A N 1
ATOM 4892 C CA . ILE A 1 593 ? 9.764 -14.195 -32.290 1.00 96.94 593 ILE A CA 1
ATOM 4893 C C . ILE A 1 593 ? 10.361 -14.304 -33.687 1.00 96.94 593 ILE A C 1
ATOM 4895 O O . ILE A 1 593 ? 9.655 -14.541 -34.679 1.00 96.94 593 ILE A O 1
ATOM 4899 N N . ILE A 1 594 ? 11.684 -14.181 -33.735 1.00 95.81 594 ILE A N 1
ATOM 4900 C CA . ILE A 1 594 ? 12.494 -14.460 -34.914 1.00 95.81 594 ILE A CA 1
ATOM 4901 C C . ILE A 1 594 ? 12.938 -15.915 -34.828 1.00 95.81 594 ILE A C 1
ATOM 4903 O O . ILE A 1 594 ? 13.392 -16.395 -33.796 1.00 95.81 594 ILE A O 1
ATOM 4907 N N . THR A 1 595 ? 12.788 -16.632 -35.927 1.00 94.81 595 THR A N 1
ATOM 4908 C CA . THR A 1 595 ? 13.085 -18.052 -36.080 1.00 94.81 595 THR A CA 1
ATOM 4909 C C . THR A 1 595 ? 13.913 -18.263 -37.338 1.00 94.81 595 THR A C 1
ATOM 4911 O O . THR A 1 595 ? 13.968 -17.419 -38.239 1.00 94.81 595 THR A O 1
ATOM 4914 N N . LYS A 1 596 ? 14.456 -19.472 -37.482 1.00 94.12 596 LYS A N 1
ATOM 4915 C CA . LYS A 1 596 ? 15.137 -19.915 -38.706 1.00 94.12 596 LYS A CA 1
ATOM 4916 C C . LYS A 1 596 ? 14.286 -19.772 -39.981 1.00 94.12 596 LYS A C 1
ATOM 4918 O O . LYS A 1 596 ? 14.831 -19.677 -41.076 1.00 94.12 596 LYS A O 1
ATOM 4923 N N . LYS A 1 597 ? 12.951 -19.746 -39.870 1.00 91.81 597 LYS A N 1
ATOM 4924 C CA . LYS A 1 597 ? 12.038 -19.674 -41.026 1.00 91.81 597 LYS A CA 1
ATOM 4925 C C . LYS A 1 597 ? 11.708 -18.250 -41.468 1.00 91.81 597 LYS A C 1
ATOM 4927 O O . LYS A 1 597 ? 11.428 -18.056 -42.648 1.00 91.81 597 LYS A O 1
ATOM 4932 N N . ASN A 1 598 ? 11.719 -17.281 -40.554 1.00 92.56 598 ASN A N 1
ATOM 4933 C CA . ASN A 1 598 ? 11.245 -15.918 -40.815 1.00 92.56 598 ASN A CA 1
ATOM 4934 C C . ASN A 1 598 ? 12.336 -14.838 -40.675 1.00 92.56 598 ASN A C 1
ATOM 4936 O O . ASN A 1 598 ? 12.072 -13.699 -41.038 1.00 92.56 598 ASN A O 1
ATOM 4940 N N . TRP A 1 599 ? 13.568 -15.170 -40.258 1.00 92.94 599 TRP A N 1
ATOM 4941 C CA . TRP A 1 599 ? 14.657 -14.194 -40.050 1.00 92.94 599 TRP A CA 1
ATOM 4942 C C . TRP A 1 599 ? 14.884 -13.212 -41.212 1.00 92.94 599 TRP A C 1
ATOM 4944 O O . TRP A 1 599 ? 15.165 -12.040 -40.976 1.00 92.94 599 TRP A O 1
ATOM 4954 N N . ARG A 1 600 ? 14.716 -13.656 -42.469 1.00 91.50 600 ARG A N 1
ATOM 4955 C CA . ARG A 1 600 ? 14.881 -12.807 -43.664 1.00 91.50 600 ARG A CA 1
ATOM 4956 C C . ARG A 1 600 ? 13.920 -11.624 -43.727 1.00 91.50 600 ARG A C 1
ATOM 4958 O O . ARG A 1 600 ? 14.155 -10.706 -44.498 1.00 91.50 600 ARG A O 1
ATOM 4965 N N . GLN A 1 601 ? 12.821 -11.661 -42.981 1.00 91.88 601 GLN A N 1
ATOM 4966 C CA . GLN A 1 601 ? 11.897 -10.533 -42.892 1.00 91.88 601 GLN A CA 1
ATOM 4967 C C . GLN A 1 601 ? 12.517 -9.363 -42.118 1.00 91.88 601 GLN A C 1
ATOM 4969 O O . GLN A 1 601 ? 12.206 -8.211 -42.403 1.00 91.88 601 GLN A O 1
ATOM 4974 N N . PHE A 1 602 ? 13.413 -9.666 -41.176 1.00 92.56 602 PHE A N 1
ATOM 4975 C CA . PHE A 1 602 ? 13.943 -8.710 -40.208 1.00 92.56 602 PHE A CA 1
ATOM 4976 C C . PHE A 1 602 ? 15.353 -8.227 -40.545 1.00 92.56 602 PHE A C 1
ATOM 4978 O O . PHE A 1 602 ? 15.755 -7.165 -40.088 1.00 92.56 602 PHE A O 1
ATOM 4985 N N . VAL A 1 603 ? 16.100 -8.978 -41.357 1.00 93.38 603 VAL A N 1
ATOM 4986 C CA . VAL A 1 603 ? 17.462 -8.612 -41.758 1.00 93.38 603 VAL A CA 1
ATOM 4987 C C . VAL A 1 603 ? 17.455 -8.027 -43.164 1.00 93.38 603 VAL A C 1
ATOM 4989 O O . VAL A 1 603 ? 17.100 -8.707 -44.123 1.00 93.38 603 VAL A O 1
ATOM 4992 N N . LYS A 1 604 ? 17.904 -6.778 -43.287 1.00 92.69 604 LYS A N 1
ATOM 4993 C CA . LYS A 1 604 ? 18.237 -6.124 -44.557 1.00 92.69 604 LYS A CA 1
ATOM 4994 C C . LYS A 1 604 ? 19.750 -6.070 -44.679 1.00 92.69 604 LYS A C 1
ATOM 4996 O O . LYS A 1 604 ? 20.389 -5.260 -44.006 1.00 92.69 604 LYS A O 1
ATOM 5001 N N . CYS A 1 605 ? 20.328 -6.931 -45.511 1.00 92.38 605 CYS A N 1
ATOM 5002 C CA . CYS A 1 605 ? 21.778 -6.952 -45.684 1.00 92.38 605 CYS A CA 1
ATOM 5003 C C . CYS A 1 605 ? 22.221 -5.790 -46.581 1.00 92.38 605 CYS A C 1
ATOM 5005 O O . CYS A 1 605 ? 21.597 -5.518 -47.608 1.00 92.38 605 CYS A O 1
ATOM 5007 N N . TRP A 1 606 ? 23.325 -5.126 -46.239 1.00 91.25 606 TRP A N 1
ATOM 5008 C CA . TRP A 1 606 ? 23.831 -3.989 -47.022 1.00 91.25 606 TRP A CA 1
ATOM 5009 C C . TRP A 1 606 ? 24.172 -4.341 -48.482 1.00 91.25 606 TRP A C 1
ATOM 5011 O O . TRP A 1 606 ? 24.175 -3.472 -49.361 1.00 91.25 606 TRP A O 1
ATOM 5021 N N . ASP A 1 607 ? 24.480 -5.615 -48.749 1.00 90.25 607 ASP A N 1
ATOM 5022 C CA . ASP A 1 607 ? 24.883 -6.113 -50.063 1.00 90.25 607 ASP A CA 1
ATOM 5023 C C . ASP A 1 607 ? 23.701 -6.491 -50.972 1.00 90.25 607 ASP A C 1
ATOM 5025 O O . ASP A 1 607 ? 23.902 -6.783 -52.157 1.00 90.25 607 ASP A O 1
ATOM 5029 N N . GLU A 1 608 ? 22.462 -6.428 -50.474 1.00 86.88 608 GLU A N 1
ATOM 5030 C CA . GLU A 1 608 ? 21.270 -6.723 -51.268 1.00 86.88 608 GLU A CA 1
ATOM 5031 C C . GLU A 1 608 ? 21.122 -5.762 -52.459 1.00 86.88 608 GLU A C 1
ATOM 5033 O O . GLU A 1 608 ? 21.148 -4.537 -52.342 1.00 86.88 608 GLU A O 1
ATOM 5038 N N . GLY A 1 609 ? 20.973 -6.332 -53.659 1.00 82.94 609 GLY A N 1
ATOM 5039 C CA . GLY A 1 609 ? 20.849 -5.565 -54.903 1.00 82.94 609 GLY A CA 1
ATOM 5040 C C . GLY A 1 609 ? 22.156 -4.938 -55.411 1.00 82.94 609 GLY A C 1
ATOM 5041 O O . GLY A 1 609 ? 22.134 -4.250 -56.437 1.00 82.94 609 GLY A O 1
ATOM 5042 N N . ARG A 1 610 ? 23.299 -5.184 -54.753 1.00 84.88 610 ARG A N 1
ATOM 5043 C CA . ARG A 1 610 ? 24.621 -4.718 -55.199 1.00 84.88 610 ARG A CA 1
ATOM 5044 C C . ARG A 1 610 ? 25.255 -5.699 -56.202 1.00 84.88 610 ARG A C 1
ATOM 5046 O O . ARG A 1 610 ? 25.035 -6.907 -56.120 1.00 84.88 610 ARG A O 1
ATOM 5053 N N . PRO A 1 611 ? 26.040 -5.212 -57.183 1.00 83.44 611 PRO A N 1
ATOM 5054 C CA . PRO A 1 611 ? 26.707 -6.078 -58.152 1.00 83.44 611 PRO A CA 1
ATOM 5055 C C . PRO A 1 611 ? 27.855 -6.877 -57.520 1.00 83.44 611 PRO A C 1
ATOM 5057 O O . PRO A 1 611 ? 28.510 -6.436 -56.575 1.00 83.44 611 PRO A O 1
ATOM 5060 N N . GLU A 1 612 ? 28.147 -8.040 -58.099 1.00 73.75 612 GLU A N 1
ATOM 5061 C CA . GLU A 1 612 ? 29.241 -8.907 -57.661 1.00 73.75 612 GLU A CA 1
ATOM 5062 C C . GLU A 1 612 ? 30.596 -8.176 -57.767 1.00 73.75 612 GLU A C 1
ATOM 5064 O O . GLU A 1 612 ? 30.962 -7.661 -58.826 1.00 73.75 612 GLU A O 1
ATOM 5069 N N . GLY A 1 613 ? 31.331 -8.092 -56.652 1.00 77.38 613 GLY A N 1
ATOM 5070 C CA . GLY A 1 613 ? 32.595 -7.347 -56.555 1.00 77.38 613 GLY A CA 1
ATOM 5071 C C . GLY A 1 613 ? 32.467 -5.875 -56.140 1.00 77.38 613 GLY A C 1
ATOM 5072 O O . GLY A 1 613 ? 33.479 -5.174 -56.128 1.00 77.38 613 GLY A O 1
ATOM 5073 N N . TYR A 1 614 ? 31.265 -5.403 -55.786 1.00 84.62 614 TYR A N 1
ATOM 5074 C CA . TYR A 1 614 ? 31.072 -4.087 -55.170 1.00 84.62 614 TYR A CA 1
ATOM 5075 C C . TYR A 1 614 ? 31.929 -3.937 -53.899 1.00 84.62 614 TYR A C 1
ATOM 5077 O O . TYR A 1 614 ? 31.996 -4.843 -53.063 1.00 84.62 614 TYR A O 1
ATOM 5085 N N . VAL A 1 615 ? 32.606 -2.793 -53.784 1.00 84.50 615 VAL A N 1
ATOM 5086 C CA . VAL A 1 615 ? 33.417 -2.429 -52.618 1.00 84.50 615 VAL A CA 1
ATOM 5087 C C . VAL A 1 615 ? 32.530 -1.631 -51.682 1.00 84.50 615 VAL A C 1
ATOM 5089 O O . VAL A 1 615 ? 32.025 -0.581 -52.070 1.00 84.50 615 VAL A O 1
ATOM 5092 N N . GLN A 1 616 ? 32.342 -2.151 -50.477 1.00 85.25 616 GLN A N 1
ATOM 5093 C CA . GLN A 1 616 ? 31.505 -1.538 -49.460 1.00 85.25 616 GLN A CA 1
ATOM 5094 C C . GLN A 1 616 ? 32.015 -0.152 -49.059 1.00 85.25 616 GLN A C 1
ATOM 5096 O O . GLN A 1 616 ? 33.224 0.040 -48.905 1.00 85.25 616 GLN A O 1
ATOM 5101 N N . ASN A 1 617 ? 31.092 0.782 -48.837 1.00 84.88 617 ASN A N 1
ATOM 5102 C CA . ASN A 1 617 ? 31.340 1.993 -48.071 1.00 84.88 617 ASN A CA 1
ATOM 5103 C C . ASN A 1 617 ? 30.838 1.795 -46.626 1.00 84.88 617 ASN A C 1
ATOM 5105 O O . ASN A 1 617 ? 29.635 1.903 -46.405 1.00 84.88 617 ASN A O 1
ATOM 5109 N N . PRO A 1 618 ? 31.710 1.553 -45.631 1.00 77.31 618 PRO A N 1
ATOM 5110 C CA . PRO A 1 618 ? 31.283 1.254 -44.259 1.00 77.31 618 PRO A CA 1
ATOM 5111 C C . PRO A 1 618 ? 30.497 2.380 -43.572 1.00 77.31 618 PRO A C 1
ATOM 5113 O O . PRO A 1 618 ? 29.868 2.143 -42.554 1.00 77.31 618 PRO A O 1
ATOM 5116 N N . ALA A 1 619 ? 30.524 3.606 -44.107 1.00 81.06 619 ALA A N 1
ATOM 5117 C CA . ALA A 1 619 ? 29.754 4.726 -43.566 1.00 81.06 619 ALA A CA 1
ATOM 5118 C C . ALA A 1 619 ? 28.323 4.829 -44.131 1.00 81.06 619 ALA A C 1
ATOM 5120 O O . ALA A 1 619 ? 27.512 5.577 -43.593 1.00 81.06 619 ALA A O 1
ATOM 5121 N N . GLU A 1 620 ? 28.015 4.136 -45.232 1.00 82.75 620 GLU A N 1
ATOM 5122 C CA . GLU A 1 620 ? 26.734 4.264 -45.954 1.00 82.75 620 GLU A CA 1
ATOM 5123 C C . GLU A 1 620 ? 26.052 2.911 -46.211 1.00 82.75 620 GLU A C 1
ATOM 5125 O O . GLU A 1 620 ? 24.827 2.832 -46.253 1.00 82.75 620 GLU A O 1
ATOM 5130 N N . ASP A 1 621 ? 26.834 1.846 -46.382 1.00 87.50 621 ASP A N 1
ATOM 5131 C CA . ASP A 1 621 ? 26.377 0.494 -46.684 1.00 87.50 621 ASP A CA 1
ATOM 5132 C C . ASP A 1 621 ? 26.333 -0.338 -45.394 1.00 87.50 621 ASP A C 1
ATOM 5134 O O . ASP A 1 621 ? 27.174 -1.212 -45.178 1.00 87.50 621 ASP A O 1
ATOM 5138 N N . LEU A 1 622 ? 25.357 -0.040 -44.535 1.00 90.69 622 LEU A N 1
ATOM 5139 C CA . LEU A 1 622 ? 25.119 -0.745 -43.274 1.00 90.69 622 LEU A CA 1
ATOM 5140 C C . LEU A 1 622 ? 23.925 -1.692 -43.392 1.00 90.69 622 LEU A C 1
ATOM 5142 O O . LEU A 1 622 ? 22.911 -1.359 -44.015 1.00 90.69 622 LEU A O 1
ATOM 5146 N N . SER A 1 623 ? 24.048 -2.875 -42.794 1.00 91.94 623 SER A N 1
ATOM 5147 C CA . SER A 1 623 ? 22.910 -3.777 -42.625 1.00 91.94 623 SER A CA 1
ATOM 5148 C C . SER A 1 623 ? 21.928 -3.192 -41.604 1.00 91.94 623 SER A C 1
ATOM 5150 O O . SER A 1 623 ? 22.289 -2.360 -40.779 1.00 91.94 623 SER A O 1
ATOM 5152 N N . SER A 1 624 ? 20.675 -3.631 -41.640 1.00 91.38 624 SER A N 1
ATOM 5153 C CA . SER A 1 624 ? 19.674 -3.305 -40.621 1.00 91.38 624 SER A CA 1
ATOM 5154 C C . SER A 1 624 ? 19.039 -4.598 -40.132 1.00 91.38 624 SER A C 1
ATOM 5156 O O . SER A 1 624 ? 18.611 -5.419 -40.941 1.00 91.38 624 SER A O 1
ATOM 5158 N N . PHE A 1 625 ? 19.034 -4.798 -38.819 1.00 93.00 625 PHE A N 1
ATOM 5159 C CA . PHE A 1 625 ? 18.482 -5.973 -38.154 1.00 93.00 625 PHE A CA 1
ATOM 5160 C C . PHE A 1 625 ? 18.129 -5.625 -36.700 1.00 93.00 625 PHE A C 1
ATOM 5162 O O . PHE A 1 625 ? 18.729 -4.694 -36.161 1.00 93.00 625 PHE A O 1
ATOM 5169 N N . PRO A 1 626 ? 17.203 -6.368 -36.065 1.00 90.62 626 PRO A N 1
ATOM 5170 C CA . PRO A 1 626 ? 16.878 -6.177 -34.656 1.00 90.62 626 PRO A CA 1
ATOM 5171 C C . PRO A 1 626 ? 18.064 -6.414 -33.733 1.00 90.62 626 PRO A C 1
ATOM 5173 O O . PRO A 1 626 ? 18.870 -7.313 -33.984 1.00 90.62 626 PRO A O 1
ATOM 5176 N N . GLU A 1 627 ? 18.127 -5.682 -32.622 1.00 87.06 627 GLU A N 1
ATOM 5177 C CA . GLU A 1 627 ? 19.245 -5.755 -31.668 1.00 87.06 627 GLU A CA 1
ATOM 5178 C C . GLU A 1 627 ? 19.475 -7.177 -31.130 1.00 87.06 627 GLU A C 1
ATOM 5180 O O . GLU A 1 627 ? 20.610 -7.636 -31.005 1.00 87.06 627 GLU A O 1
ATOM 5185 N N . SER A 1 628 ? 18.395 -7.940 -30.954 1.00 89.25 628 SER A N 1
ATOM 5186 C CA . SER A 1 628 ? 18.416 -9.375 -30.627 1.00 89.25 628 SER A CA 1
ATOM 5187 C C . SER A 1 628 ? 19.260 -10.259 -31.567 1.00 89.25 628 SER A C 1
ATOM 5189 O O . SER A 1 628 ? 19.726 -11.330 -31.169 1.00 89.25 628 SER A O 1
ATOM 5191 N N . LEU A 1 629 ? 19.495 -9.827 -32.811 1.00 92.00 629 LEU A N 1
ATOM 5192 C CA . LEU A 1 629 ? 20.365 -10.492 -33.785 1.00 92.00 629 LEU A CA 1
ATOM 5193 C C . LEU A 1 629 ? 21.785 -9.917 -33.818 1.00 92.00 629 LEU A C 1
ATOM 5195 O O . LEU A 1 629 ? 22.604 -10.383 -34.606 1.00 92.00 629 LEU A O 1
ATOM 5199 N N . GLY A 1 630 ? 22.112 -8.944 -32.977 1.00 85.94 630 GLY A N 1
ATOM 5200 C CA . GLY A 1 630 ? 23.423 -8.306 -32.897 1.00 85.94 630 GLY A CA 1
ATOM 5201 C C . GLY A 1 630 ? 24.522 -9.151 -32.261 1.00 85.94 630 GLY A C 1
ATOM 5202 O O . GLY A 1 630 ? 25.699 -8.974 -32.558 1.00 85.94 630 GLY A O 1
ATOM 5203 N N . GLY A 1 631 ? 24.150 -10.134 -31.441 1.00 79.12 631 GLY A N 1
ATOM 5204 C CA . GLY A 1 631 ? 25.104 -10.873 -30.613 1.00 79.12 631 GLY A CA 1
ATOM 5205 C C . GLY A 1 631 ? 25.429 -10.140 -29.308 1.00 79.12 631 GLY A C 1
ATOM 5206 O O . GLY A 1 631 ? 25.083 -8.983 -29.125 1.00 79.12 631 GLY A O 1
ATOM 5207 N N . GLY A 1 632 ? 26.065 -10.842 -28.368 1.00 77.06 632 GLY A N 1
ATOM 5208 C CA . GLY A 1 632 ? 26.230 -10.367 -26.987 1.00 77.06 632 GLY A CA 1
ATOM 5209 C C . GLY A 1 632 ? 27.364 -9.363 -26.748 1.00 77.06 632 GLY A C 1
ATOM 5210 O O . GLY A 1 632 ? 27.720 -9.149 -25.596 1.00 77.06 632 GLY A O 1
ATOM 5211 N N . SER A 1 633 ? 27.983 -8.807 -27.794 1.00 82.19 633 SER A N 1
ATOM 5212 C CA . SER A 1 633 ? 29.020 -7.775 -27.658 1.00 82.19 633 SER A CA 1
ATOM 5213 C C . SER A 1 633 ? 28.902 -6.724 -28.754 1.00 82.19 633 SER A C 1
ATOM 5215 O O . SER A 1 633 ? 28.526 -7.049 -29.884 1.00 82.19 633 SER A O 1
ATOM 5217 N N . PHE A 1 634 ? 29.295 -5.486 -28.439 1.00 82.38 634 PHE A N 1
ATOM 5218 C CA . PHE A 1 634 ? 29.333 -4.390 -29.410 1.00 82.38 634 PHE A CA 1
ATOM 5219 C C . PHE A 1 634 ? 30.195 -4.737 -30.631 1.00 82.38 634 PHE A C 1
ATOM 5221 O O . PHE A 1 634 ? 29.785 -4.496 -31.757 1.00 82.38 634 PHE A O 1
ATOM 5228 N N . GLU A 1 635 ? 31.334 -5.405 -30.432 1.00 86.62 635 GLU A N 1
ATOM 5229 C CA . GLU A 1 635 ? 32.199 -5.874 -31.524 1.00 86.62 635 GLU A CA 1
ATOM 5230 C C . GLU A 1 635 ? 31.471 -6.837 -32.476 1.00 86.62 635 GLU A C 1
ATOM 5232 O O . GLU A 1 635 ? 31.619 -6.756 -33.694 1.00 86.62 635 GLU A O 1
ATOM 5237 N N . THR A 1 636 ? 30.663 -7.754 -31.929 1.00 89.06 636 THR A N 1
ATOM 5238 C CA . THR A 1 636 ? 29.878 -8.698 -32.739 1.00 89.06 636 THR A CA 1
ATOM 5239 C C . THR A 1 636 ? 28.755 -7.973 -33.471 1.00 89.06 636 THR A C 1
ATOM 5241 O O . THR A 1 636 ? 28.508 -8.256 -34.645 1.00 89.06 636 THR A O 1
ATOM 5244 N N . TYR A 1 637 ? 28.100 -7.031 -32.791 1.00 90.69 637 TYR A N 1
ATOM 5245 C CA . TYR A 1 637 ? 27.060 -6.195 -33.374 1.00 90.69 637 TYR A CA 1
ATOM 5246 C C . TYR A 1 637 ? 27.619 -5.379 -34.541 1.00 90.69 637 TYR A C 1
ATOM 5248 O O . TYR A 1 637 ? 27.074 -5.424 -35.643 1.00 90.69 637 TYR A O 1
ATOM 5256 N N . GLU A 1 638 ? 28.744 -4.696 -34.330 1.00 89.44 638 GLU A N 1
ATOM 5257 C CA . GLU A 1 638 ? 29.424 -3.885 -35.336 1.00 89.44 638 GLU A CA 1
ATOM 5258 C C . GLU A 1 638 ? 29.890 -4.742 -36.519 1.00 89.44 638 GLU A C 1
ATOM 5260 O O . GLU A 1 638 ? 29.682 -4.363 -37.669 1.00 89.44 638 GLU A O 1
ATOM 5265 N N . ASP A 1 639 ? 30.436 -5.937 -36.279 1.00 91.25 639 ASP A N 1
ATOM 5266 C CA . ASP A 1 639 ? 30.815 -6.858 -37.355 1.00 91.25 639 ASP A CA 1
ATOM 5267 C C . ASP A 1 639 ? 29.601 -7.300 -38.194 1.00 91.25 639 ASP A C 1
ATOM 5269 O O . ASP A 1 639 ? 29.654 -7.317 -39.427 1.00 91.25 639 ASP A O 1
ATOM 5273 N N . ARG A 1 640 ? 28.465 -7.592 -37.552 1.00 92.88 640 ARG A N 1
ATOM 5274 C CA . ARG A 1 640 ? 27.211 -7.932 -38.248 1.00 92.88 640 ARG A CA 1
ATOM 5275 C C . ARG A 1 640 ? 26.630 -6.750 -39.021 1.00 92.88 640 ARG A C 1
ATOM 5277 O O . ARG A 1 640 ? 26.110 -6.927 -40.126 1.00 92.88 640 ARG A O 1
ATOM 5284 N N . LEU A 1 641 ? 26.729 -5.551 -38.457 1.00 91.31 641 LEU A N 1
ATOM 5285 C CA . LEU A 1 641 ? 26.260 -4.299 -39.046 1.00 91.31 641 LEU A CA 1
ATOM 5286 C C . LEU A 1 641 ? 27.081 -3.913 -40.278 1.00 91.31 641 LEU A C 1
ATOM 5288 O O . LEU A 1 641 ? 26.518 -3.606 -41.333 1.00 91.31 641 LEU A O 1
ATOM 5292 N N . CYS A 1 642 ? 28.403 -3.958 -40.134 1.00 88.75 642 CYS A N 1
ATOM 5293 C CA . CYS A 1 642 ? 29.353 -3.378 -41.069 1.00 88.75 642 CYS A CA 1
ATOM 5294 C C . CYS A 1 642 ? 30.010 -4.400 -41.992 1.00 88.75 642 CYS A C 1
ATOM 5296 O O . CYS A 1 642 ? 30.470 -3.996 -43.043 1.00 88.75 642 CYS A O 1
ATOM 5298 N N . ASN A 1 643 ? 30.102 -5.689 -41.662 1.00 88.62 643 ASN A N 1
ATOM 5299 C CA . ASN A 1 643 ? 30.898 -6.634 -42.462 1.00 88.62 643 ASN A CA 1
ATOM 5300 C C . ASN A 1 643 ? 30.083 -7.808 -43.010 1.00 88.62 643 ASN A C 1
ATOM 5302 O O . ASN A 1 643 ? 30.376 -8.287 -44.112 1.00 88.62 643 ASN A O 1
ATOM 5306 N N . TRP A 1 644 ? 29.061 -8.272 -42.284 1.00 91.81 644 TRP A N 1
ATOM 5307 C CA . TRP A 1 644 ? 28.284 -9.440 -42.705 1.00 91.81 644 TRP A CA 1
ATOM 5308 C C . TRP A 1 644 ? 27.490 -9.177 -43.978 1.00 91.81 644 TRP A C 1
ATOM 5310 O O . TRP A 1 644 ? 26.783 -8.179 -44.111 1.00 91.81 644 TRP A O 1
ATOM 5320 N N . ARG A 1 645 ? 27.586 -10.125 -44.909 1.00 90.56 645 ARG A N 1
ATOM 5321 C CA . ARG A 1 645 ? 26.801 -10.174 -46.143 1.00 90.56 645 ARG A CA 1
ATOM 5322 C C . ARG A 1 645 ? 25.625 -11.124 -46.001 1.00 90.56 645 ARG A C 1
ATOM 5324 O O . ARG A 1 645 ? 25.590 -11.959 -45.098 1.00 90.56 645 ARG A O 1
ATOM 5331 N N . THR A 1 646 ? 24.731 -11.097 -46.985 1.00 92.12 646 THR A N 1
ATOM 5332 C CA . THR A 1 646 ? 23.593 -12.025 -47.088 1.00 92.12 646 THR A CA 1
ATOM 5333 C C . THR A 1 646 ? 24.004 -13.489 -46.863 1.00 92.12 646 THR A C 1
ATOM 5335 O O . THR A 1 646 ? 23.385 -14.199 -46.075 1.00 92.12 646 THR A O 1
ATOM 5338 N N . LYS A 1 647 ? 25.106 -13.939 -47.481 1.00 91.88 647 LYS A N 1
ATOM 5339 C CA . LYS A 1 647 ? 25.623 -15.315 -47.334 1.00 91.88 647 LYS A CA 1
ATOM 5340 C C . LYS A 1 647 ? 26.128 -15.650 -45.922 1.00 91.88 647 LYS A C 1
ATOM 5342 O O . LYS A 1 647 ? 26.138 -16.818 -45.539 1.00 91.88 647 LYS A O 1
ATOM 5347 N N . ASP A 1 648 ? 26.618 -14.652 -45.185 1.00 94.19 648 ASP A N 1
ATOM 5348 C CA . ASP A 1 648 ? 27.204 -14.846 -43.858 1.00 94.19 648 ASP A CA 1
ATOM 5349 C C . ASP A 1 648 ? 26.064 -15.034 -42.848 1.00 94.19 648 ASP A C 1
ATOM 5351 O O . ASP A 1 648 ? 26.089 -15.987 -42.070 1.00 94.19 648 ASP A O 1
ATOM 5355 N N . TRP A 1 649 ? 24.994 -14.240 -42.985 1.00 94.44 649 TRP A N 1
ATOM 5356 C CA . TRP A 1 649 ? 23.722 -14.458 -42.293 1.00 94.44 649 TRP A CA 1
ATOM 5357 C C . TRP A 1 649 ? 23.104 -15.822 -42.610 1.00 94.44 649 TRP A C 1
ATOM 5359 O O . TRP A 1 649 ? 22.747 -16.549 -41.687 1.00 94.44 649 TRP A O 1
ATOM 5369 N N . GLU A 1 650 ? 23.018 -16.208 -43.889 1.00 95.06 650 GLU A N 1
ATOM 5370 C CA . GLU A 1 650 ? 22.518 -17.532 -44.294 1.00 95.06 650 GLU A CA 1
ATOM 5371 C C . GLU A 1 650 ? 23.328 -18.662 -43.645 1.00 95.06 650 GLU A C 1
ATOM 5373 O O . GLU A 1 650 ? 22.754 -19.580 -43.067 1.00 95.06 650 GLU A O 1
ATOM 5378 N N . THR A 1 651 ? 24.660 -18.562 -43.682 1.00 96.19 651 THR A N 1
ATOM 5379 C CA . THR A 1 651 ? 25.558 -19.565 -43.091 1.00 96.19 651 THR A CA 1
ATOM 5380 C C . THR A 1 651 ? 25.381 -19.653 -41.576 1.00 96.19 651 THR A C 1
ATOM 5382 O O . THR A 1 651 ? 25.338 -20.753 -41.020 1.00 96.19 651 THR A O 1
ATOM 5385 N N . TRP A 1 652 ? 25.274 -18.507 -40.899 1.00 94.94 652 TRP A N 1
ATOM 5386 C CA . TRP A 1 652 ? 25.050 -18.461 -39.460 1.00 94.94 652 TRP A CA 1
ATOM 5387 C C . TRP A 1 652 ? 23.697 -19.072 -39.096 1.00 94.94 652 TRP A C 1
ATOM 5389 O O . TRP A 1 652 ? 23.658 -19.987 -38.278 1.00 94.94 652 TRP A O 1
ATOM 5399 N N . ILE A 1 653 ? 22.611 -18.666 -39.755 1.00 95.44 653 ILE A N 1
ATOM 5400 C CA . ILE A 1 653 ? 21.272 -19.210 -39.502 1.00 95.44 653 ILE A CA 1
ATOM 5401 C C . ILE A 1 653 ? 21.199 -20.717 -39.796 1.00 95.44 653 ILE A C 1
ATOM 5403 O O . ILE A 1 653 ? 20.606 -21.468 -39.019 1.00 95.44 653 ILE A O 1
ATOM 5407 N N . ASP A 1 654 ? 21.820 -21.192 -40.878 1.00 95.75 654 ASP A N 1
ATOM 5408 C CA . ASP A 1 654 ? 21.863 -22.620 -41.213 1.00 95.75 654 ASP A CA 1
ATOM 5409 C C . ASP A 1 654 ? 22.598 -23.446 -40.150 1.00 95.75 654 ASP A C 1
ATOM 5411 O O . ASP A 1 654 ? 22.236 -24.605 -39.923 1.00 95.75 654 ASP A O 1
ATOM 5415 N N . SER A 1 655 ? 23.583 -22.848 -39.468 1.00 95.75 655 SER A N 1
ATOM 5416 C CA . SER A 1 655 ? 24.320 -23.488 -38.373 1.00 95.75 655 SER A CA 1
ATOM 5417 C C . SER A 1 655 ? 23.510 -23.645 -37.078 1.00 95.75 655 SER A C 1
ATOM 5419 O O . SER A 1 655 ? 23.889 -24.448 -36.223 1.00 95.75 655 SER A O 1
ATOM 5421 N N . LEU A 1 656 ? 22.400 -22.912 -36.930 1.00 96.00 656 LEU A N 1
ATOM 5422 C CA . LEU A 1 656 ? 21.550 -22.949 -35.739 1.00 96.00 656 LEU A CA 1
ATOM 5423 C C . LEU A 1 656 ? 20.592 -24.158 -35.756 1.00 96.00 656 LEU A C 1
ATOM 542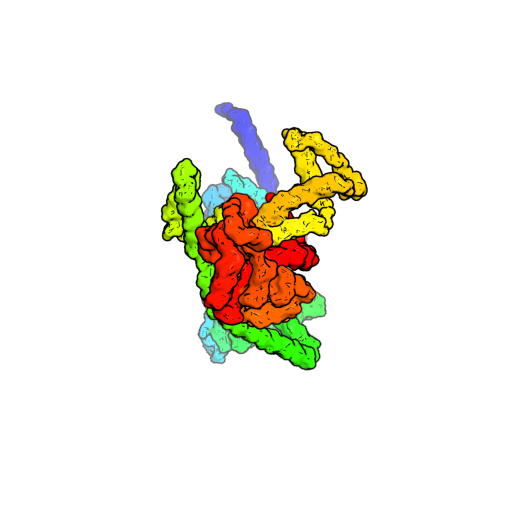5 O O . LEU A 1 656 ? 20.208 -24.630 -36.838 1.00 96.00 656 LEU A O 1
ATOM 5429 N N . PRO A 1 657 ? 20.168 -24.653 -34.574 1.00 95.25 657 PRO A N 1
ATOM 5430 C CA . PRO A 1 657 ? 19.141 -25.689 -34.455 1.00 95.25 657 PRO A CA 1
ATOM 5431 C C . PRO A 1 657 ? 17.848 -25.349 -35.214 1.00 95.25 657 PRO A C 1
ATOM 5433 O O . PRO A 1 657 ? 17.506 -24.184 -35.402 1.00 95.25 657 PRO A O 1
ATOM 5436 N N . ASP A 1 658 ? 17.101 -26.365 -35.648 1.00 92.94 658 ASP A N 1
ATOM 5437 C CA . ASP A 1 658 ? 15.856 -26.150 -36.407 1.00 92.94 658 ASP A CA 1
ATOM 5438 C C . ASP A 1 658 ? 14.732 -25.521 -35.568 1.00 92.94 658 ASP A C 1
ATOM 5440 O O . ASP A 1 658 ? 13.832 -24.883 -36.116 1.00 92.94 658 ASP A O 1
ATOM 5444 N N . ASP A 1 659 ? 14.793 -25.694 -34.251 1.00 92.19 659 ASP A N 1
ATOM 5445 C CA . ASP A 1 659 ? 13.932 -25.076 -33.246 1.00 92.19 659 ASP A CA 1
ATOM 5446 C C . ASP A 1 659 ? 14.523 -23.782 -32.668 1.00 92.19 659 ASP A C 1
ATOM 5448 O O . ASP A 1 659 ? 13.986 -23.257 -31.697 1.00 92.19 659 ASP A O 1
ATOM 5452 N N . TRP A 1 660 ? 15.598 -23.242 -33.255 1.00 95.19 660 TRP A N 1
ATOM 5453 C CA . TRP A 1 660 ? 16.178 -21.977 -32.816 1.00 95.19 660 TRP A CA 1
ATOM 5454 C C . TRP A 1 660 ? 15.199 -20.811 -32.977 1.00 95.19 660 TRP A C 1
ATOM 5456 O O . TRP A 1 660 ? 14.539 -20.649 -34.015 1.00 95.19 660 TRP A O 1
ATOM 5466 N N . TRP A 1 661 ? 15.177 -19.964 -31.953 1.00 95.50 661 TRP A N 1
ATOM 5467 C CA . TRP A 1 661 ? 14.422 -18.727 -31.916 1.00 95.50 661 TRP A CA 1
ATOM 5468 C C . TRP A 1 661 ? 15.134 -17.673 -31.060 1.00 95.50 661 TRP A C 1
ATOM 5470 O O . TRP A 1 661 ? 15.999 -17.998 -30.245 1.00 95.50 661 TRP A O 1
ATOM 5480 N N . VAL A 1 662 ? 14.748 -16.412 -31.243 1.00 95.12 66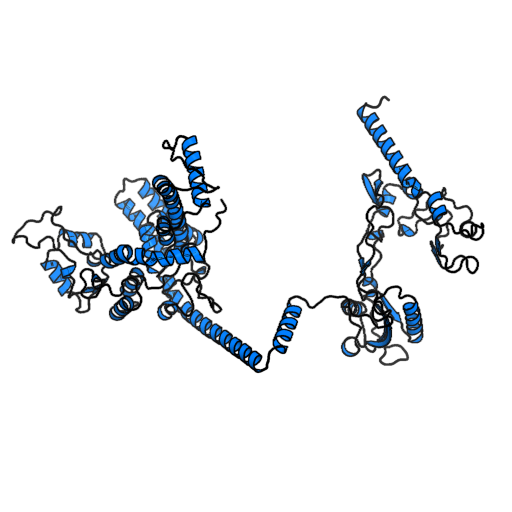2 VAL A N 1
ATOM 5481 C CA . VAL A 1 662 ? 15.094 -15.291 -30.361 1.00 95.12 662 VAL A CA 1
ATOM 5482 C C . VAL A 1 662 ? 13.914 -14.318 -30.274 1.00 95.12 662 VAL A C 1
ATOM 5484 O O . VAL A 1 662 ? 13.118 -14.217 -31.212 1.00 95.12 662 VAL A O 1
ATOM 5487 N N . VAL A 1 663 ? 13.779 -13.626 -29.142 1.00 96.12 663 VAL A N 1
ATOM 5488 C CA . VAL A 1 663 ? 12.801 -12.541 -28.975 1.00 96.12 663 VAL A CA 1
ATOM 5489 C C . VAL A 1 663 ? 13.199 -11.360 -29.856 1.00 96.12 663 VAL A C 1
ATOM 5491 O O . VAL A 1 663 ? 14.342 -10.918 -29.819 1.00 96.12 663 VAL A O 1
ATOM 5494 N N . ASN A 1 664 ? 12.254 -10.829 -30.624 1.00 95.12 664 ASN A N 1
ATOM 5495 C CA . ASN A 1 664 ? 12.420 -9.603 -31.390 1.00 95.12 664 ASN A CA 1
ATOM 5496 C C . ASN A 1 664 ? 12.229 -8.379 -30.477 1.00 95.12 664 ASN A C 1
ATOM 5498 O O . ASN A 1 664 ? 11.110 -7.885 -30.333 1.00 95.12 664 ASN A O 1
ATOM 5502 N N . SER A 1 665 ? 13.314 -7.913 -29.854 1.00 90.25 665 SER A N 1
ATOM 5503 C CA . SER A 1 665 ? 13.339 -6.739 -28.964 1.00 90.25 665 SER A CA 1
ATOM 5504 C C . SER A 1 665 ? 12.674 -5.506 -29.583 1.00 90.25 665 SER A C 1
ATOM 5506 O O . SER A 1 665 ? 11.877 -4.839 -28.930 1.00 90.25 665 SER A O 1
ATOM 5508 N N . ASP A 1 666 ? 12.919 -5.252 -30.869 1.00 91.19 666 ASP A N 1
ATOM 5509 C CA . ASP A 1 666 ? 12.367 -4.100 -31.582 1.00 91.19 666 ASP A CA 1
ATOM 5510 C C . ASP A 1 666 ? 10.839 -4.187 -31.685 1.00 91.19 666 ASP A C 1
ATOM 5512 O O . ASP A 1 666 ? 10.143 -3.200 -31.458 1.00 91.19 666 ASP A O 1
ATOM 5516 N N . ALA A 1 667 ? 10.299 -5.373 -31.989 1.00 94.69 667 ALA A N 1
ATOM 5517 C CA . ALA A 1 667 ? 8.852 -5.578 -32.047 1.00 94.69 667 ALA A CA 1
ATOM 5518 C C . ALA A 1 667 ? 8.197 -5.453 -30.666 1.00 94.69 667 ALA A C 1
ATOM 5520 O O . ALA A 1 667 ? 7.107 -4.896 -30.561 1.00 94.69 667 ALA A O 1
ATOM 5521 N N . VAL A 1 668 ? 8.859 -5.943 -29.611 1.00 94.75 668 VAL A N 1
ATOM 5522 C CA . VAL A 1 668 ? 8.410 -5.784 -28.217 1.00 94.75 668 VAL A CA 1
ATOM 5523 C C . VAL A 1 668 ? 8.352 -4.300 -27.847 1.00 94.75 668 VAL A C 1
ATOM 5525 O O . VAL A 1 668 ? 7.315 -3.836 -27.376 1.00 94.75 668 VAL A O 1
ATOM 5528 N N . ALA A 1 669 ? 9.407 -3.538 -28.152 1.00 91.25 669 ALA A N 1
ATOM 5529 C CA . ALA A 1 669 ? 9.442 -2.098 -27.920 1.00 91.25 669 ALA A CA 1
ATOM 5530 C C . ALA A 1 669 ? 8.332 -1.376 -28.703 1.00 91.25 669 ALA A C 1
ATOM 5532 O O . ALA A 1 669 ? 7.563 -0.614 -28.120 1.00 91.25 669 ALA A O 1
ATOM 5533 N N . VAL A 1 670 ? 8.191 -1.658 -30.007 1.00 92.81 670 VAL A N 1
ATOM 5534 C CA . VAL A 1 670 ? 7.126 -1.104 -30.865 1.00 92.81 670 VAL A CA 1
ATOM 5535 C C . VAL A 1 670 ? 5.738 -1.386 -30.297 1.00 92.81 670 VAL A C 1
ATOM 5537 O O . VAL A 1 670 ? 4.913 -0.475 -30.220 1.00 92.81 670 VAL A O 1
ATOM 5540 N N . ALA A 1 671 ? 5.478 -2.620 -29.873 1.00 94.75 671 ALA A N 1
ATOM 5541 C CA . ALA A 1 671 ? 4.221 -2.987 -29.244 1.00 94.75 671 ALA A CA 1
ATOM 5542 C C . ALA A 1 671 ? 3.962 -2.201 -27.953 1.00 94.75 671 ALA A C 1
ATOM 5544 O O . ALA A 1 671 ? 2.846 -1.701 -27.792 1.00 94.75 671 ALA A O 1
ATOM 5545 N N . SER A 1 672 ? 4.972 -2.044 -27.088 1.00 90.75 672 SER A N 1
ATOM 5546 C CA . SER A 1 672 ? 4.845 -1.286 -25.839 1.00 90.75 672 SER A CA 1
ATOM 5547 C C . SER A 1 672 ? 4.349 0.137 -26.110 1.00 90.75 672 SER A C 1
ATOM 5549 O O . SER A 1 672 ? 3.229 0.476 -25.736 1.00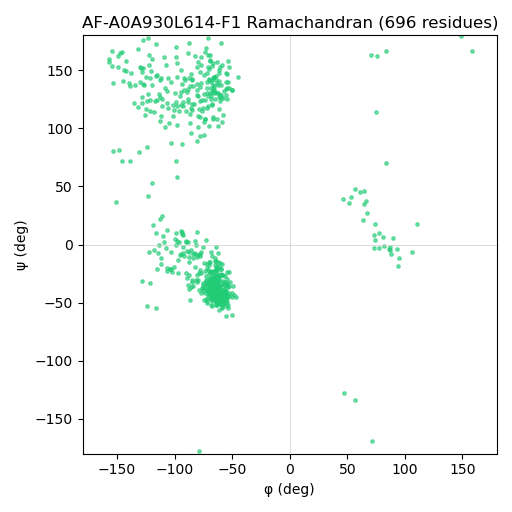 90.75 672 SER A O 1
ATOM 5551 N N . TYR A 1 673 ? 5.104 0.947 -26.863 1.00 87.62 673 TYR A N 1
ATOM 5552 C CA . TYR A 1 673 ? 4.771 2.372 -26.992 1.00 87.62 673 TYR A CA 1
ATOM 5553 C C . TYR A 1 673 ? 3.656 2.683 -28.004 1.00 87.62 673 TYR A C 1
ATOM 5555 O O . TYR A 1 673 ? 2.980 3.706 -27.884 1.00 87.62 673 TYR A O 1
ATOM 5563 N N . GLN A 1 674 ? 3.442 1.848 -29.034 1.00 91.19 674 GLN A N 1
ATOM 5564 C CA . GLN A 1 674 ? 2.394 2.109 -30.039 1.00 91.19 674 GLN A CA 1
ATOM 5565 C C . GLN A 1 674 ? 1.040 1.504 -29.681 1.00 91.19 674 GLN A C 1
ATOM 5567 O O . GLN A 1 674 ? 0.020 1.970 -30.199 1.00 91.19 674 GLN A O 1
ATOM 5572 N N . VAL A 1 675 ? 1.014 0.454 -28.856 1.00 93.44 675 VAL A N 1
ATOM 5573 C CA . VAL A 1 675 ? -0.212 -0.296 -28.563 1.00 93.44 675 VAL A CA 1
ATOM 5574 C C . VAL A 1 675 ? -0.503 -0.363 -27.076 1.00 93.44 675 VAL A C 1
ATOM 5576 O O . VAL A 1 675 ? -1.622 -0.017 -26.694 1.00 93.44 675 VAL A O 1
ATOM 5579 N N . GLU A 1 676 ? 0.442 -0.799 -26.245 1.00 92.75 676 GLU A N 1
ATOM 5580 C CA . GLU A 1 676 ? 0.177 -0.983 -24.814 1.00 92.75 676 GLU A CA 1
ATOM 5581 C C . GLU A 1 676 ? -0.055 0.355 -24.114 1.00 92.75 676 GLU A C 1
ATOM 5583 O O . GLU A 1 676 ? -1.133 0.532 -23.543 1.00 92.75 676 GLU A O 1
ATOM 5588 N N . ASP A 1 677 ? 0.858 1.324 -24.250 1.00 89.31 677 ASP A N 1
ATOM 5589 C CA . ASP A 1 677 ? 0.754 2.619 -23.560 1.00 89.31 677 ASP A CA 1
ATOM 5590 C C . ASP A 1 677 ? -0.595 3.314 -23.840 1.00 89.31 677 ASP A C 1
ATOM 5592 O O . ASP A 1 677 ? -1.298 3.663 -22.887 1.00 89.31 677 ASP A O 1
ATOM 5596 N N . PRO A 1 678 ? -1.070 3.448 -25.102 1.00 90.12 678 PRO A N 1
ATOM 5597 C CA . PRO A 1 678 ? -2.384 4.037 -25.368 1.00 90.12 678 PRO A CA 1
ATOM 5598 C C . PRO A 1 678 ? -3.559 3.206 -24.834 1.00 90.12 678 PRO A C 1
ATOM 5600 O O . PRO A 1 678 ? -4.609 3.766 -24.509 1.00 90.12 678 PRO A O 1
ATOM 5603 N N . THR A 1 679 ? -3.418 1.879 -24.772 1.00 92.56 679 THR A N 1
ATOM 5604 C CA . THR A 1 679 ? -4.480 0.972 -24.306 1.00 92.56 679 THR A CA 1
ATOM 5605 C C . THR A 1 679 ? -4.589 0.953 -22.782 1.00 92.56 679 THR A C 1
ATOM 5607 O O . THR A 1 679 ? -5.675 0.695 -22.266 1.00 92.56 679 THR A O 1
ATOM 5610 N N . LEU A 1 680 ? -3.505 1.277 -22.072 1.00 93.00 680 LEU A N 1
ATOM 5611 C CA . LEU A 1 680 ? -3.445 1.362 -20.613 1.00 93.00 680 LEU A CA 1
ATOM 5612 C C . LEU A 1 680 ? -4.057 2.651 -20.047 1.00 93.00 680 LEU A C 1
ATOM 5614 O O . LEU A 1 680 ? -4.486 2.666 -18.894 1.00 93.00 680 LEU A O 1
ATOM 5618 N N . VAL A 1 681 ? -4.162 3.722 -20.844 1.00 91.81 681 VAL A N 1
ATOM 5619 C CA . VAL A 1 681 ? -4.678 5.031 -20.390 1.00 91.81 681 VAL A CA 1
ATOM 5620 C C . VAL A 1 681 ? -6.023 4.947 -19.644 1.00 91.81 681 VAL A C 1
ATOM 5622 O O . VAL A 1 681 ? -6.149 5.587 -18.599 1.00 91.81 681 VAL A O 1
ATOM 5625 N N . PRO A 1 682 ? -7.043 4.188 -20.100 1.00 91.69 682 PRO A N 1
ATOM 5626 C CA . PRO A 1 682 ? -8.288 4.040 -19.348 1.00 91.69 682 PRO A CA 1
ATOM 5627 C C . PRO A 1 682 ? -8.084 3.424 -17.957 1.00 91.69 682 PRO A C 1
ATOM 5629 O O . PRO A 1 682 ? -8.692 3.897 -17.003 1.00 91.69 682 PRO A O 1
ATOM 5632 N N . GLU A 1 683 ? -7.206 2.425 -17.826 1.00 92.00 683 GLU A N 1
ATOM 5633 C CA . GLU A 1 683 ? -6.889 1.799 -16.534 1.00 92.00 683 GLU A CA 1
ATOM 5634 C C . GLU A 1 683 ? -6.146 2.779 -15.611 1.00 92.00 683 GLU A C 1
ATOM 5636 O O . GLU A 1 683 ? -6.471 2.874 -14.430 1.00 92.00 683 GLU A O 1
ATOM 5641 N N . MET A 1 684 ? -5.227 3.587 -16.153 1.00 91.50 684 MET A N 1
ATOM 5642 C CA . MET A 1 684 ? -4.541 4.656 -15.409 1.00 91.50 684 MET A CA 1
ATOM 5643 C C . MET A 1 684 ? -5.524 5.715 -14.883 1.00 91.50 684 MET A C 1
ATOM 5645 O O . MET A 1 684 ? -5.398 6.186 -13.750 1.00 91.50 684 MET A O 1
ATOM 5649 N N . VAL A 1 685 ? -6.524 6.089 -15.690 1.00 88.44 685 VAL A N 1
ATOM 5650 C CA . VAL A 1 685 ? -7.584 7.026 -15.285 1.00 88.44 685 VAL A CA 1
ATOM 5651 C C . VAL A 1 685 ? -8.465 6.412 -14.199 1.00 88.44 685 VAL A C 1
ATOM 5653 O O . VAL A 1 685 ? -8.727 7.075 -13.195 1.00 88.44 685 VAL A O 1
ATOM 5656 N N . ASP A 1 686 ? -8.891 5.159 -14.360 1.00 87.56 686 ASP A N 1
ATOM 5657 C CA . ASP A 1 686 ? -9.699 4.454 -13.360 1.00 87.56 686 ASP A CA 1
ATOM 5658 C C . ASP A 1 686 ? -8.941 4.317 -12.030 1.00 87.56 686 ASP A C 1
ATOM 5660 O O . ASP A 1 686 ? -9.498 4.614 -10.966 1.00 87.56 686 ASP A O 1
ATOM 5664 N N . TYR A 1 687 ? -7.649 3.971 -12.083 1.00 87.56 687 TYR A N 1
ATOM 5665 C CA . TYR A 1 687 ? -6.760 3.960 -10.922 1.00 87.56 687 TYR A CA 1
ATOM 5666 C C . TYR A 1 687 ? -6.727 5.328 -10.233 1.00 87.56 687 TYR A C 1
ATOM 5668 O O . TYR A 1 687 ? -6.928 5.413 -9.018 1.00 87.56 687 TYR A O 1
ATOM 5676 N N . TYR A 1 688 ? -6.513 6.406 -10.992 1.00 82.62 688 TYR A N 1
ATOM 5677 C CA . TYR A 1 688 ? -6.444 7.758 -10.442 1.00 82.62 688 TYR A CA 1
ATOM 5678 C C . TYR A 1 688 ? -7.764 8.183 -9.787 1.00 82.62 688 TYR A C 1
ATOM 5680 O O . TYR A 1 688 ? -7.767 8.777 -8.709 1.00 82.62 688 TYR A O 1
ATOM 5688 N N . VAL A 1 689 ? -8.904 7.863 -10.407 1.00 81.44 689 VAL A N 1
ATOM 5689 C CA . VAL A 1 689 ? -10.232 8.186 -9.867 1.00 81.44 689 VAL A CA 1
ATOM 5690 C C . VAL A 1 689 ? -10.501 7.429 -8.565 1.00 81.44 689 VAL A C 1
ATOM 5692 O O . VAL A 1 689 ? -11.035 8.024 -7.628 1.00 81.44 689 VAL A O 1
ATOM 5695 N N . LYS A 1 690 ? -10.125 6.145 -8.487 1.00 80.94 690 LYS A N 1
ATOM 5696 C CA . LYS A 1 690 ? -10.330 5.301 -7.297 1.00 80.94 690 LYS A CA 1
ATOM 5697 C C . LYS A 1 690 ? -9.438 5.725 -6.127 1.00 80.94 690 LYS A C 1
ATOM 5699 O O . LYS A 1 690 ? -9.905 5.759 -4.993 1.00 80.94 690 LYS A O 1
ATOM 5704 N N . ASN A 1 691 ? -8.181 6.071 -6.405 1.00 76.31 691 ASN A N 1
ATOM 5705 C CA . ASN A 1 691 ? -7.176 6.381 -5.381 1.00 76.31 691 ASN A CA 1
ATOM 5706 C C . ASN A 1 691 ? -7.062 7.885 -5.061 1.00 76.31 691 ASN A C 1
ATOM 5708 O O . ASN A 1 691 ? -6.410 8.267 -4.089 1.00 76.31 691 ASN A O 1
ATOM 5712 N N . GLY A 1 692 ? -7.746 8.733 -5.836 1.00 62.66 692 GLY A N 1
ATOM 5713 C CA . GLY A 1 692 ? -7.848 10.178 -5.649 1.00 62.66 692 GLY A CA 1
ATOM 5714 C C . GLY A 1 692 ? -6.554 10.958 -5.942 1.00 62.66 692 GLY A C 1
ATOM 5715 O O . GLY A 1 692 ? -5.454 10.399 -5.967 1.00 62.66 692 GLY A O 1
ATOM 5716 N N . PRO A 1 693 ? -6.645 12.289 -6.126 1.00 60.38 693 PRO A N 1
ATOM 5717 C CA . PRO A 1 693 ? -5.495 13.166 -5.948 1.00 60.38 693 PRO A CA 1
ATOM 5718 C C . PRO A 1 693 ? -5.133 13.155 -4.460 1.00 60.38 693 PRO A C 1
ATOM 5720 O O . PRO A 1 693 ? -5.963 13.543 -3.631 1.00 60.38 693 PRO A O 1
ATOM 5723 N N . GLN A 1 694 ? -3.918 12.749 -4.084 1.00 54.47 694 GLN A N 1
ATOM 5724 C CA . GLN A 1 694 ? -3.475 13.014 -2.715 1.00 54.47 694 GLN A CA 1
ATOM 5725 C C . GLN A 1 694 ? -3.477 14.530 -2.488 1.00 54.47 694 GLN A C 1
ATOM 5727 O O . GLN A 1 694 ? -2.890 15.284 -3.264 1.00 54.47 694 GLN A O 1
ATOM 5732 N N . VAL A 1 695 ? -4.167 14.984 -1.436 1.00 43.59 695 VAL A N 1
ATOM 5733 C CA . VAL A 1 695 ? -4.148 16.388 -1.012 1.00 43.59 695 VAL A CA 1
ATOM 5734 C C . VAL A 1 695 ? -2.712 16.718 -0.630 1.00 43.59 695 VAL A C 1
ATOM 5736 O O . VAL A 1 695 ? -2.225 16.317 0.425 1.00 43.59 695 VAL A O 1
ATOM 5739 N N . TYR A 1 696 ? -2.014 17.408 -1.523 1.00 39.97 696 TYR A N 1
ATOM 5740 C CA . TYR A 1 696 ? -0.601 17.702 -1.364 1.00 39.97 696 TYR A CA 1
ATOM 5741 C C . TYR A 1 696 ? -0.390 18.651 -0.175 1.00 39.97 696 TYR A C 1
ATOM 5743 O O . TYR A 1 696 ? -0.690 19.844 -0.258 1.00 39.97 696 TYR A O 1
ATOM 5751 N N . SER A 1 697 ? 0.156 18.145 0.935 1.00 29.00 697 SER A N 1
ATOM 5752 C CA . SER A 1 697 ? 0.777 19.007 1.940 1.00 29.00 697 SER A CA 1
ATOM 5753 C C . SER A 1 697 ? 2.146 19.447 1.419 1.00 29.00 697 SER A C 1
ATOM 5755 O O . SER A 1 697 ? 3.024 18.606 1.218 1.00 29.00 697 SER A O 1
ATOM 5757 N N . TYR A 1 698 ? 2.298 20.749 1.178 1.00 33.69 698 TYR A N 1
ATOM 5758 C CA . TYR A 1 698 ? 3.578 21.394 0.870 1.00 33.69 698 TYR A CA 1
ATOM 5759 C C . TYR A 1 698 ? 4.439 21.584 2.115 1.00 33.69 698 TYR A C 1
ATOM 5761 O O . TYR A 1 698 ? 3.871 21.999 3.155 1.00 33.69 698 TYR A O 1
#

Radius of gyration: 47.07 Å; Cα contacts (8 Å, |Δi|>4): 869; chains: 1; bounding box: 82×85×140 Å

pLDDT: mean 81.16, std 12.81, range [29.0, 97.0]

Secondary structure (DSSP, 8-state):
-PPPHHHHHHHHHHHHHHHHHHHHHGGGSHHHHHHHH--EETTEEHHHHHHHHHSTT--TTSPEE--TTS-GGG-EETT--TT--SEETTTBGGGBTTPPEE-GGGS--HHHHHT--HHHHHHHT-GGGT----GGGGTT-EE-S--TTSTT--EEEEEEE--SEEE-PPPTT--EEE-TTS-EEESS-GGGSS-EEE-TTSEEEEESSHHHHHHHHHHHHHT--SSS-EEEEEEESS-EEHHHHHHHHHTT----HHHH-EEEEEEEE-EETTEETSPPPP------HHHHHHHHHHHHHHHS-HHHHHHHHHHHHHHHHHHHHHHHHHHHHHHHHHHHHHHT-HHHHHHHHHHHHHHHHHH-TT-HHHHHHHHHHHHHGGG--HHHHHHHIIIIIHHHSHHHHHHHHHTTS-B-HHHHHHHHHHHS---HHHHHHHHHHHHHHHHHTS--------EETTEE---HHHHHHHHHHHHHHHHHHHHHHHHHHHHHHT-GGG-PPPPTT--S-BTTB-TTTS-HHHHHTT-S---GGGSPTT-B--SSB-HHHHHHHHHTTSS-HHHHHHHHHHHBTTTT-GGGSTTSTT-SEEETTTGGGT-B-TTTTPPTTPPP-TTT---B--GGGS-SSHHHHHHHHHT--HHHHHHHHHHS-TT-EEE-HHHHHHHIIIIIHHHHHHHHHHHHHHH-------

Foldseek 3Di:
DDDDPVRVVVVVVVVVLVVVLVVVQVCQQLVNLCVVLFDDFPNDTPLVVVLCVQFNPQDSPADKDADLVAQRLQIFGPRHDSPDDQKDALVPPPRDGRDIHGNSRSDDGPRNVVPDDPVSVVSNPPVVSQDDDALVVQQQDKQADAQDPDPLWSWKKKFKFLAWDFPQDDDPDFDWHQDPVRDIDTPDGPNSVDRDTDARLRDMDIGSDPVVLVVVQVVVLVVNDDAQMKMWMWTARHMDRSNVVSVVCSQVDDDDCVPGVTDTPDMWHCYHPVGGTDHGDHDDDDDDPVVCCVVVVVVVLVVDDPVVNVVVVVVVVVLVVLLVVLVVLQVLQVVLCVVLLVVLALLVVLVVVLVVLVVVCVVPVVPPPSVVVSVVSVVASVPDDLVRSLVCLLPPVCVVPVPVLVLVVVLLQKFALQLLLLLCLVVPDDDQVLLVVLVVVLVVCCVVVVDDDDLPFDDDPNGTDDDPVSSVSSSVVSNVVSNVLRSNLSSVVSSLSNPPVQQDQANSSDPDDFQNDDPVQDPSVCSSNNSHRCSGNNRGPLMGRDSFGQLSNLQVCPQVVVDDPVVSLVRCQPGHLCHPVQLCDPQHLLDQKDALVCQVSFKAALCPPPDDPDDDDQVPSFIGGAPQVLDDDPVSNSCNGRPDGPVNVVVVSVPDDRGDMHGRPVSSVCCCPVGVSVSCNVVSVVSCVVVDDDPDDD

Mean predicted aligned error: 19.76 Å

Solvent-accessible surface area (backbone atoms only — not comparable to full-atom values): 39360 Å² total; per-residue (Å²): 132,90,70,53,74,66,58,49,50,52,49,50,51,50,50,53,49,51,52,52,52,49,60,63,38,54,69,42,23,45,72,42,43,41,62,73,54,51,46,67,56,97,88,42,56,54,44,60,55,53,44,49,72,72,32,66,92,61,52,78,81,45,59,73,44,80,54,91,91,48,56,67,90,75,37,37,32,55,85,54,66,91,85,64,72,56,59,37,76,38,63,47,46,92,82,39,69,76,38,68,41,52,49,46,70,59,47,91,33,44,68,52,70,77,68,58,51,74,67,60,47,52,60,68,64,38,62,81,67,56,62,70,85,59,66,68,78,51,32,79,46,61,36,76,55,63,39,93,92,41,90,65,29,27,34,27,38,34,37,42,32,70,40,74,41,82,41,45,73,72,70,92,83,65,60,72,44,72,45,97,88,68,53,72,48,66,68,83,58,78,78,33,71,54,77,41,70,42,46,25,30,62,44,69,47,80,30,85,45,68,66,64,37,50,54,48,41,56,53,50,61,74,67,62,86,54,71,42,19,31,36,38,34,29,43,24,54,38,64,46,43,42,37,62,53,27,60,49,22,44,65,50,44,82,78,39,46,91,86,50,23,23,42,76,76,48,74,52,19,46,3,44,100,91,44,70,60,35,67,53,76,74,86,63,81,74,67,53,72,72,48,41,47,49,50,49,50,50,52,51,55,71,69,45,52,74,69,55,48,52,48,51,52,50,49,49,57,46,49,53,49,48,27,51,51,41,44,55,50,43,55,55,17,57,70,28,36,57,60,44,50,65,71,44,34,56,68,60,56,53,48,51,54,43,49,53,34,46,50,53,19,65,76,42,71,82,40,64,65,45,42,50,48,26,53,51,43,68,68,44,62,87,73,55,50,72,70,58,49,39,46,40,44,38,72,48,49,27,76,74,40,46,71,62,50,48,51,59,50,34,43,38,44,38,44,44,8,35,58,35,33,49,58,40,52,80,71,55,81,84,50,70,66,63,48,51,50,43,52,51,52,50,56,49,34,45,74,71,65,81,37,89,79,82,81,74,88,50,70,61,96,88,38,76,67,74,52,73,72,49,44,54,52,43,40,55,61,39,43,62,49,30,41,54,50,8,50,54,30,33,23,48,46,53,30,45,66,51,33,76,94,54,73,41,64,75,63,51,82,56,86,60,73,44,54,59,38,32,87,88,72,48,62,60,69,44,42,42,59,33,61,52,79,38,45,53,89,71,49,44,76,52,39,34,35,56,96,44,46,39,62,53,20,52,50,49,38,39,76,72,62,78,38,53,74,72,56,46,54,52,41,40,59,74,42,28,73,65,41,85,47,59,49,48,32,91,88,22,91,41,22,42,55,38,30,77,88,53,42,73,79,55,48,47,42,44,54,68,95,58,62,95,85,68,79,82,47,72,89,77,41,50,32,46,60,48,67,68,76,27,60,100,41,70,70,48,26,48,43,50,32,54,65,45,38,61,68,52,53,50,52,53,52,68,73,46,61,90,85,42,68,46,62,28,52,54,35,42,52,50,44,40,70,73,44,35,54,70,66,43,48,64,57,44,51,51,50,45,66,76,70,47,82,76,82,80,83,128